Protein AF-A0A415HVF3-F1 (afdb_monomer_lite)

Radius of gyration: 43.11 Å; chains: 1; bounding box: 100×75×102 Å

Organism: NCBI:txid40520

Structure (mmCIF, N/CA/C/O backbone):
data_AF-A0A415HVF3-F1
#
_entry.id   AF-A0A415HVF3-F1
#
loop_
_atom_site.group_PDB
_atom_site.id
_atom_site.type_symbol
_atom_site.label_atom_id
_atom_site.label_alt_id
_atom_site.label_comp_id
_atom_site.label_asym_id
_atom_site.label_entity_id
_atom_site.label_seq_id
_atom_site.pdbx_PDB_ins_code
_atom_site.Cartn_x
_atom_site.Cartn_y
_atom_site.Cartn_z
_atom_site.occupancy
_atom_site.B_iso_or_equiv
_atom_site.auth_seq_id
_atom_site.auth_comp_id
_atom_site.auth_asym_id
_atom_site.auth_atom_id
_atom_site.pdbx_PDB_model_num
ATOM 1 N N . MET A 1 1 ? 8.511 21.213 41.682 1.00 61.94 1 MET A N 1
ATOM 2 C CA . MET A 1 1 ? 8.901 22.628 41.387 1.00 61.94 1 MET A CA 1
ATOM 3 C C . MET A 1 1 ? 9.906 22.662 40.232 1.00 61.94 1 MET A C 1
ATOM 5 O O . MET A 1 1 ? 10.912 21.968 40.329 1.00 61.94 1 MET A O 1
ATOM 9 N N . LEU A 1 2 ? 9.627 23.378 39.136 1.00 66.12 2 LEU A N 1
ATOM 10 C CA . LEU A 1 2 ? 10.558 23.532 38.000 1.00 66.12 2 LEU A CA 1
ATOM 11 C C . LEU A 1 2 ? 11.789 24.334 38.426 1.00 66.12 2 LEU A C 1
ATOM 13 O O . LEU A 1 2 ? 11.639 25.290 39.182 1.00 66.12 2 LEU A O 1
ATOM 17 N N . LEU A 1 3 ? 12.976 23.903 37.994 1.00 66.12 3 LEU A N 1
ATOM 18 C CA . LEU A 1 3 ? 14.241 24.513 38.423 1.00 66.12 3 LEU A CA 1
ATOM 19 C C . LEU A 1 3 ? 14.867 25.398 37.347 1.00 66.12 3 LEU A C 1
ATOM 21 O O . LEU A 1 3 ? 15.449 26.421 37.690 1.00 66.12 3 LEU A O 1
ATOM 25 N N . ASN A 1 4 ? 14.679 25.054 36.072 1.00 69.50 4 ASN A N 1
ATOM 26 C CA . ASN A 1 4 ? 15.221 25.836 34.967 1.00 69.50 4 ASN A CA 1
ATOM 27 C C . ASN A 1 4 ? 14.101 26.672 34.353 1.00 69.50 4 ASN A C 1
ATOM 29 O O . ASN A 1 4 ? 13.130 26.127 33.819 1.00 69.50 4 ASN A O 1
ATOM 33 N N . GLU A 1 5 ? 14.223 27.996 34.443 1.00 78.44 5 GLU A N 1
ATOM 34 C CA . GLU A 1 5 ? 13.314 28.898 33.733 1.00 78.44 5 GLU A CA 1
ATOM 35 C C . GLU A 1 5 ? 13.506 28.800 32.220 1.00 78.44 5 GLU A C 1
ATOM 37 O O . GLU A 1 5 ? 12.521 28.796 31.477 1.00 78.44 5 GLU A O 1
ATOM 42 N N . ASP A 1 6 ? 14.763 28.653 31.799 1.00 88.94 6 ASP A N 1
ATOM 43 C CA . ASP A 1 6 ? 15.177 28.582 30.407 1.00 88.94 6 ASP A CA 1
ATOM 44 C C . ASP A 1 6 ? 15.636 27.164 30.051 1.00 88.94 6 ASP A C 1
ATOM 46 O O . ASP A 1 6 ? 16.325 26.488 30.815 1.00 88.94 6 ASP A O 1
ATOM 50 N N . VAL A 1 7 ? 15.236 26.699 28.872 1.00 89.31 7 VAL A N 1
ATOM 51 C CA . VAL A 1 7 ? 15.532 25.369 28.343 1.00 89.31 7 VAL A CA 1
ATOM 52 C C . VAL A 1 7 ? 16.171 25.539 26.975 1.00 89.31 7 VAL A C 1
ATOM 54 O O . VAL A 1 7 ? 15.633 26.237 26.113 1.00 89.31 7 VAL A O 1
ATOM 57 N N . GLU A 1 8 ? 17.305 24.879 26.762 1.00 91.94 8 GLU A N 1
ATOM 58 C CA . GLU A 1 8 ? 17.964 24.868 25.462 1.00 91.94 8 GLU A CA 1
ATOM 59 C C . GLU A 1 8 ? 17.148 24.036 24.463 1.00 91.94 8 GLU A C 1
ATOM 61 O O . GLU A 1 8 ? 16.829 22.865 24.697 1.00 91.94 8 GLU A O 1
ATOM 66 N N . VAL A 1 9 ? 16.788 24.649 23.337 1.00 92.38 9 VAL A N 1
ATOM 67 C CA . VAL A 1 9 ? 15.988 24.030 22.285 1.00 92.38 9 VAL A CA 1
ATOM 68 C C . VAL A 1 9 ? 16.709 24.111 20.950 1.00 92.38 9 VAL A C 1
ATOM 70 O O . VAL A 1 9 ? 17.182 25.159 20.514 1.00 92.38 9 VAL A O 1
ATOM 73 N N . LYS A 1 10 ? 16.699 22.977 20.250 1.00 93.69 10 LYS A N 1
ATOM 74 C CA . LYS A 1 10 ? 17.095 22.863 18.849 1.00 93.69 10 LYS A CA 1
ATOM 75 C C . LYS A 1 10 ? 16.050 23.501 17.937 1.00 93.69 10 LYS A C 1
ATOM 77 O O . LYS A 1 10 ? 14.918 23.014 17.842 1.00 93.69 10 LYS A O 1
ATOM 82 N N . ILE A 1 11 ? 16.458 24.522 17.194 1.00 94.00 11 ILE A N 1
ATOM 83 C CA . ILE A 1 11 ? 15.639 25.147 16.159 1.00 94.00 11 ILE A CA 1
ATOM 84 C C . ILE A 1 11 ? 15.889 24.476 14.813 1.00 94.00 11 ILE A C 1
ATOM 86 O O . ILE A 1 11 ? 17.016 24.156 14.432 1.00 94.00 11 ILE A O 1
ATOM 90 N N . CYS A 1 12 ? 14.799 24.224 14.100 1.00 90.06 12 CYS A N 1
ATOM 91 C CA . CYS A 1 12 ? 14.784 23.664 12.764 1.00 90.06 12 CYS A CA 1
ATOM 92 C C . CYS A 1 12 ? 13.654 24.285 11.937 1.00 90.06 12 CYS A C 1
ATOM 94 O O . CYS A 1 12 ? 12.760 24.963 12.451 1.00 90.06 12 CYS A O 1
ATOM 96 N N . HIS A 1 13 ? 13.640 23.977 10.642 1.00 88.62 13 HIS A N 1
ATOM 97 C CA . HIS A 1 13 ? 12.599 24.451 9.731 1.00 88.62 13 HIS A CA 1
ATOM 98 C C . HIS A 1 13 ? 11.165 24.094 10.183 1.00 88.62 13 HIS A C 1
ATOM 100 O O . HIS A 1 13 ? 10.224 24.821 9.883 1.00 88.62 13 HIS A O 1
ATOM 106 N N . GLY A 1 14 ? 10.985 23.003 10.935 1.00 89.06 14 GLY A N 1
ATOM 107 C CA . GLY A 1 14 ? 9.668 22.562 11.403 1.00 89.06 14 GLY A CA 1
ATOM 108 C C . GLY A 1 14 ? 9.120 23.310 12.624 1.00 89.06 14 GLY A C 1
ATOM 109 O O . GLY A 1 14 ? 7.910 23.296 12.829 1.00 89.06 14 GLY A O 1
ATOM 110 N N . ASN A 1 15 ? 9.968 23.947 13.441 1.00 92.00 15 ASN A N 1
ATOM 111 C CA . ASN A 1 15 ? 9.543 24.556 14.711 1.00 92.00 15 ASN A CA 1
ATOM 112 C C . ASN A 1 15 ? 9.862 26.053 14.842 1.00 92.00 15 ASN A C 1
ATOM 114 O O . ASN A 1 15 ? 9.304 26.694 15.726 1.00 92.00 15 ASN A O 1
ATOM 118 N N . TYR A 1 16 ? 10.700 26.631 13.975 1.00 92.75 16 TYR A N 1
ATOM 119 C CA . TYR A 1 16 ? 11.174 28.008 14.149 1.00 92.75 16 TYR A CA 1
ATOM 120 C C . TYR A 1 16 ? 10.051 29.049 14.239 1.00 92.75 16 TYR A C 1
ATOM 122 O O . TYR A 1 16 ? 10.127 29.943 15.075 1.00 92.75 16 TYR A O 1
ATOM 130 N N . LYS A 1 17 ? 8.981 28.903 13.439 1.00 94.31 17 LYS A N 1
ATOM 131 C CA . LYS A 1 17 ? 7.837 29.832 13.441 1.00 94.31 17 LYS A CA 1
ATOM 132 C C . LYS A 1 17 ? 7.174 29.927 14.810 1.00 94.31 17 LYS A C 1
ATOM 134 O O . LYS A 1 17 ? 6.712 30.992 15.192 1.00 94.31 17 LYS A O 1
ATOM 139 N N . HIS A 1 18 ? 7.118 28.816 15.546 1.00 94.88 18 HIS A N 1
ATOM 140 C CA . HIS A 1 18 ? 6.539 28.794 16.887 1.00 94.88 18 HIS A CA 1
ATOM 141 C C . HIS A 1 18 ? 7.308 29.726 17.828 1.00 94.88 18 HIS A C 1
ATOM 143 O O . HIS A 1 18 ? 6.697 30.525 18.529 1.00 94.88 18 HIS A O 1
ATOM 149 N N . TYR A 1 19 ? 8.638 29.648 17.807 1.00 95.06 19 TYR A N 1
ATOM 150 C CA . TYR A 1 19 ? 9.503 30.457 18.665 1.00 95.06 19 TYR A CA 1
ATOM 151 C C . TYR A 1 19 ? 9.615 31.906 18.176 1.00 95.06 19 TYR A C 1
ATOM 153 O O . TYR A 1 19 ? 9.553 32.828 18.980 1.00 95.06 19 TYR A O 1
ATOM 161 N N . GLU A 1 20 ? 9.658 32.133 16.866 1.00 93.88 20 GLU A N 1
ATOM 162 C CA . GLU A 1 20 ? 9.591 33.481 16.293 1.00 93.88 20 GLU A CA 1
ATOM 163 C C . GLU A 1 20 ? 8.304 34.214 16.709 1.00 93.88 20 GLU A C 1
ATOM 165 O O . GLU A 1 20 ? 8.360 35.340 17.193 1.00 93.88 20 GLU A O 1
ATOM 170 N N . ASN A 1 21 ? 7.147 33.547 16.634 1.00 95.81 21 ASN A N 1
ATOM 171 C CA . ASN A 1 21 ? 5.867 34.116 17.074 1.00 95.81 21 ASN A CA 1
ATOM 172 C C . ASN A 1 21 ? 5.821 34.422 18.582 1.00 95.81 21 ASN A C 1
ATOM 174 O O . ASN A 1 21 ? 4.965 35.180 19.031 1.00 95.81 21 ASN A O 1
ATOM 178 N N . LYS A 1 22 ? 6.711 33.810 19.369 1.00 94.81 22 LYS A N 1
ATOM 179 C CA . LYS A 1 22 ? 6.885 34.066 20.803 1.00 94.81 22 LYS A CA 1
ATOM 180 C C . LYS A 1 22 ? 7.918 35.159 21.100 1.00 94.81 22 LYS A C 1
ATOM 182 O O . LYS A 1 22 ? 8.121 35.480 22.264 1.00 94.81 22 LYS A O 1
ATOM 187 N N . GLY A 1 23 ? 8.529 35.744 20.068 1.00 94.50 23 GLY A N 1
ATOM 188 C CA . GLY A 1 23 ? 9.486 36.845 20.183 1.00 94.50 23 GLY A CA 1
ATOM 189 C C . GLY A 1 23 ? 10.951 36.415 20.267 1.00 94.50 23 GLY A C 1
ATOM 190 O O . GLY A 1 23 ? 11.811 37.262 20.492 1.00 94.50 23 GLY A O 1
ATOM 191 N N . TYR A 1 24 ? 11.266 35.129 20.079 1.00 95.00 24 TYR A N 1
ATOM 192 C CA . TYR A 1 24 ? 12.655 34.669 20.060 1.00 95.00 24 TYR A CA 1
ATOM 193 C C . TYR A 1 24 ? 13.323 35.015 18.724 1.00 95.00 24 TYR A C 1
ATOM 195 O O . TYR A 1 24 ? 12.756 34.789 17.653 1.00 95.00 24 TYR A O 1
ATOM 203 N N . ILE A 1 25 ? 14.550 35.535 18.789 1.00 93.00 25 ILE A N 1
ATOM 204 C CA . ILE A 1 25 ? 15.347 35.873 17.605 1.00 93.00 25 ILE A CA 1
ATOM 205 C C . ILE A 1 25 ? 15.875 34.579 16.986 1.00 93.00 25 ILE A C 1
ATOM 207 O O . ILE A 1 25 ? 16.650 33.859 17.611 1.00 93.00 25 ILE A O 1
ATOM 211 N N . ILE A 1 26 ? 15.454 34.292 15.752 1.00 94.00 26 ILE A N 1
ATOM 212 C CA . ILE A 1 26 ? 15.896 33.122 14.992 1.00 94.00 26 ILE A CA 1
ATOM 213 C C . ILE A 1 26 ? 16.718 33.574 13.788 1.00 94.00 26 ILE A C 1
ATOM 215 O O . ILE A 1 26 ? 16.206 34.288 12.924 1.00 94.00 26 ILE A O 1
ATOM 219 N N . HIS A 1 27 ? 17.963 33.105 13.691 1.00 91.69 27 HIS A N 1
ATOM 220 C CA . HIS A 1 27 ? 18.811 33.351 12.523 1.00 91.69 27 HIS A CA 1
ATOM 221 C C . HIS A 1 27 ? 18.274 32.635 11.273 1.00 91.69 27 HIS A C 1
ATOM 223 O O . HIS A 1 27 ? 17.834 31.483 11.354 1.00 91.69 27 HIS A O 1
ATOM 229 N N . LYS A 1 28 ? 18.301 33.316 10.123 1.00 91.75 28 LYS A N 1
ATOM 230 C CA . LYS A 1 28 ? 17.758 32.853 8.836 1.00 91.75 28 LYS A CA 1
ATOM 231 C C . LYS A 1 28 ? 18.736 33.180 7.714 1.00 91.75 28 LYS A C 1
ATOM 233 O O . LYS A 1 28 ? 19.333 34.250 7.710 1.00 91.75 28 LYS A O 1
ATOM 238 N N . GLU A 1 29 ? 18.834 32.294 6.733 1.00 91.44 29 GLU A N 1
ATOM 239 C CA . GLU A 1 29 ? 19.743 32.429 5.590 1.00 91.44 29 GLU A CA 1
ATOM 240 C C . GLU A 1 29 ? 18.997 32.186 4.280 1.00 91.44 29 GLU A C 1
ATOM 242 O O . GLU A 1 29 ? 17.962 31.519 4.263 1.00 91.44 29 GLU A O 1
ATOM 247 N N . LEU A 1 30 ? 19.515 32.702 3.168 1.00 90.19 30 LEU A N 1
ATOM 248 C CA . LEU A 1 30 ? 18.990 32.394 1.840 1.00 90.19 30 LEU A CA 1
ATOM 249 C C . LEU A 1 30 ? 19.782 31.237 1.226 1.00 90.19 30 LEU A C 1
ATOM 251 O O . LEU A 1 30 ? 21.009 31.240 1.259 1.00 90.19 30 LEU A O 1
ATOM 255 N N . ASP A 1 31 ? 19.087 30.252 0.656 1.00 87.50 31 ASP A N 1
ATOM 256 C CA . ASP A 1 31 ? 19.746 29.212 -0.137 1.00 87.50 31 ASP A CA 1
ATOM 257 C C . ASP A 1 31 ? 20.167 29.719 -1.527 1.00 87.50 31 ASP A C 1
ATOM 259 O O . ASP A 1 31 ? 19.835 30.829 -1.942 1.00 87.50 31 ASP A O 1
ATOM 263 N N . SER A 1 32 ? 20.847 28.864 -2.300 1.00 86.81 32 SER A N 1
ATOM 264 C CA . SER A 1 32 ? 21.274 29.153 -3.680 1.00 86.81 32 SER A CA 1
ATOM 265 C C . SER A 1 32 ? 20.131 29.466 -4.660 1.00 86.81 32 SER A C 1
ATOM 267 O O . SER A 1 32 ? 20.386 29.802 -5.814 1.00 86.81 32 SER A O 1
ATOM 269 N N . LYS A 1 33 ? 18.871 29.349 -4.224 1.00 89.38 33 LYS A N 1
ATOM 270 C CA . LYS A 1 33 ? 17.656 29.671 -4.978 1.00 89.38 33 LYS A CA 1
ATOM 271 C C . LYS A 1 33 ? 16.876 30.836 -4.349 1.00 89.38 33 LYS A C 1
ATOM 273 O O . LYS A 1 33 ? 15.692 30.985 -4.647 1.00 89.38 33 LYS A O 1
ATOM 278 N N . ASN A 1 34 ? 17.507 31.644 -3.490 1.00 87.69 34 ASN A N 1
ATOM 279 C CA . ASN A 1 34 ? 16.900 32.771 -2.771 1.00 87.69 34 ASN A CA 1
ATOM 280 C C . ASN A 1 34 ? 15.699 32.390 -1.884 1.00 87.69 34 ASN A C 1
ATOM 282 O O . ASN A 1 34 ? 14.787 33.193 -1.679 1.00 87.69 34 ASN A O 1
ATOM 286 N N . ARG A 1 35 ? 15.666 31.170 -1.339 1.00 86.75 35 ARG A N 1
ATOM 287 C CA . ARG A 1 35 ? 14.622 30.735 -0.398 1.00 86.75 35 ARG A CA 1
ATOM 288 C C . ARG A 1 35 ? 15.118 30.853 1.034 1.00 86.75 35 ARG A C 1
ATOM 290 O O . ARG A 1 35 ? 16.257 30.500 1.322 1.00 86.75 35 ARG A O 1
ATOM 297 N N . ILE A 1 36 ? 14.238 31.279 1.941 1.00 85.19 36 ILE A N 1
ATOM 298 C CA . ILE A 1 36 ? 14.538 31.348 3.375 1.00 85.19 36 ILE A CA 1
ATOM 299 C C . ILE A 1 36 ? 14.767 29.935 3.918 1.00 85.19 36 ILE A C 1
ATOM 301 O O . ILE A 1 36 ? 13.895 29.066 3.852 1.00 85.19 36 ILE A O 1
ATOM 305 N N . THR A 1 37 ? 15.926 29.741 4.522 1.00 90.44 37 THR A N 1
ATOM 306 C CA . THR A 1 37 ? 16.332 28.552 5.257 1.00 90.44 37 THR A CA 1
ATOM 307 C C . THR A 1 37 ? 16.635 28.926 6.699 1.00 90.44 37 THR A C 1
ATOM 309 O O . THR A 1 37 ? 17.010 30.055 7.011 1.00 90.44 37 THR A O 1
ATOM 312 N N . VAL A 1 38 ? 16.409 27.973 7.600 1.00 90.25 38 VAL A N 1
ATOM 313 C CA . VAL A 1 38 ? 16.701 28.139 9.023 1.00 90.25 38 VAL A CA 1
ATOM 314 C C . VAL A 1 38 ? 17.802 27.145 9.354 1.00 90.25 38 VAL A C 1
ATOM 316 O O . VAL A 1 38 ? 17.497 25.947 9.455 1.00 90.25 38 VAL A O 1
ATOM 319 N N . PRO A 1 39 ? 19.065 27.594 9.449 1.00 87.06 39 PRO A N 1
ATOM 320 C CA . PRO A 1 39 ? 20.159 26.713 9.811 1.00 87.06 39 PRO A CA 1
ATOM 321 C C . PRO A 1 39 ? 19.951 26.167 11.223 1.00 87.06 39 PRO A C 1
ATOM 323 O O . PRO A 1 39 ? 19.211 26.720 12.045 1.00 87.06 39 PRO A O 1
ATOM 326 N N . TYR A 1 40 ? 20.605 25.040 11.487 1.00 87.81 40 TYR A N 1
ATOM 327 C CA . TYR A 1 40 ? 20.618 24.446 12.813 1.00 87.81 40 TYR A CA 1
ATOM 328 C C . TYR A 1 40 ? 21.210 25.436 13.819 1.00 87.81 40 TYR A C 1
ATOM 330 O O . TYR A 1 40 ? 22.352 25.861 13.669 1.00 87.81 40 TYR A O 1
ATOM 338 N N . GLN A 1 41 ? 20.440 25.765 14.853 1.00 92.19 41 GLN A N 1
ATOM 339 C CA . GLN A 1 41 ? 20.883 26.612 15.956 1.00 92.19 41 GLN A CA 1
ATOM 340 C C . GLN A 1 41 ? 20.239 26.153 17.266 1.00 92.19 41 GLN A C 1
ATOM 342 O O . GLN A 1 41 ? 19.148 25.567 17.270 1.00 92.19 41 GLN A O 1
ATOM 347 N N . LEU A 1 42 ? 20.936 26.409 18.366 1.00 94.44 42 LEU A N 1
ATOM 348 C CA . LEU A 1 42 ? 20.447 26.208 19.724 1.00 94.44 42 LEU A CA 1
ATOM 349 C C . LEU A 1 42 ? 20.096 27.576 20.299 1.00 94.44 42 LEU A C 1
ATOM 351 O O . LEU A 1 42 ? 20.889 28.509 20.190 1.00 94.44 42 LEU A O 1
ATOM 355 N N . ILE A 1 43 ? 18.911 27.692 20.889 1.00 94.00 43 ILE A N 1
ATOM 356 C CA . ILE A 1 43 ? 18.493 28.890 21.621 1.00 94.00 43 ILE A CA 1
ATOM 357 C C . ILE A 1 43 ? 17.988 28.494 23.006 1.00 94.00 43 ILE A C 1
ATOM 359 O O . ILE A 1 43 ? 17.483 27.386 23.192 1.00 94.00 43 ILE A O 1
ATOM 363 N N . TYR A 1 44 ? 18.068 29.415 23.957 1.00 93.25 44 TYR A N 1
ATOM 364 C CA . TYR A 1 44 ? 17.438 29.275 25.266 1.00 93.25 44 TYR A CA 1
ATOM 365 C C . TYR A 1 44 ? 16.046 29.901 25.217 1.00 93.25 44 TYR A C 1
ATOM 367 O O . TYR A 1 44 ? 15.895 31.059 24.830 1.00 93.25 44 TYR A O 1
ATOM 375 N N . VAL A 1 45 ? 15.025 29.123 25.575 1.00 93.50 45 VAL A N 1
ATOM 376 C CA . VAL A 1 45 ? 13.628 29.581 25.612 1.00 93.50 45 VAL A CA 1
ATOM 377 C C . VAL A 1 45 ? 13.016 29.319 26.969 1.00 93.50 45 VAL A C 1
ATOM 379 O O . VAL A 1 45 ? 13.348 28.328 27.618 1.00 93.50 45 VAL A O 1
ATOM 382 N N . LYS A 1 46 ? 12.051 30.144 27.366 1.00 91.75 46 LYS A N 1
ATOM 383 C CA . LYS A 1 46 ? 11.261 29.883 28.565 1.00 91.75 46 LYS A CA 1
ATOM 384 C C . LYS A 1 46 ? 10.534 28.549 28.422 1.00 91.75 46 LYS A C 1
ATOM 386 O O . LYS A 1 46 ? 9.910 28.273 27.394 1.00 91.75 46 LYS A O 1
ATOM 391 N N . TRP A 1 47 ? 10.574 27.714 29.459 1.00 88.19 47 TRP A N 1
ATOM 392 C CA . TRP A 1 47 ? 10.009 26.358 29.389 1.00 88.19 47 TRP A CA 1
ATOM 393 C C . TRP A 1 47 ? 8.511 26.353 29.023 1.00 88.19 47 TRP A C 1
ATOM 395 O O . TRP A 1 47 ? 8.047 25.456 28.317 1.00 88.19 47 TRP A O 1
ATOM 405 N N . TYR A 1 48 ? 7.759 27.369 29.464 1.00 87.81 48 TYR A N 1
ATOM 406 C CA . TYR A 1 48 ? 6.323 27.526 29.199 1.00 87.81 48 TYR A CA 1
ATOM 407 C C . TYR A 1 48 ? 6.008 28.020 27.781 1.00 87.81 48 TYR A C 1
ATOM 409 O O . TYR A 1 48 ? 4.854 27.962 27.354 1.00 87.81 48 TYR A O 1
ATOM 417 N N . ASP A 1 49 ? 7.014 28.471 27.031 1.00 93.25 49 ASP A N 1
ATOM 418 C CA . ASP A 1 49 ? 6.877 28.754 25.605 1.00 93.25 49 ASP A CA 1
ATOM 419 C C . ASP A 1 49 ? 7.115 27.515 24.745 1.00 93.25 49 ASP A C 1
ATOM 421 O O . ASP A 1 49 ? 6.879 27.565 23.543 1.00 93.25 49 ASP A O 1
ATOM 425 N N . ILE A 1 50 ? 7.523 26.376 25.312 1.00 92.44 50 ILE A N 1
ATOM 426 C CA . ILE A 1 50 ? 7.670 25.131 24.556 1.00 92.44 50 ILE A CA 1
ATOM 427 C C . ILE A 1 50 ? 6.280 24.529 24.276 1.00 92.44 50 ILE A C 1
ATOM 429 O O . ILE A 1 50 ? 5.457 24.420 25.189 1.00 92.44 50 ILE A O 1
ATOM 433 N N . PRO A 1 51 ? 5.995 24.053 23.045 1.00 92.81 51 PRO A N 1
ATOM 434 C CA . PRO A 1 51 ? 4.727 23.397 22.742 1.00 92.81 51 PRO A CA 1
ATOM 435 C C . PRO A 1 51 ? 4.414 22.245 23.706 1.00 92.81 51 PRO A C 1
ATOM 437 O O . PRO A 1 51 ? 5.256 21.375 23.940 1.00 92.81 51 PRO A O 1
ATOM 440 N N . HIS A 1 52 ? 3.167 22.158 24.183 1.00 92.19 52 HIS A N 1
ATOM 441 C CA . HIS A 1 52 ? 2.746 21.125 25.142 1.00 92.19 52 HIS A CA 1
ATOM 442 C C . HIS A 1 52 ? 2.974 19.688 24.639 1.00 92.19 52 HIS A C 1
ATOM 444 O O . HIS A 1 52 ? 3.089 18.769 25.440 1.00 92.19 52 HIS A O 1
ATOM 450 N N . GLY A 1 53 ? 3.018 19.466 23.321 1.00 91.50 53 GLY A N 1
ATOM 451 C CA . GLY A 1 53 ? 3.301 18.164 22.705 1.00 91.50 53 GLY A CA 1
ATOM 452 C C . GLY A 1 53 ? 4.791 17.828 22.557 1.00 91.50 53 GLY A C 1
ATOM 453 O 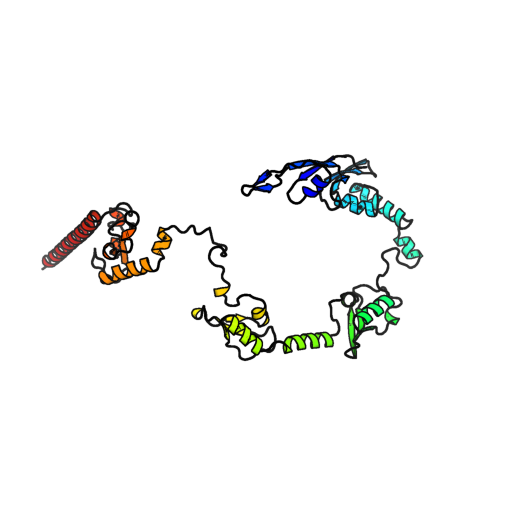O . GLY A 1 53 ? 5.119 16.771 22.022 1.00 91.50 53 GLY A O 1
ATOM 454 N N . SER A 1 54 ? 5.697 18.705 22.995 1.00 91.56 54 SER A N 1
ATOM 455 C CA . SER A 1 54 ? 7.135 18.551 22.776 1.00 91.56 54 SER A CA 1
ATOM 456 C C . SER A 1 54 ? 7.752 17.435 23.623 1.00 91.56 54 SER A C 1
ATOM 458 O O . SER A 1 54 ? 7.413 17.232 24.792 1.00 91.56 54 SER A O 1
ATOM 460 N N . SER A 1 55 ? 8.717 16.729 23.029 1.00 93.38 55 SER A N 1
ATOM 461 C CA . SER A 1 55 ? 9.566 15.756 23.727 1.00 93.38 55 SER A CA 1
ATOM 462 C C . SER A 1 55 ? 10.810 16.379 24.368 1.00 93.38 55 SER A C 1
ATOM 464 O O . SER A 1 55 ? 11.622 15.626 24.901 1.00 93.38 55 SER A O 1
ATOM 466 N N . GLN A 1 56 ? 10.953 17.709 24.325 1.00 92.12 56 GLN A N 1
ATOM 467 C CA . GLN A 1 56 ? 12.044 18.432 24.977 1.00 92.12 56 GLN A CA 1
ATOM 468 C C . GLN A 1 56 ? 12.106 18.090 26.470 1.00 92.12 56 GLN A C 1
ATOM 470 O O . GLN A 1 56 ? 11.065 17.994 27.128 1.00 92.12 56 GLN A O 1
ATOM 475 N N . MET A 1 57 ? 13.319 17.884 26.975 1.00 91.69 57 MET A N 1
ATOM 476 C CA . MET A 1 57 ? 13.584 17.566 28.377 1.00 91.69 57 MET A CA 1
ATOM 477 C C . MET A 1 57 ? 13.751 18.851 29.188 1.00 91.69 57 MET A C 1
ATOM 479 O O . MET A 1 57 ? 14.276 19.840 28.682 1.00 91.69 57 MET A O 1
ATOM 483 N N . MET A 1 58 ? 13.294 18.819 30.436 1.00 90.06 58 MET A N 1
ATOM 484 C CA . MET A 1 58 ? 13.474 19.884 31.419 1.00 90.06 58 MET A CA 1
ATOM 485 C C . MET A 1 58 ? 13.708 19.285 32.806 1.00 90.06 58 MET A C 1
ATOM 487 O O . MET A 1 58 ? 13.178 18.210 33.117 1.00 90.06 58 MET A O 1
ATOM 491 N N . GLU A 1 59 ? 14.462 19.998 33.636 1.00 91.12 59 GLU A N 1
ATOM 492 C CA . GLU A 1 59 ? 14.774 19.597 35.005 1.00 91.12 59 GLU A CA 1
ATOM 493 C C . GLU A 1 59 ? 13.668 20.019 35.973 1.00 91.12 59 GLU A C 1
ATOM 495 O O . GLU A 1 59 ? 13.227 21.174 36.016 1.00 91.12 59 GLU A O 1
ATOM 500 N N . ILE A 1 60 ? 13.213 19.065 36.785 1.00 90.00 60 ILE A N 1
ATOM 501 C CA . ILE A 1 60 ? 12.175 19.297 37.785 1.00 90.00 60 ILE A CA 1
ATOM 502 C C . ILE A 1 60 ? 12.606 18.740 39.137 1.00 90.00 60 ILE A C 1
ATOM 504 O O . ILE A 1 60 ? 13.138 17.634 39.245 1.00 90.00 60 ILE A O 1
ATOM 508 N N . LYS A 1 61 ? 12.290 19.472 40.204 1.00 91.69 61 LYS A N 1
ATOM 509 C CA . LYS A 1 61 ? 12.407 18.993 41.580 1.00 91.69 61 LYS A CA 1
ATOM 510 C C . LYS A 1 61 ? 11.227 18.097 41.937 1.00 91.69 61 LYS A C 1
ATOM 512 O O . LYS A 1 61 ? 10.075 18.520 41.821 1.00 91.69 61 LYS A O 1
ATOM 517 N N . CYS A 1 62 ? 11.520 16.891 42.420 1.00 92.62 62 CYS A N 1
ATOM 518 C CA . CYS A 1 62 ? 10.532 15.969 42.967 1.00 92.62 62 CYS A CA 1
ATOM 519 C C . CYS A 1 62 ? 9.886 16.542 44.236 1.00 92.62 62 CYS A C 1
ATOM 521 O O . CYS A 1 62 ? 10.575 16.775 45.226 1.00 92.62 62 CYS A O 1
ATOM 523 N N . ASP A 1 63 ? 8.562 16.665 44.256 1.00 91.12 63 ASP A N 1
ATOM 524 C CA . ASP A 1 63 ? 7.805 17.162 45.410 1.00 91.12 63 ASP A CA 1
ATOM 525 C C . ASP A 1 63 ? 7.786 16.160 46.584 1.00 91.12 63 ASP A C 1
ATOM 527 O O . ASP A 1 63 ? 7.465 16.523 47.709 1.00 91.12 63 ASP A O 1
ATOM 531 N N . GLY A 1 64 ? 8.113 14.883 46.342 1.00 90.19 64 GLY A N 1
ATOM 532 C CA . GLY A 1 64 ? 8.079 13.830 47.364 1.00 90.19 64 GLY A CA 1
ATOM 533 C C . GLY A 1 64 ? 9.400 13.576 48.091 1.00 90.19 64 GLY A C 1
ATOM 534 O O . GLY A 1 64 ? 9.379 13.147 49.241 1.00 90.19 64 GLY A O 1
ATOM 535 N N . CYS A 1 65 ? 10.539 13.780 47.425 1.00 93.62 65 CYS A N 1
ATOM 536 C CA . CYS A 1 65 ? 11.867 13.530 48.004 1.00 93.62 65 CYS A CA 1
ATOM 537 C C . CYS A 1 65 ? 12.897 14.628 47.715 1.00 93.62 65 CYS A C 1
ATOM 539 O O . CYS A 1 65 ? 14.045 14.494 48.118 1.00 93.62 65 CYS A O 1
ATOM 541 N N . GLY A 1 66 ? 12.532 15.680 46.979 1.00 91.62 66 GLY A N 1
ATOM 542 C CA . GLY A 1 66 ? 13.427 16.791 46.656 1.00 91.62 66 GLY A CA 1
ATOM 543 C C . GLY A 1 66 ? 14.486 16.508 45.586 1.00 91.62 66 GLY A C 1
ATOM 544 O O . GLY A 1 66 ? 15.105 17.462 45.128 1.00 91.62 66 GLY A O 1
ATOM 545 N N . LYS A 1 67 ? 14.681 15.250 45.154 1.00 93.25 67 LYS A N 1
ATOM 546 C CA . LYS A 1 67 ? 15.627 14.896 44.078 1.00 93.25 67 LYS A CA 1
ATOM 547 C C . LYS A 1 67 ? 15.278 15.619 42.771 1.00 93.25 67 LYS A C 1
ATOM 549 O O . LYS A 1 67 ? 14.104 15.673 42.394 1.00 93.25 67 LYS A O 1
ATOM 554 N N . ILE A 1 68 ? 16.299 16.116 42.078 1.00 92.56 68 ILE A N 1
ATOM 555 C CA . ILE A 1 68 ? 16.192 16.688 40.731 1.00 92.56 68 ILE A CA 1
ATOM 556 C C . ILE A 1 68 ? 16.144 15.541 39.721 1.00 92.56 68 ILE A C 1
ATOM 558 O O . ILE A 1 68 ? 16.849 14.544 39.882 1.00 92.56 68 ILE A O 1
ATOM 562 N N . PHE A 1 69 ? 15.259 15.632 38.731 1.00 91.56 69 PHE A N 1
ATOM 563 C CA . PHE A 1 69 ? 15.167 14.648 37.659 1.00 91.56 69 PHE A CA 1
ATOM 564 C C . PHE A 1 69 ? 14.604 15.268 36.380 1.00 91.56 69 PHE A C 1
ATOM 566 O O . PHE A 1 69 ? 13.802 16.205 36.426 1.00 91.56 69 PHE A O 1
ATOM 573 N N . ASP A 1 70 ? 14.949 14.666 35.246 1.00 91.31 70 ASP A N 1
ATOM 574 C CA . ASP A 1 70 ? 14.479 15.135 33.949 1.00 91.31 70 ASP A CA 1
ATOM 575 C C . ASP A 1 70 ? 13.086 14.619 33.603 1.00 91.31 70 ASP A C 1
ATOM 577 O O . ASP A 1 70 ? 12.697 13.476 33.886 1.00 91.31 70 ASP A O 1
ATOM 581 N N . ARG A 1 71 ? 12.329 15.443 32.882 1.00 90.25 71 ARG A N 1
ATOM 582 C CA . ARG A 1 71 ? 11.049 15.042 32.307 1.00 90.25 71 ARG A CA 1
ATOM 583 C C . ARG A 1 71 ? 10.797 15.743 30.984 1.00 90.25 71 ARG A C 1
ATOM 585 O O . ARG A 1 71 ? 11.115 16.908 30.804 1.00 90.25 71 ARG A O 1
ATOM 592 N N . LYS A 1 72 ? 10.110 15.040 30.084 1.00 93.94 72 LYS A N 1
ATOM 593 C CA . LYS A 1 72 ? 9.591 15.631 28.848 1.00 93.94 72 LYS A CA 1
ATOM 594 C C . LYS A 1 72 ? 8.459 16.621 29.123 1.00 93.94 72 LYS A C 1
ATOM 596 O O . LYS A 1 72 ? 7.535 16.279 29.870 1.00 93.94 72 LYS A O 1
ATOM 601 N N . VAL A 1 73 ? 8.443 17.750 28.420 1.00 91.94 73 VAL A N 1
ATOM 602 C CA . VAL A 1 73 ? 7.361 18.755 28.466 1.00 91.94 73 VAL A CA 1
ATOM 603 C C . VAL A 1 73 ? 5.977 18.112 28.278 1.00 91.94 73 VAL A C 1
ATOM 605 O O . VAL A 1 73 ? 5.076 18.307 29.097 1.00 91.94 73 VAL A O 1
ATOM 608 N N . ILE A 1 74 ? 5.819 17.220 27.294 1.00 93.62 74 ILE A N 1
ATOM 609 C CA . ILE A 1 74 ? 4.557 16.492 27.072 1.00 93.62 74 ILE A CA 1
ATOM 610 C C . ILE A 1 74 ? 4.087 15.671 28.276 1.00 93.62 74 ILE A C 1
ATOM 612 O O . ILE A 1 74 ? 2.892 15.616 28.580 1.00 93.62 74 ILE A O 1
ATOM 616 N N . ASN A 1 75 ? 5.013 15.044 28.998 1.00 91.50 75 ASN A N 1
ATOM 617 C CA . ASN A 1 75 ? 4.681 14.229 30.162 1.00 91.50 75 ASN A CA 1
ATOM 618 C C . ASN A 1 75 ? 4.324 15.099 31.368 1.00 91.50 75 ASN A C 1
ATOM 620 O O . ASN A 1 75 ? 3.477 14.706 32.171 1.00 91.50 75 ASN A O 1
ATOM 624 N N . TYR A 1 76 ? 4.936 16.279 31.483 1.00 90.56 76 TYR A N 1
ATOM 625 C CA . TYR A 1 76 ? 4.583 17.263 32.496 1.00 90.56 76 TYR A CA 1
ATOM 626 C C . TYR A 1 76 ? 3.132 17.726 32.336 1.00 90.56 76 TYR A C 1
ATOM 628 O O . TYR A 1 76 ? 2.339 17.506 33.254 1.00 90.56 76 TYR A O 1
ATOM 636 N N . TYR A 1 77 ? 2.743 18.233 31.162 1.00 89.81 77 TYR A N 1
ATOM 637 C CA . TYR A 1 77 ? 1.371 18.700 30.926 1.00 89.81 77 TYR A CA 1
ATOM 638 C C . TYR A 1 77 ? 0.332 17.577 31.064 1.00 89.81 77 TYR A C 1
ATOM 640 O O . TYR A 1 77 ? -0.695 17.750 31.723 1.00 89.81 77 TYR A O 1
ATOM 648 N N . ARG A 1 78 ? 0.606 16.384 30.508 1.00 88.88 78 ARG A N 1
ATOM 649 C CA . ARG A 1 78 ? -0.297 15.221 30.630 1.00 88.88 78 ARG A CA 1
ATOM 650 C C . ARG A 1 78 ? -0.521 14.803 32.079 1.00 88.88 78 ARG A C 1
ATOM 652 O O . ARG A 1 78 ? -1.643 14.470 32.455 1.00 88.88 78 ARG A O 1
ATOM 659 N N . SER A 1 79 ? 0.538 14.810 32.883 1.00 85.94 79 SER A N 1
ATOM 660 C CA . SER A 1 79 ? 0.448 14.503 34.307 1.00 85.94 79 SER A CA 1
ATOM 661 C C . SER A 1 79 ? -0.388 15.549 35.048 1.00 85.94 79 SER A C 1
ATOM 663 O O . SER A 1 79 ? -1.310 15.183 35.779 1.00 85.94 79 SER A O 1
ATOM 665 N N . HIS A 1 80 ? -0.092 16.834 34.830 1.00 86.94 80 HIS A N 1
ATOM 666 C CA . HIS A 1 80 ? -0.721 17.956 35.532 1.00 86.94 80 HIS A CA 1
ATOM 667 C C . HIS A 1 80 ? -2.215 18.102 35.261 1.00 86.94 80 HIS A C 1
ATOM 669 O O . HIS A 1 80 ? -2.928 18.637 36.105 1.00 86.94 80 HIS A O 1
ATOM 675 N N . LYS A 1 81 ? -2.715 17.549 34.148 1.00 83.00 81 LYS A N 1
ATOM 676 C CA . LYS A 1 81 ? -4.156 17.484 33.867 1.00 83.00 81 LYS A CA 1
ATOM 677 C C . LYS A 1 81 ? -4.947 16.751 34.958 1.00 83.00 81 LYS A C 1
ATOM 679 O O . LYS A 1 81 ? -6.076 17.128 35.242 1.00 83.00 81 LYS A O 1
ATOM 684 N N . ASN A 1 82 ? -4.367 15.703 35.548 1.00 75.69 82 ASN A N 1
ATOM 685 C CA . ASN A 1 82 ? -5.037 14.872 36.557 1.00 75.69 82 ASN A CA 1
ATOM 686 C C . ASN A 1 82 ? -4.433 15.023 37.959 1.00 75.69 82 ASN A C 1
ATOM 688 O O . ASN A 1 82 ? -5.106 14.746 38.948 1.00 75.69 82 ASN A O 1
ATOM 692 N N . ASN A 1 83 ? -3.149 15.378 38.052 1.00 82.12 83 ASN A N 1
ATOM 693 C CA . ASN A 1 83 ? -2.424 15.492 39.311 1.00 82.12 83 ASN A CA 1
ATOM 694 C C . ASN A 1 83 ? -1.259 16.490 39.179 1.00 82.12 83 ASN A C 1
ATOM 696 O O . ASN A 1 83 ? -0.329 16.249 38.405 1.00 82.12 83 ASN A O 1
ATOM 700 N N . LYS A 1 84 ? -1.291 17.550 39.998 1.00 87.12 84 LYS A N 1
ATOM 701 C CA . LYS A 1 84 ? -0.307 18.645 40.026 1.00 87.12 84 LYS A CA 1
ATOM 702 C C . LYS A 1 84 ? 1.043 18.309 40.684 1.00 87.12 84 LYS A C 1
ATOM 704 O O . LYS A 1 84 ? 1.928 19.145 40.667 1.00 87.12 84 LYS A O 1
ATOM 709 N N . PHE A 1 85 ? 1.209 17.129 41.282 1.00 88.88 85 PHE A N 1
ATOM 710 C CA . PHE A 1 85 ? 2.466 16.746 41.932 1.00 88.88 85 PHE A CA 1
ATOM 711 C C . PHE A 1 85 ? 3.487 16.192 40.935 1.00 88.88 85 PHE A C 1
ATOM 713 O O . PHE A 1 85 ? 3.211 15.230 40.210 1.00 88.88 85 PHE A O 1
ATOM 720 N N . ASP A 1 86 ? 4.715 16.688 40.976 1.00 90.06 86 ASP A N 1
ATOM 721 C CA . ASP A 1 86 ? 5.862 16.171 40.244 1.00 90.06 86 ASP A CA 1
ATOM 722 C C . ASP A 1 86 ? 6.671 15.201 41.092 1.00 90.06 86 ASP A C 1
ATOM 724 O O . ASP A 1 86 ? 7.410 15.579 41.987 1.00 90.06 86 ASP A O 1
ATOM 728 N N . MET A 1 87 ? 6.552 13.906 40.800 1.00 90.69 87 MET A N 1
ATOM 729 C CA . MET A 1 87 ? 7.226 12.858 41.572 1.00 90.69 87 MET A CA 1
ATOM 730 C C . MET A 1 87 ? 8.239 12.122 40.692 1.00 90.69 87 MET A C 1
ATOM 732 O O . MET A 1 87 ? 7.917 11.755 39.556 1.00 90.69 87 MET A O 1
ATOM 736 N N . CYS A 1 88 ? 9.448 11.891 41.204 1.00 91.25 88 CYS A N 1
ATOM 737 C CA . CYS A 1 88 ? 10.446 11.034 40.562 1.00 91.25 88 CYS A CA 1
ATOM 738 C C . CYS A 1 88 ? 9.947 9.578 40.502 1.00 91.25 88 CYS A C 1
ATOM 740 O O . CYS A 1 88 ? 8.936 9.233 41.122 1.00 91.25 88 CYS A O 1
ATOM 742 N N . LYS A 1 89 ? 10.659 8.706 39.777 1.00 91.06 89 LYS A N 1
ATOM 743 C CA . LYS A 1 89 ? 10.283 7.290 39.596 1.00 91.06 89 LYS A CA 1
ATOM 744 C C . LYS A 1 89 ? 10.046 6.564 40.929 1.00 91.06 89 LYS A C 1
ATOM 746 O O . LYS A 1 89 ? 9.029 5.894 41.077 1.00 91.06 89 LYS A O 1
ATOM 751 N N . GLU A 1 90 ? 10.924 6.769 41.910 1.00 93.44 90 GLU A N 1
ATOM 752 C CA . GLU A 1 90 ? 10.828 6.174 43.255 1.00 93.44 90 GLU A CA 1
ATOM 753 C C . GLU A 1 90 ? 9.604 6.676 44.043 1.00 93.44 90 GLU A C 1
ATOM 755 O O . GLU A 1 90 ? 9.030 5.945 44.846 1.00 93.44 90 GLU A O 1
ATOM 760 N N . CYS A 1 91 ? 9.160 7.913 43.797 1.00 93.50 91 CYS A N 1
ATOM 761 C CA . CYS A 1 91 ? 8.023 8.528 44.490 1.00 93.50 91 CYS A CA 1
ATOM 762 C C . CYS A 1 91 ? 6.676 8.338 43.765 1.00 93.50 91 CYS A C 1
ATOM 764 O O . CYS A 1 91 ? 5.632 8.732 44.293 1.00 93.50 91 CYS A O 1
ATOM 766 N N . GLN A 1 92 ? 6.649 7.709 42.583 1.00 90.56 92 GLN A N 1
ATOM 767 C CA . GLN A 1 92 ? 5.406 7.423 41.850 1.00 90.56 92 GLN A CA 1
ATOM 768 C C . GLN A 1 92 ? 4.364 6.622 42.658 1.00 90.56 92 GLN A C 1
ATOM 770 O O . GLN A 1 92 ? 3.178 6.955 42.563 1.00 90.56 92 GLN A O 1
ATOM 775 N N . PRO A 1 93 ? 4.729 5.629 43.498 1.00 91.69 93 PRO A N 1
ATOM 776 C CA . PRO A 1 93 ? 3.755 4.942 44.348 1.00 91.69 93 PRO A CA 1
ATOM 777 C C . PRO A 1 93 ? 3.015 5.901 45.292 1.00 91.69 93 PRO A C 1
ATOM 779 O O . PRO A 1 93 ? 1.786 5.855 45.377 1.00 91.69 93 PRO A O 1
ATOM 782 N N . LYS A 1 94 ? 3.735 6.844 45.922 1.00 90.69 94 LYS A N 1
ATOM 783 C CA . LYS A 1 94 ? 3.142 7.891 46.774 1.00 90.69 94 LYS A CA 1
ATOM 784 C C . LYS A 1 94 ? 2.199 8.781 45.965 1.00 90.69 94 LYS A C 1
ATOM 786 O O . LYS A 1 94 ? 1.069 9.028 46.385 1.00 90.69 94 LYS A O 1
ATOM 791 N N . LYS A 1 95 ? 2.617 9.184 44.759 1.00 89.50 95 LYS A N 1
ATOM 792 C CA . LYS A 1 95 ? 1.789 9.967 43.830 1.00 89.50 95 LYS A CA 1
ATOM 793 C C . LYS A 1 95 ? 0.456 9.287 43.519 1.00 89.50 95 LYS A C 1
ATOM 795 O O . LYS A 1 95 ? -0.587 9.937 43.550 1.00 89.50 95 LYS A O 1
ATOM 800 N N . SER A 1 96 ? 0.491 7.983 43.245 1.00 88.62 96 SER A N 1
ATOM 801 C CA . SER A 1 96 ? -0.698 7.177 42.951 1.00 88.62 96 SER A CA 1
ATOM 802 C C . SER A 1 96 ? -1.668 7.145 44.134 1.00 88.62 96 SER A C 1
ATOM 804 O O . SER A 1 96 ? -2.870 7.330 43.945 1.00 88.62 96 SER A O 1
ATOM 806 N N . LEU A 1 97 ? -1.162 6.989 45.362 1.00 90.06 97 LEU A N 1
ATOM 807 C CA . LEU A 1 97 ? -1.983 7.032 46.578 1.00 90.06 97 LEU A CA 1
ATOM 808 C C . LEU A 1 97 ? -2.646 8.400 46.773 1.00 90.06 97 LEU A C 1
ATOM 810 O O . LEU A 1 97 ? -3.842 8.451 47.057 1.00 90.06 97 LEU A O 1
ATOM 814 N N . ILE A 1 98 ? -1.906 9.492 46.552 1.00 88.19 98 ILE A N 1
ATOM 815 C CA . ILE A 1 98 ? -2.447 10.858 46.608 1.00 88.19 98 ILE A CA 1
ATOM 816 C C . ILE A 1 98 ? -3.551 11.037 45.561 1.00 88.19 98 ILE A C 1
ATOM 818 O O . ILE A 1 98 ? -4.639 11.491 45.898 1.00 88.19 98 ILE A O 1
ATOM 822 N N . THR A 1 99 ? -3.326 10.612 44.311 1.00 87.31 99 THR A N 1
ATOM 823 C CA . THR A 1 99 ? -4.350 10.686 43.251 1.00 87.31 99 THR A CA 1
ATOM 824 C C . THR A 1 99 ? -5.595 9.879 43.598 1.00 87.31 99 THR A C 1
ATOM 826 O O . THR A 1 99 ? -6.705 10.359 43.387 1.00 87.31 99 THR A O 1
ATOM 829 N N . LYS A 1 100 ? -5.440 8.667 44.148 1.00 87.06 100 LYS A N 1
ATOM 830 C CA . LYS A 1 100 ? -6.577 7.845 44.589 1.00 87.06 100 LYS A CA 1
ATOM 831 C C . LYS A 1 100 ? -7.365 8.545 45.693 1.00 87.06 100 LYS A C 1
ATOM 833 O O . LYS A 1 100 ? -8.583 8.628 45.588 1.00 87.06 100 LYS A O 1
ATOM 838 N N . LYS A 1 101 ? -6.673 9.105 46.689 1.00 87.44 101 LYS A N 1
ATOM 839 C CA . LYS A 1 101 ? -7.299 9.828 47.800 1.00 87.44 101 LYS A CA 1
ATOM 840 C C . LYS A 1 101 ? -8.015 11.096 47.322 1.00 87.44 101 LYS A C 1
ATOM 842 O O . LYS A 1 101 ? -9.146 11.318 47.724 1.00 87.44 101 LYS A O 1
ATOM 847 N N . MET A 1 102 ? -7.411 11.861 46.409 1.00 83.88 102 MET A N 1
ATOM 848 C CA . MET A 1 102 ? -8.035 13.037 45.785 1.00 83.88 102 MET A CA 1
ATOM 849 C C . MET A 1 102 ? -9.270 12.676 44.954 1.00 83.88 102 MET A C 1
ATOM 851 O O . MET A 1 102 ? -10.278 13.366 45.024 1.00 83.88 102 MET A O 1
ATOM 855 N N . LYS A 1 103 ? -9.199 11.601 44.160 1.00 80.88 103 LYS A N 1
ATOM 856 C CA . LYS A 1 103 ? -10.266 11.233 43.221 1.00 80.88 103 LYS A CA 1
ATOM 857 C C . LYS A 1 103 ? -11.421 10.467 43.868 1.00 80.88 103 LYS A C 1
ATOM 859 O O . LYS A 1 103 ? -12.554 10.599 43.425 1.00 80.88 103 LYS A O 1
ATOM 864 N N . TYR A 1 104 ? -11.132 9.625 44.856 1.00 81.69 104 TYR A N 1
ATOM 865 C CA . TYR A 1 104 ? -12.093 8.673 45.423 1.00 81.69 104 TYR A CA 1
ATOM 866 C C . TYR A 1 104 ? -12.273 8.821 46.940 1.00 81.69 104 TYR A C 1
ATOM 868 O O . TYR A 1 104 ? -12.928 7.984 47.551 1.00 81.69 104 TYR A O 1
ATOM 876 N N . GLY A 1 105 ? -11.626 9.798 47.584 1.00 83.25 105 GLY A N 1
ATOM 877 C CA . GLY A 1 105 ? -11.639 9.965 49.045 1.00 83.25 105 GLY A CA 1
ATOM 878 C C . GLY A 1 105 ? -10.861 8.891 49.821 1.00 83.25 105 GLY A C 1
ATOM 879 O O . GLY A 1 105 ? -10.712 8.986 51.034 1.00 83.25 105 GLY A O 1
ATOM 880 N N . THR A 1 106 ? -10.320 7.873 49.143 1.00 84.12 106 THR A N 1
ATOM 881 C CA . THR A 1 106 ? -9.646 6.723 49.759 1.00 84.12 106 THR A CA 1
ATOM 882 C C . THR A 1 106 ? -8.386 6.316 49.004 1.00 84.12 106 THR A C 1
ATOM 884 O O . THR A 1 106 ? -8.280 6.469 47.787 1.00 84.12 106 THR A O 1
ATOM 887 N N . THR A 1 107 ? -7.423 5.731 49.713 1.00 86.44 107 THR A N 1
ATOM 888 C CA . THR A 1 107 ? -6.255 5.079 49.101 1.00 86.44 107 THR A CA 1
ATOM 889 C C . THR A 1 107 ? -6.587 3.699 48.529 1.00 86.44 107 THR A C 1
ATOM 891 O O . THR A 1 107 ? -5.846 3.203 47.675 1.00 86.44 107 THR A O 1
ATOM 894 N N . ASN A 1 108 ? -7.718 3.101 48.931 1.00 85.69 108 ASN A N 1
ATOM 895 C CA . ASN A 1 108 ? -8.178 1.795 48.464 1.00 85.69 108 ASN A CA 1
ATOM 896 C C . ASN A 1 108 ? -9.618 1.842 47.903 1.00 85.69 108 ASN A C 1
ATOM 898 O O . ASN A 1 108 ? -10.558 1.389 48.563 1.00 85.69 108 ASN A O 1
ATOM 902 N N . PRO A 1 109 ? -9.806 2.347 46.666 1.00 81.12 109 PRO A N 1
ATOM 903 C CA . PRO A 1 109 ? -11.120 2.410 46.017 1.00 81.12 109 PRO A CA 1
ATOM 904 C C . PRO A 1 109 ? -11.804 1.045 45.872 1.00 81.12 109 PRO A C 1
ATOM 906 O O . PRO A 1 109 ? -13.027 0.969 45.890 1.00 81.12 109 PRO A O 1
ATOM 909 N N . ALA A 1 110 ? -11.034 -0.045 45.781 1.00 78.56 110 ALA A N 1
ATOM 910 C CA . ALA A 1 110 ? -11.579 -1.395 45.659 1.00 78.56 110 ALA A CA 1
ATOM 911 C C . ALA A 1 110 ? -12.337 -1.846 46.919 1.00 78.56 110 ALA A C 1
ATOM 913 O O . ALA A 1 110 ? -13.298 -2.603 46.814 1.00 78.56 110 ALA A O 1
ATOM 914 N N . LYS A 1 111 ? -11.941 -1.370 48.109 1.00 80.12 111 LYS A N 1
ATOM 915 C CA . LYS A 1 111 ? -12.653 -1.674 49.359 1.00 80.12 111 LYS A CA 1
ATOM 916 C C . LYS A 1 111 ? -14.036 -1.021 49.381 1.00 80.12 111 LYS A C 1
ATOM 918 O O . LYS A 1 111 ? -15.007 -1.697 49.700 1.00 80.12 111 LYS A O 1
ATOM 923 N N . ILE A 1 112 ? -14.127 0.250 48.985 1.00 74.94 112 ILE A N 1
ATOM 924 C CA . ILE A 1 112 ? -15.414 0.955 48.903 1.00 74.94 112 ILE A CA 1
ATOM 925 C C . ILE A 1 112 ? -16.281 0.336 47.798 1.00 74.94 112 ILE A C 1
ATOM 927 O O . ILE A 1 112 ? -17.457 0.091 48.027 1.00 74.94 112 ILE A O 1
ATOM 931 N N . ALA A 1 113 ? -15.697 -0.018 46.646 1.00 72.25 113 ALA A N 1
ATOM 932 C CA . ALA A 1 113 ? -16.405 -0.687 45.550 1.00 72.25 113 ALA A CA 1
ATOM 933 C C . ALA A 1 113 ? -17.099 -1.984 46.015 1.00 72.25 113 ALA A C 1
ATOM 935 O O . ALA A 1 113 ? -18.270 -2.205 45.722 1.00 72.25 113 ALA A O 1
ATOM 936 N N . LYS A 1 114 ? -16.407 -2.797 46.827 1.00 76.25 114 LYS A N 1
ATOM 937 C CA . LYS A 1 114 ? -16.994 -3.992 47.455 1.00 76.25 114 LYS A CA 1
ATOM 938 C C . LYS A 1 114 ? -18.121 -3.659 48.440 1.00 76.25 114 LYS A C 1
ATOM 940 O O . LYS A 1 114 ? -19.117 -4.367 48.454 1.00 76.25 114 LYS A O 1
ATOM 945 N N . GLN A 1 115 ? -17.973 -2.606 49.248 1.00 77.25 115 GLN A N 1
ATOM 946 C CA . GLN A 1 115 ? -18.977 -2.207 50.247 1.00 77.25 115 GLN A CA 1
ATOM 947 C C . GLN A 1 115 ? -20.286 -1.722 49.617 1.00 77.25 115 GLN A C 1
ATOM 949 O O . GLN A 1 115 ? -21.350 -1.999 50.153 1.00 77.25 115 GLN A O 1
ATOM 954 N N . ILE A 1 116 ? -20.214 -1.036 48.476 1.00 71.81 116 ILE A N 1
ATOM 955 C CA . ILE A 1 116 ? -21.400 -0.540 47.759 1.00 71.81 116 ILE A CA 1
ATOM 956 C C . ILE A 1 116 ? -21.947 -1.545 46.734 1.00 71.81 116 ILE A C 1
ATOM 958 O O . ILE A 1 116 ? -22.796 -1.181 45.928 1.00 71.81 116 ILE A O 1
ATOM 962 N N . ASN A 1 117 ? -21.416 -2.776 46.714 1.00 62.12 117 ASN A N 1
ATOM 963 C CA . ASN A 1 117 ? -21.693 -3.795 45.698 1.00 62.12 117 ASN A CA 1
ATOM 964 C C . ASN A 1 117 ? -21.658 -3.233 44.255 1.00 62.12 117 ASN A C 1
ATOM 966 O O . ASN A 1 117 ? -22.532 -3.507 43.435 1.00 62.12 117 ASN A O 1
ATOM 970 N N . GLY A 1 118 ? -20.658 -2.394 43.951 1.00 61.81 118 GLY A N 1
ATOM 971 C CA . GLY A 1 118 ? -20.597 -1.596 42.722 1.00 61.81 118 GLY A CA 1
ATOM 972 C C . GLY A 1 118 ? -19.171 -1.326 42.235 1.00 61.81 118 GLY A C 1
ATOM 973 O O . GLY A 1 118 ? -18.189 -1.739 42.844 1.00 61.81 118 GLY A O 1
ATOM 974 N N . ASN A 1 119 ? -19.022 -0.626 41.106 1.00 59.22 119 ASN A N 1
ATOM 975 C CA . ASN A 1 119 ? -17.711 -0.263 40.552 1.00 59.22 119 ASN A CA 1
ATOM 976 C C . ASN A 1 119 ? -17.378 1.207 40.839 1.00 59.22 119 ASN A C 1
ATOM 978 O O . ASN A 1 119 ? -18.059 2.104 40.356 1.00 59.22 119 ASN A O 1
ATOM 982 N N . ILE A 1 120 ? -16.263 1.464 41.527 1.00 56.94 120 ILE A N 1
ATOM 983 C CA . ILE A 1 120 ? -15.694 2.814 41.674 1.00 56.94 120 ILE A CA 1
ATOM 984 C C . ILE A 1 120 ? -14.633 2.984 40.583 1.00 56.94 120 ILE A C 1
ATOM 986 O O . ILE A 1 120 ? -13.450 2.699 40.772 1.00 56.94 120 ILE A O 1
ATOM 990 N N . GLY A 1 121 ? -15.082 3.333 39.375 1.00 61.50 121 GLY A N 1
ATOM 991 C CA . GLY A 1 121 ? -14.254 3.359 38.167 1.00 61.50 121 GLY A CA 1
ATOM 992 C C . GLY A 1 121 ? -15.023 3.812 36.923 1.00 61.50 121 GLY A C 1
ATOM 993 O O . GLY A 1 121 ? -16.075 4.427 37.045 1.00 61.50 121 GLY A O 1
ATOM 994 N N . ARG A 1 122 ? -14.484 3.538 35.719 1.00 51.84 122 ARG A N 1
ATOM 995 C CA . ARG A 1 122 ? -15.145 3.857 34.433 1.00 51.84 122 ARG A CA 1
ATOM 996 C C . ARG A 1 122 ? -16.595 3.357 34.461 1.00 51.84 122 ARG A C 1
ATOM 998 O O . ARG A 1 122 ? -16.804 2.163 34.670 1.00 51.84 122 ARG A O 1
ATOM 1005 N N . SER A 1 123 ? -17.549 4.255 34.222 1.00 51.62 123 SER A N 1
ATOM 1006 C CA . SER A 1 123 ? -18.943 3.893 33.975 1.00 51.62 123 SER A CA 1
ATOM 1007 C C . SER A 1 123 ? -19.018 2.870 32.838 1.00 51.62 123 SER A C 1
ATOM 1009 O O . SER A 1 123 ? -18.216 2.895 31.896 1.00 51.62 123 SER A O 1
ATOM 1011 N N . THR A 1 124 ? -19.958 1.932 32.929 1.00 53.22 124 THR A N 1
ATOM 1012 C CA . THR A 1 124 ? -20.359 1.122 31.776 1.00 53.22 124 THR A CA 1
ATOM 1013 C C . THR A 1 124 ? -20.907 2.076 30.720 1.00 53.22 124 THR A C 1
ATOM 1015 O O . THR A 1 124 ? -21.994 2.612 30.884 1.00 53.22 124 THR A O 1
ATOM 1018 N N . LYS A 1 125 ? -20.123 2.339 29.665 1.00 63.06 125 LYS A N 1
ATOM 1019 C CA . LYS A 1 125 ? -20.510 3.249 28.570 1.00 63.06 125 LYS A CA 1
ATOM 1020 C C . LYS A 1 125 ? -21.800 2.795 27.873 1.00 63.06 125 LYS A C 1
ATOM 1022 O O . LYS A 1 125 ? -22.534 3.634 27.378 1.00 63.06 125 LYS A O 1
ATOM 1027 N N . TYR A 1 126 ? -22.049 1.487 27.825 1.00 74.06 126 TYR A N 1
ATOM 1028 C CA . TYR A 1 126 ? -23.154 0.897 27.075 1.00 74.06 126 TYR A CA 1
ATOM 1029 C C . TYR A 1 126 ? -24.239 0.409 28.040 1.00 74.06 126 TYR A C 1
ATOM 1031 O O . TYR A 1 126 ? -24.010 -0.527 28.806 1.00 74.06 126 TYR A O 1
ATOM 1039 N N . THR A 1 127 ? -25.393 1.072 28.008 1.00 85.62 127 THR A N 1
ATOM 1040 C CA . THR A 1 127 ? -26.656 0.642 28.634 1.00 85.62 127 THR A CA 1
ATOM 1041 C C . THR A 1 127 ? -27.529 -0.100 27.615 1.00 85.62 127 THR A C 1
ATOM 1043 O O . THR A 1 127 ? -27.200 -0.116 26.428 1.00 85.62 127 THR A O 1
ATOM 1046 N N . ILE A 1 128 ? -28.658 -0.678 28.040 1.00 85.56 128 ILE A N 1
ATOM 1047 C CA . ILE A 1 128 ? -29.659 -1.221 27.102 1.00 85.56 128 ILE A CA 1
ATOM 1048 C C . ILE A 1 128 ? -30.156 -0.129 26.153 1.00 85.56 128 ILE A C 1
ATOM 1050 O O . ILE A 1 128 ? -30.179 -0.351 24.946 1.00 85.56 128 ILE A O 1
ATOM 1054 N N . ASP A 1 129 ? -30.435 1.074 26.658 1.00 86.69 129 ASP A N 1
ATOM 1055 C CA . ASP A 1 129 ? -30.810 2.214 25.810 1.00 86.69 129 ASP A CA 1
ATOM 1056 C C . ASP A 1 129 ? -29.732 2.535 24.773 1.00 86.69 129 ASP A C 1
ATOM 1058 O O . ASP A 1 129 ? -30.030 2.804 23.610 1.00 86.69 129 ASP A O 1
ATOM 1062 N N . SER A 1 130 ? -28.458 2.439 25.167 1.00 86.88 130 SER A N 1
ATOM 1063 C CA . SER A 1 130 ? -27.338 2.614 24.238 1.00 86.88 130 SER A CA 1
ATOM 1064 C C . SER A 1 130 ? -27.351 1.544 23.143 1.00 86.88 130 SER A C 1
ATOM 1066 O O . SER A 1 130 ? -27.149 1.869 21.978 1.00 86.88 130 SER A O 1
ATOM 1068 N N . LEU A 1 131 ? -27.609 0.277 23.490 1.00 89.69 131 LEU A N 1
ATOM 1069 C CA . LEU A 1 131 ? -27.713 -0.811 22.512 1.00 89.69 131 LEU A CA 1
ATOM 1070 C C . LEU A 1 131 ? -28.900 -0.620 21.570 1.00 89.69 131 LEU A C 1
ATOM 1072 O O . LEU A 1 131 ? -28.740 -0.800 20.365 1.00 89.69 131 LEU A O 1
ATOM 1076 N N . ASN A 1 132 ? -30.061 -0.232 22.097 1.00 91.25 132 ASN A N 1
ATOM 1077 C CA . ASN A 1 132 ? -31.254 0.042 21.301 1.00 91.25 132 ASN A CA 1
ATOM 1078 C C . ASN A 1 132 ? -31.005 1.174 20.303 1.00 91.25 132 ASN A C 1
ATOM 1080 O O . ASN A 1 132 ? -31.359 1.039 19.133 1.00 91.25 132 ASN A O 1
ATOM 1084 N N . ASN A 1 133 ? -30.331 2.246 20.726 1.00 91.56 133 ASN A N 1
ATOM 1085 C CA . ASN A 1 133 ? -29.951 3.341 19.836 1.00 91.56 133 ASN A CA 1
ATOM 1086 C C . ASN A 1 133 ? -28.981 2.880 18.739 1.00 91.56 133 ASN A C 1
ATOM 1088 O O . ASN A 1 133 ? -29.240 3.140 17.568 1.00 91.56 133 ASN A O 1
ATOM 1092 N N . LEU A 1 134 ? -27.927 2.128 19.087 1.00 91.94 134 LEU A N 1
ATOM 1093 C CA . LEU A 1 134 ? -26.988 1.568 18.103 1.00 91.94 134 LEU A CA 1
ATOM 1094 C C . LEU A 1 134 ? -27.687 0.646 17.092 1.00 91.94 134 LEU A C 1
ATOM 1096 O O . LEU A 1 134 ? -27.425 0.714 15.892 1.00 91.94 134 LEU A O 1
ATOM 1100 N N . CYS A 1 135 ? -28.600 -0.207 17.567 1.00 93.12 135 CYS A N 1
ATOM 1101 C CA . CYS A 1 135 ? -29.391 -1.075 16.700 1.00 93.12 135 CYS A CA 1
ATOM 1102 C C . CYS A 1 135 ? -30.275 -0.240 15.767 1.00 93.12 135 CYS A C 1
ATOM 1104 O O . CYS A 1 135 ? -30.242 -0.445 14.555 1.00 93.12 135 CYS A O 1
ATOM 1106 N N . LYS A 1 136 ? -30.994 0.752 16.305 1.00 92.19 136 LYS A N 1
ATOM 1107 C CA . LYS A 1 136 ? -31.886 1.627 15.538 1.00 92.19 136 LYS A CA 1
ATOM 1108 C C . LYS A 1 136 ? -31.144 2.416 14.458 1.00 92.19 136 LYS A C 1
ATOM 1110 O O . LYS A 1 136 ? -31.624 2.460 13.329 1.00 92.19 136 LYS A O 1
ATOM 1115 N N . GLU A 1 137 ? -29.970 2.973 14.764 1.00 91.38 137 GLU A N 1
ATOM 1116 C CA . GLU A 1 137 ? -29.117 3.675 13.789 1.00 91.38 137 GLU A CA 1
ATOM 1117 C C . GLU A 1 137 ? -28.725 2.781 12.601 1.00 91.38 137 GLU A C 1
ATOM 1119 O O . GLU A 1 137 ? -28.605 3.262 11.476 1.00 91.38 137 GLU A O 1
ATOM 1124 N N . LYS A 1 138 ? -28.583 1.469 12.826 1.00 91.06 138 LYS A N 1
ATOM 1125 C CA . LYS A 1 138 ? -28.270 0.478 11.784 1.00 91.06 138 LYS A CA 1
ATOM 1126 C C . LYS A 1 138 ? -29.496 -0.189 11.149 1.00 91.06 138 LYS A C 1
ATOM 1128 O O . LYS A 1 138 ? -29.336 -1.063 10.296 1.00 91.06 138 LYS A O 1
ATOM 1133 N N . GLY A 1 139 ? -30.713 0.194 11.541 1.00 93.81 139 GLY A N 1
ATOM 1134 C CA . GLY A 1 139 ? -31.940 -0.463 11.083 1.00 93.81 139 GLY A CA 1
ATOM 1135 C C . GLY A 1 139 ? -32.085 -1.896 11.608 1.00 93.81 139 GLY A C 1
ATOM 1136 O O . GLY A 1 139 ? -32.570 -2.777 10.894 1.00 93.81 139 GLY A O 1
ATOM 1137 N N . TYR A 1 140 ? -31.619 -2.142 12.831 1.00 95.62 140 TYR A N 1
ATOM 1138 C CA . TYR A 1 140 ? -31.745 -3.400 13.557 1.00 95.62 140 TYR A CA 1
ATOM 1139 C C . TYR A 1 140 ? -32.641 -3.231 14.787 1.00 95.62 140 TYR A C 1
ATOM 1141 O O . TYR A 1 140 ? -32.786 -2.133 15.324 1.00 95.62 140 TYR A O 1
ATOM 1149 N N . THR A 1 141 ? -33.178 -4.345 15.270 1.00 95.88 141 THR A N 1
ATOM 1150 C CA . THR A 1 141 ? -33.934 -4.430 16.522 1.00 95.88 141 THR A CA 1
ATOM 1151 C C . THR A 1 141 ? -33.219 -5.386 17.472 1.00 95.88 141 THR A C 1
ATOM 1153 O O . THR A 1 141 ? -32.879 -6.501 17.075 1.00 95.88 141 THR A O 1
ATOM 1156 N N . LEU A 1 142 ? -32.952 -4.959 18.709 1.00 94.44 142 LEU A N 1
ATOM 1157 C CA . LEU A 1 142 ? -32.378 -5.822 19.744 1.00 94.44 142 LEU A CA 1
ATOM 1158 C C . LEU A 1 142 ? -33.403 -6.889 20.146 1.00 94.44 142 LEU A C 1
ATOM 1160 O O . LEU A 1 142 ? -34.567 -6.568 20.372 1.00 94.44 142 LEU A O 1
ATOM 1164 N N . THR A 1 143 ? -32.979 -8.146 20.249 1.00 92.44 143 THR A N 1
ATOM 1165 C CA . THR A 1 143 ? -33.834 -9.230 20.752 1.00 92.44 143 THR A CA 1
ATOM 1166 C C . THR A 1 143 ? -33.440 -9.603 22.168 1.00 92.44 143 THR A C 1
ATOM 1168 O O . THR A 1 143 ? -32.247 -9.633 22.476 1.00 92.44 143 THR A O 1
ATOM 1171 N N . ASP A 1 144 ? -34.430 -9.986 22.970 1.00 87.19 144 ASP A N 1
ATOM 1172 C CA . ASP A 1 144 ? -34.246 -10.507 24.325 1.00 87.19 144 ASP A CA 1
ATOM 1173 C C . ASP A 1 144 ? -33.505 -9.498 25.255 1.00 87.19 144 ASP A C 1
ATOM 1175 O O . ASP A 1 144 ? -32.482 -9.845 25.862 1.00 87.19 144 ASP A O 1
ATOM 1179 N N . PRO A 1 145 ? -33.933 -8.210 25.322 1.00 85.00 145 PRO A N 1
ATOM 1180 C CA . PRO A 1 145 ? -33.253 -7.153 26.087 1.00 85.00 145 PRO A CA 1
ATOM 1181 C C . PRO A 1 145 ? -33.090 -7.484 27.580 1.00 85.00 145 PRO A C 1
ATOM 1183 O O . PRO A 1 145 ? -32.078 -7.114 28.184 1.00 85.00 145 PRO A O 1
ATOM 1186 N N . GLU A 1 146 ? -34.024 -8.245 28.149 1.00 85.75 146 GLU A N 1
ATOM 1187 C CA . GLU A 1 146 ? -34.018 -8.713 29.536 1.00 85.75 146 GLU A CA 1
ATOM 1188 C C . GLU A 1 146 ? -32.759 -9.526 29.892 1.00 85.75 146 GLU A C 1
ATOM 1190 O O . GLU A 1 146 ? -32.288 -9.501 31.031 1.00 85.75 146 GLU A O 1
ATOM 1195 N N . LEU A 1 147 ? -32.117 -10.178 28.911 1.00 83.75 147 LEU A N 1
ATOM 1196 C CA . LEU A 1 147 ? -30.870 -10.926 29.123 1.00 83.75 147 LEU A CA 1
ATOM 1197 C C . LEU A 1 147 ? -29.679 -10.034 29.509 1.00 83.75 147 LEU A C 1
ATOM 1199 O O . LEU A 1 147 ? -28.638 -10.554 29.944 1.00 83.75 147 LEU A O 1
ATOM 1203 N N . TYR A 1 148 ? -29.808 -8.717 29.327 1.00 82.62 148 TYR A N 1
ATOM 1204 C CA . TYR A 1 148 ? -28.733 -7.742 29.481 1.00 82.62 148 TYR A CA 1
ATOM 1205 C C . TYR A 1 148 ? -28.941 -6.758 30.644 1.00 82.62 148 TYR A C 1
ATOM 1207 O O . TYR A 1 148 ? -27.979 -6.079 31.001 1.00 82.62 148 TYR A O 1
ATOM 1215 N N . GLU A 1 149 ? -30.120 -6.712 31.281 1.00 77.44 149 GLU A N 1
ATOM 1216 C CA . GLU A 1 149 ? -30.484 -5.701 32.301 1.00 77.44 149 GLU A CA 1
ATOM 1217 C C . GLU A 1 149 ? -29.540 -5.683 33.506 1.00 77.44 149 GLU A C 1
ATOM 1219 O O . GLU A 1 149 ? -29.145 -4.623 33.984 1.00 77.44 149 GLU A O 1
ATOM 1224 N N . ASN A 1 150 ? -29.095 -6.863 33.939 1.00 73.12 150 ASN A N 1
ATOM 1225 C CA . ASN A 1 150 ? -28.239 -7.028 35.116 1.00 73.12 150 ASN A CA 1
ATOM 1226 C C . ASN A 1 150 ? -26.813 -7.481 34.767 1.00 73.12 150 ASN A C 1
ATOM 1228 O O . ASN A 1 150 ? -26.064 -7.942 35.632 1.00 73.12 150 ASN A O 1
ATOM 1232 N N . LYS A 1 151 ? -26.412 -7.380 33.490 1.00 76.00 151 LYS A N 1
ATOM 1233 C CA . LYS A 1 151 ? -25.079 -7.793 33.030 1.00 76.00 151 LYS A CA 1
ATOM 1234 C C . LYS A 1 151 ? -24.212 -6.601 32.671 1.00 76.00 151 LYS A C 1
ATOM 1236 O O . LYS A 1 151 ? -24.643 -5.613 32.089 1.00 76.00 151 LYS A O 1
ATOM 1241 N N . LYS A 1 152 ? -22.914 -6.737 32.941 1.00 79.75 152 LYS A N 1
ATOM 1242 C CA . LYS A 1 152 ? -21.918 -5.773 32.475 1.00 79.75 152 LYS A CA 1
ATOM 1243 C C . LYS A 1 152 ? -21.774 -5.865 30.953 1.00 79.75 152 LYS A C 1
ATOM 1245 O O . LYS A 1 152 ? -21.186 -6.816 30.438 1.00 79.75 152 LYS A O 1
ATOM 1250 N N . ILE A 1 153 ? -22.254 -4.847 30.245 1.00 84.38 153 ILE A N 1
ATOM 1251 C CA . ILE A 1 153 ? -22.131 -4.734 28.789 1.00 84.38 153 ILE A CA 1
ATOM 1252 C C . ILE A 1 153 ? -20.769 -4.119 28.442 1.00 84.38 153 ILE A C 1
ATOM 1254 O O . ILE A 1 153 ? -20.349 -3.096 28.989 1.00 84.38 153 ILE A O 1
ATOM 1258 N N . THR A 1 154 ? -20.046 -4.769 27.535 1.00 84.75 154 THR A N 1
ATOM 1259 C CA . THR A 1 154 ? -18.734 -4.339 27.044 1.00 84.75 154 THR A CA 1
ATOM 1260 C C . THR A 1 154 ? -18.714 -4.369 25.520 1.00 84.75 154 THR A C 1
ATOM 1262 O O . THR A 1 154 ? -19.557 -5.009 24.904 1.00 84.75 154 THR A O 1
ATOM 1265 N N . LEU A 1 155 ? -17.700 -3.761 24.902 1.00 85.56 155 LEU A N 1
ATOM 1266 C CA . LEU A 1 155 ? -17.482 -3.819 23.449 1.00 85.56 155 LEU A CA 1
ATOM 1267 C C . LEU A 1 155 ? -17.448 -5.253 22.883 1.00 85.56 155 LEU A C 1
ATOM 1269 O O . LEU A 1 155 ? -17.843 -5.477 21.745 1.00 85.56 155 LEU A O 1
ATOM 1273 N N . LYS A 1 156 ? -17.001 -6.235 23.676 1.00 87.31 156 LYS A N 1
ATOM 1274 C CA . LYS A 1 156 ? -16.911 -7.647 23.265 1.00 87.31 156 LYS A CA 1
ATOM 1275 C C . LYS A 1 156 ? -18.194 -8.440 23.513 1.00 87.31 156 LYS A C 1
ATOM 1277 O O . LYS A 1 156 ? -18.264 -9.606 23.137 1.00 87.31 156 LYS A O 1
ATOM 1282 N N . THR A 1 157 ? -19.181 -7.852 24.186 1.00 89.75 157 THR A N 1
ATOM 1283 C CA . THR A 1 157 ? -20.448 -8.525 24.470 1.00 89.75 157 THR A CA 1
ATOM 1284 C C . THR A 1 157 ? -21.168 -8.804 23.153 1.00 89.75 157 THR A C 1
ATOM 1286 O O . THR A 1 157 ? -21.319 -7.900 22.336 1.00 89.75 157 THR A O 1
ATOM 1289 N N . ASN A 1 158 ? -21.589 -10.053 22.945 1.00 92.56 158 ASN A N 1
ATOM 1290 C CA . ASN A 1 158 ? -22.436 -10.427 21.816 1.00 92.56 158 ASN A CA 1
ATOM 1291 C C . ASN A 1 158 ? -23.900 -10.178 22.166 1.00 92.56 158 ASN A C 1
ATOM 1293 O O . ASN A 1 158 ? -24.380 -10.638 23.206 1.00 92.56 158 ASN A O 1
ATOM 1297 N N . VAL A 1 159 ? -24.595 -9.490 21.272 1.00 93.19 159 VAL A N 1
ATOM 1298 C CA . VAL A 1 159 ? -26.024 -9.222 21.361 1.00 93.19 159 VAL A CA 1
ATOM 1299 C C . VAL A 1 159 ? -26.748 -9.865 20.187 1.00 93.19 159 VAL A C 1
ATOM 1301 O O . VAL A 1 159 ? -26.214 -9.928 19.076 1.00 93.19 159 VAL A O 1
ATOM 1304 N N . SER A 1 160 ? -27.938 -10.391 20.452 1.00 94.88 160 SER A N 1
ATOM 1305 C CA . SER A 1 160 ? -28.813 -10.933 19.417 1.00 94.88 160 SER A CA 1
ATOM 1306 C C . SER A 1 160 ? -29.669 -9.797 18.857 1.00 94.88 160 SER A C 1
ATOM 1308 O O . SER A 1 160 ? -30.254 -9.028 19.616 1.00 94.88 160 SER A O 1
ATOM 1310 N N . VAL A 1 161 ? -29.709 -9.663 17.536 1.00 95.69 161 VAL A N 1
ATOM 1311 C CA . VAL A 1 161 ? -30.411 -8.583 16.836 1.00 95.69 161 VAL A CA 1
ATOM 1312 C C . VAL A 1 161 ? -31.141 -9.131 15.613 1.00 95.69 161 VAL A C 1
ATOM 1314 O O . VAL A 1 161 ? -30.752 -10.158 15.056 1.00 95.69 161 VAL A O 1
ATOM 1317 N N . VAL A 1 162 ? -32.184 -8.439 15.170 1.00 96.81 162 VAL A N 1
ATOM 1318 C CA . VAL A 1 162 ? -32.910 -8.715 13.925 1.00 96.81 162 VAL A CA 1
ATOM 1319 C C . VAL A 1 162 ? -32.680 -7.568 12.957 1.00 96.81 162 VAL A C 1
ATOM 1321 O O . VAL A 1 162 ? -32.766 -6.404 13.337 1.00 96.81 162 VAL A O 1
ATOM 1324 N N . CYS A 1 163 ? -32.370 -7.882 11.700 1.00 96.56 163 CYS A N 1
ATOM 1325 C CA . CYS A 1 163 ? -32.307 -6.871 10.652 1.00 96.56 163 CYS A CA 1
ATOM 1326 C C . CYS A 1 163 ? -33.706 -6.512 10.153 1.00 96.56 163 CYS A C 1
ATOM 1328 O O . CYS A 1 163 ? -34.380 -7.376 9.600 1.00 96.56 163 CYS A O 1
ATOM 1330 N N . ASN A 1 164 ? -34.098 -5.238 10.240 1.00 95.62 164 ASN A N 1
ATOM 1331 C CA . ASN A 1 164 ? -35.442 -4.792 9.848 1.00 95.62 164 ASN A CA 1
ATOM 1332 C C . ASN A 1 164 ? -35.692 -4.901 8.334 1.00 95.62 164 ASN A C 1
ATOM 1334 O O . ASN A 1 164 ? -36.834 -4.982 7.903 1.00 95.62 164 ASN A O 1
ATOM 1338 N N . LYS A 1 165 ? -34.631 -4.911 7.515 1.00 94.50 165 LYS A N 1
ATOM 1339 C CA . LYS A 1 165 ? -34.736 -5.067 6.057 1.00 94.50 165 LYS A CA 1
ATOM 1340 C C . LYS A 1 165 ? -35.026 -6.508 5.633 1.00 94.50 165 LYS A C 1
ATOM 1342 O O . LYS A 1 165 ? -35.713 -6.732 4.644 1.00 94.50 165 LYS A O 1
ATOM 1347 N N . HIS A 1 166 ? -34.442 -7.475 6.335 1.00 93.12 166 HIS A N 1
ATOM 1348 C CA . HIS A 1 166 ? -34.419 -8.878 5.907 1.00 93.12 166 HIS A CA 1
ATOM 1349 C C . HIS A 1 166 ? -35.149 -9.832 6.839 1.00 93.12 166 HIS A C 1
ATOM 1351 O O . HIS A 1 166 ? -35.105 -11.041 6.594 1.00 93.12 166 HIS A O 1
ATOM 1357 N N . ASP A 1 167 ? -35.708 -9.291 7.920 1.00 94.56 167 ASP A N 1
ATOM 1358 C CA . ASP A 1 167 ? -36.293 -10.024 9.038 1.00 94.56 167 ASP A CA 1
ATOM 1359 C C . ASP A 1 167 ? -35.423 -11.223 9.458 1.00 94.56 167 ASP A C 1
ATOM 1361 O O . ASP A 1 167 ? -35.836 -12.377 9.526 1.00 94.56 167 ASP A O 1
ATOM 1365 N N . PHE A 1 168 ? -34.122 -10.961 9.615 1.00 94.25 168 PHE A N 1
ATOM 1366 C CA . PHE A 1 168 ? -33.116 -11.995 9.843 1.00 94.25 168 PHE A CA 1
ATOM 1367 C C . PHE A 1 168 ? -32.465 -11.806 11.207 1.00 94.25 168 PHE A C 1
ATOM 1369 O O . PHE A 1 168 ? -31.832 -10.772 11.437 1.00 94.25 168 PHE A O 1
ATOM 1376 N N . LYS A 1 169 ? -32.595 -12.807 12.089 1.00 95.88 169 LYS A N 1
ATOM 1377 C CA . LYS A 1 169 ? -31.961 -12.831 13.417 1.00 95.88 169 LYS A CA 1
ATOM 1378 C C . LYS A 1 169 ? -30.495 -13.256 13.301 1.00 95.88 169 LYS A C 1
ATOM 1380 O O . LYS A 1 169 ? -30.183 -14.293 12.722 1.00 95.88 169 LYS A O 1
ATOM 1385 N N . PHE A 1 170 ? -29.588 -12.472 13.875 1.00 95.38 170 PHE A N 1
ATOM 1386 C CA . PHE A 1 170 ? -28.151 -12.754 13.924 1.00 95.38 170 PHE A CA 1
ATOM 1387 C C . PHE A 1 170 ? -27.529 -12.229 15.225 1.00 95.38 170 PHE A C 1
ATOM 1389 O O . PHE A 1 170 ? -28.188 -11.568 16.025 1.00 95.38 170 PHE A O 1
ATOM 1396 N N . LYS A 1 171 ? -26.253 -12.551 15.466 1.00 95.19 171 LYS A N 1
ATOM 1397 C CA . LYS A 1 171 ? -25.488 -12.043 16.614 1.00 95.19 171 LYS A CA 1
ATOM 1398 C C . LYS A 1 171 ? -24.418 -11.067 16.142 1.00 95.19 171 LYS A C 1
ATOM 1400 O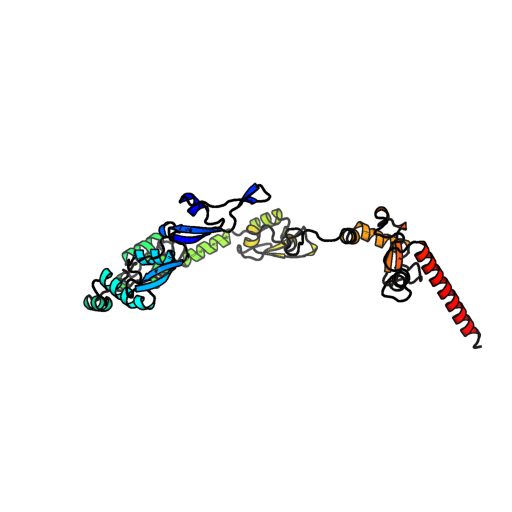 O . LYS A 1 171 ? -23.742 -11.335 15.152 1.00 95.19 171 LYS A O 1
ATOM 1405 N N . ALA A 1 172 ? -24.233 -9.978 16.876 1.00 94.25 172 ALA A N 1
ATOM 1406 C CA . ALA A 1 172 ? -23.168 -9.009 16.642 1.00 94.25 172 ALA A CA 1
ATOM 1407 C C . ALA A 1 172 ? -22.534 -8.580 17.967 1.00 94.25 172 ALA A C 1
ATOM 1409 O O . ALA A 1 172 ? -23.186 -8.578 19.010 1.00 94.25 172 ALA A O 1
ATOM 1410 N N . THR A 1 173 ? -21.258 -8.200 17.937 1.00 93.88 173 THR A N 1
ATOM 1411 C CA . THR A 1 173 ? -20.625 -7.587 19.111 1.00 93.88 173 THR A CA 1
ATOM 1412 C C . THR A 1 173 ? -21.045 -6.126 19.233 1.00 93.88 173 THR A C 1
ATOM 1414 O O . THR A 1 173 ? -21.275 -5.464 18.222 1.00 93.88 173 THR A O 1
ATOM 1417 N N . VAL A 1 174 ? -21.075 -5.584 20.454 1.00 91.38 174 VAL A N 1
ATOM 1418 C CA . VAL A 1 174 ? -21.318 -4.143 20.667 1.00 91.38 174 VAL A CA 1
ATOM 1419 C C . VAL A 1 174 ? -20.307 -3.288 19.900 1.00 91.38 174 VAL A C 1
ATOM 1421 O O . VAL A 1 174 ? -20.671 -2.256 19.359 1.00 91.38 174 VAL A O 1
ATOM 1424 N N . MET A 1 175 ? -19.054 -3.737 19.790 1.00 92.06 175 MET A N 1
ATOM 1425 C CA . MET A 1 175 ? -18.030 -3.083 18.972 1.00 92.06 175 MET A CA 1
ATOM 1426 C C . MET A 1 175 ? -18.415 -3.000 17.494 1.00 92.06 175 MET A C 1
ATOM 1428 O O . MET A 1 175 ? -18.238 -1.954 16.887 1.00 92.06 175 MET A O 1
ATOM 1432 N N . ALA A 1 176 ? -18.947 -4.083 16.927 1.00 92.44 176 ALA A N 1
ATOM 1433 C CA . ALA A 1 176 ? -19.391 -4.100 15.539 1.00 92.44 176 ALA A CA 1
ATOM 1434 C C . ALA A 1 176 ? -20.634 -3.215 15.326 1.00 92.44 176 ALA A C 1
ATOM 1436 O O . ALA A 1 176 ? -20.771 -2.591 14.282 1.00 92.44 176 ALA A O 1
ATOM 1437 N N . LEU A 1 177 ? -21.513 -3.112 16.327 1.00 91.81 177 LEU A N 1
ATOM 1438 C CA . LEU A 1 177 ? -22.660 -2.201 16.282 1.00 91.81 177 LEU A CA 1
ATOM 1439 C C . LEU A 1 177 ? -22.263 -0.721 16.440 1.00 91.81 177 LEU A C 1
ATOM 1441 O O . LEU A 1 177 ? -22.904 0.133 15.842 1.00 91.81 177 LEU A O 1
ATOM 1445 N N . ASP A 1 178 ? -21.218 -0.417 17.215 1.00 90.19 178 ASP A N 1
ATOM 1446 C CA . ASP A 1 178 ? -20.693 0.948 17.428 1.00 90.19 178 ASP A CA 1
ATOM 1447 C C . ASP A 1 178 ? -19.884 1.464 16.220 1.00 90.19 178 ASP A C 1
ATOM 1449 O O . ASP A 1 178 ? -19.678 2.667 16.060 1.00 90.19 178 ASP A O 1
ATOM 1453 N N . ASP A 1 179 ? -19.432 0.565 15.343 1.00 90.62 179 ASP A N 1
ATOM 1454 C CA . ASP A 1 179 ? -18.757 0.918 14.096 1.00 90.62 179 ASP A CA 1
ATOM 1455 C C . ASP A 1 179 ? -19.775 1.314 13.021 1.00 90.62 179 ASP A C 1
ATOM 1457 O O . ASP A 1 179 ? -20.415 0.456 12.405 1.00 90.62 179 ASP A O 1
ATOM 1461 N N . LYS A 1 180 ? -19.901 2.622 12.774 1.00 82.88 180 LYS A N 1
ATOM 1462 C CA . LYS A 1 180 ? -20.858 3.213 11.827 1.00 82.88 180 LYS A CA 1
ATOM 1463 C C . LYS A 1 180 ? -20.699 2.709 10.394 1.00 82.88 180 LYS A C 1
ATOM 1465 O O . LYS A 1 180 ? -21.714 2.549 9.720 1.00 82.88 180 LYS A O 1
ATOM 1470 N N . ASP A 1 181 ? -19.481 2.388 9.966 1.00 83.94 181 ASP A N 1
ATOM 1471 C CA . ASP A 1 181 ? -19.189 2.006 8.581 1.00 83.94 181 ASP A CA 1
ATOM 1472 C C . ASP A 1 181 ? -19.430 0.512 8.316 1.00 83.94 181 ASP A C 1
ATOM 1474 O O . ASP A 1 181 ? -19.498 0.067 7.167 1.00 83.94 181 ASP A O 1
ATOM 1478 N N . SER A 1 182 ? -19.594 -0.288 9.373 1.00 83.56 182 SER A N 1
ATOM 1479 C CA . SER A 1 182 ? -19.782 -1.729 9.236 1.00 83.56 182 SER A CA 1
ATOM 1480 C C . SER A 1 182 ? -21.242 -2.115 8.961 1.00 83.56 182 SER A C 1
ATOM 1482 O O . SER A 1 182 ? -22.182 -1.642 9.602 1.00 83.56 182 SER A O 1
ATOM 1484 N N . CYS A 1 183 ? -21.458 -3.037 8.024 1.00 89.06 183 CYS A N 1
ATOM 1485 C CA . CYS A 1 183 ? -22.726 -3.750 7.899 1.00 89.06 183 CYS A CA 1
ATOM 1486 C C . CYS A 1 183 ? -22.595 -5.095 8.618 1.00 89.06 183 CYS A C 1
ATOM 1488 O O . CYS A 1 183 ? -21.634 -5.81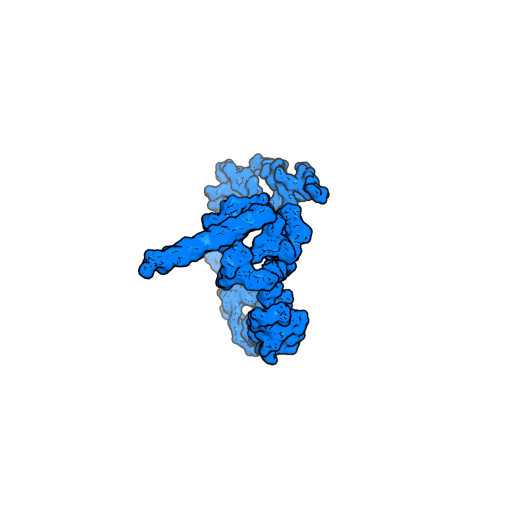8 8.366 1.00 89.06 183 CYS A O 1
ATOM 1490 N N . ASN A 1 184 ? -23.530 -5.438 9.508 1.00 93.12 184 ASN A N 1
ATOM 1491 C CA . ASN A 1 184 ? -23.419 -6.650 10.329 1.00 93.12 184 ASN A CA 1
ATOM 1492 C C . ASN A 1 184 ? -24.393 -7.756 9.899 1.00 93.12 184 ASN A C 1
ATOM 1494 O O . ASN A 1 184 ? -24.137 -8.927 10.165 1.00 93.12 184 ASN A O 1
ATOM 1498 N N . CYS A 1 185 ? -25.491 -7.403 9.223 1.00 94.75 185 CYS A N 1
ATOM 1499 C CA . CYS A 1 185 ? -26.452 -8.379 8.718 1.00 94.75 185 CYS A CA 1
ATOM 1500 C C . CYS A 1 185 ? -25.851 -9.185 7.546 1.00 94.75 185 CYS A C 1
ATOM 1502 O O . CYS A 1 185 ? -25.541 -8.590 6.509 1.00 94.75 185 CYS A O 1
ATOM 1504 N N . PRO A 1 186 ? -25.762 -10.527 7.638 1.00 93.25 186 PRO A N 1
ATOM 1505 C CA . PRO A 1 186 ? -25.210 -11.362 6.567 1.00 93.25 186 PRO A CA 1
ATOM 1506 C C . PRO A 1 186 ? -25.918 -11.206 5.214 1.00 93.25 186 PRO A C 1
ATOM 1508 O O . PRO A 1 186 ? -25.264 -11.200 4.172 1.00 93.25 186 PRO A O 1
ATOM 1511 N N . LYS A 1 187 ? -27.245 -11.017 5.216 1.00 93.50 187 LYS A N 1
ATOM 1512 C CA . LYS A 1 187 ? -28.030 -10.809 3.990 1.00 93.50 187 LYS A CA 1
ATOM 1513 C C . LYS A 1 187 ? -27.735 -9.451 3.340 1.00 93.50 187 LYS A C 1
ATOM 1515 O O . LYS A 1 187 ? -27.475 -9.408 2.142 1.00 93.50 187 LYS A O 1
ATOM 1520 N N . CYS A 1 188 ? -27.666 -8.362 4.113 1.00 92.38 188 CYS A N 1
ATOM 1521 C CA . CYS A 1 188 ? -27.225 -7.056 3.597 1.00 92.38 188 CYS A CA 1
ATOM 1522 C C . CYS A 1 188 ? -25.809 -7.113 3.006 1.00 92.38 188 CYS A C 1
ATOM 1524 O O . CYS A 1 188 ? -25.553 -6.511 1.964 1.00 92.38 188 CYS A O 1
ATOM 1526 N N . ILE A 1 189 ? -24.888 -7.824 3.666 1.00 90.38 189 ILE A N 1
ATOM 1527 C CA . ILE A 1 189 ? -23.516 -7.996 3.172 1.00 90.38 189 ILE A CA 1
ATOM 1528 C C . ILE A 1 189 ? -23.538 -8.712 1.816 1.00 90.38 189 ILE A C 1
ATOM 1530 O O . ILE A 1 189 ? -22.932 -8.225 0.864 1.00 90.38 189 ILE A O 1
ATOM 1534 N N . SER A 1 190 ? -24.280 -9.817 1.708 1.00 87.06 190 SER A N 1
ATOM 1535 C CA . SER A 1 190 ? -24.425 -10.575 0.460 1.00 87.06 190 SER A CA 1
ATOM 1536 C C . SER A 1 190 ? -25.030 -9.740 -0.677 1.00 87.06 190 SER A C 1
ATOM 1538 O O . SER A 1 190 ? -24.499 -9.750 -1.788 1.00 87.06 190 SER A O 1
ATOM 1540 N N . GLU A 1 191 ? -26.073 -8.949 -0.412 1.00 86.19 191 GLU A N 1
ATOM 1541 C CA . GLU A 1 191 ? -26.659 -8.051 -1.415 1.00 86.19 191 GLU A CA 1
ATOM 1542 C C . GLU A 1 191 ? -25.670 -6.983 -1.893 1.00 86.19 191 GLU A C 1
ATOM 1544 O O . GLU A 1 191 ? -25.587 -6.705 -3.089 1.00 86.19 191 GLU A O 1
ATOM 1549 N N . ASN A 1 192 ? -24.905 -6.382 -0.978 1.00 83.62 192 ASN A N 1
ATOM 1550 C CA . ASN A 1 192 ? -23.897 -5.383 -1.331 1.00 83.62 192 ASN A CA 1
ATOM 1551 C C . ASN A 1 192 ? -22.771 -5.989 -2.178 1.00 83.62 192 ASN A C 1
ATOM 1553 O O . ASN A 1 192 ? -22.340 -5.364 -3.148 1.00 83.62 192 ASN A O 1
ATOM 1557 N N . SER A 1 193 ? -22.328 -7.206 -1.855 1.00 79.44 193 SER A N 1
ATOM 1558 C CA . SER A 1 193 ? -21.386 -7.959 -2.687 1.00 79.44 193 SER A CA 1
ATOM 1559 C C . SER A 1 193 ? -21.976 -8.240 -4.069 1.00 79.44 193 SER A C 1
ATOM 1561 O O . SER A 1 193 ? -21.340 -7.930 -5.072 1.00 79.44 193 SER A O 1
ATOM 1563 N N . SER A 1 194 ? -23.221 -8.715 -4.136 1.00 76.31 194 SER A N 1
ATOM 1564 C CA . SER A 1 194 ? -23.907 -9.031 -5.397 1.00 76.31 194 SER A CA 1
ATOM 1565 C C . SER A 1 194 ? -24.075 -7.798 -6.291 1.00 76.31 194 SER A C 1
ATOM 1567 O O . SER A 1 194 ? -23.843 -7.876 -7.490 1.00 76.31 194 SER A O 1
ATOM 1569 N N . LYS A 1 195 ? -24.397 -6.626 -5.722 1.00 72.31 195 LYS A N 1
ATOM 1570 C CA . LYS A 1 195 ? -24.461 -5.355 -6.471 1.00 72.31 195 LYS A CA 1
ATOM 1571 C C . LYS A 1 195 ? -23.112 -4.939 -7.062 1.00 72.31 195 LYS A C 1
ATOM 1573 O O . LYS A 1 195 ? -23.066 -4.391 -8.157 1.00 72.31 195 LYS A O 1
ATOM 1578 N N . ARG A 1 196 ? -22.008 -5.172 -6.343 1.00 67.19 196 ARG A N 1
ATOM 1579 C CA . ARG A 1 196 ? -20.655 -4.908 -6.870 1.00 67.19 196 ARG A CA 1
ATOM 1580 C C . ARG A 1 196 ? -20.313 -5.862 -8.014 1.00 67.19 196 ARG A C 1
ATOM 1582 O O . ARG A 1 196 ? -19.707 -5.441 -8.998 1.00 67.19 196 ARG A O 1
ATOM 1589 N N . GLN A 1 197 ? -20.735 -7.120 -7.900 1.00 66.75 197 GLN A N 1
ATOM 1590 C CA . GLN A 1 197 ? -20.585 -8.111 -8.964 1.00 66.75 197 GLN A CA 1
ATOM 1591 C C . GLN A 1 197 ? -21.435 -7.730 -10.189 1.00 66.75 197 GLN A C 1
ATOM 1593 O O . GLN A 1 197 ? -20.894 -7.669 -11.284 1.00 66.75 197 GLN A O 1
ATOM 1598 N N . SER A 1 198 ? -22.699 -7.323 -10.014 1.00 61.97 198 SER A N 1
ATOM 1599 C CA . SER A 1 198 ? -23.590 -6.962 -11.130 1.00 61.97 198 SER A CA 1
ATOM 1600 C C . SER A 1 198 ? -23.215 -5.674 -11.872 1.00 61.97 198 SER A C 1
ATOM 1602 O O . SER A 1 198 ? -23.565 -5.517 -13.038 1.00 61.97 198 SER A O 1
ATOM 1604 N N . GLN A 1 199 ? -22.499 -4.745 -11.231 1.00 66.19 199 GLN A N 1
ATOM 1605 C CA . GLN A 1 199 ? -21.936 -3.569 -11.911 1.00 66.19 199 GLN A CA 1
ATOM 1606 C C . GLN A 1 199 ? -20.729 -3.903 -12.795 1.00 66.19 199 GLN A C 1
ATOM 1608 O O . GLN A 1 199 ? -20.365 -3.106 -13.659 1.00 66.19 199 GLN A O 1
ATOM 1613 N N . SER A 1 200 ? -20.080 -5.044 -12.572 1.00 77.19 200 SER A N 1
ATOM 1614 C CA . SER A 1 200 ? -18.901 -5.445 -13.334 1.00 77.19 200 SER A CA 1
ATOM 1615 C C . SER A 1 200 ? -19.355 -6.049 -14.656 1.00 77.19 200 SER A C 1
ATOM 1617 O O . SER A 1 200 ? -19.915 -7.138 -14.679 1.00 77.19 200 SER A O 1
ATOM 1619 N N . THR A 1 201 ? -19.145 -5.334 -15.762 1.00 84.75 201 THR A N 1
ATOM 1620 C CA . THR A 1 201 ? -19.582 -5.793 -17.088 1.00 84.75 201 THR A CA 1
ATOM 1621 C C . THR A 1 201 ? -18.406 -5.943 -18.037 1.00 84.75 201 THR A C 1
ATOM 1623 O O . THR A 1 201 ? -17.456 -5.156 -18.016 1.00 84.75 201 THR A O 1
ATOM 1626 N N . ILE A 1 202 ? -18.492 -6.919 -18.941 1.00 89.69 202 ILE A N 1
ATOM 1627 C CA . ILE A 1 202 ? -17.493 -7.081 -19.998 1.00 89.69 202 ILE A CA 1
ATOM 1628 C C . ILE A 1 202 ? -17.432 -5.861 -20.937 1.00 89.69 202 ILE A C 1
ATOM 1630 O O . ILE A 1 202 ? -16.373 -5.531 -21.467 1.00 89.69 202 ILE A O 1
ATOM 1634 N N . ASN A 1 203 ? -18.537 -5.129 -21.111 1.00 90.00 203 ASN A N 1
ATOM 1635 C CA . ASN A 1 203 ? -18.558 -3.910 -21.926 1.00 90.00 203 ASN A CA 1
ATOM 1636 C C . ASN A 1 203 ? -17.637 -2.828 -21.350 1.00 90.00 203 ASN A C 1
ATOM 1638 O O . ASN A 1 203 ? -16.876 -2.209 -22.091 1.00 90.00 203 ASN A O 1
ATOM 1642 N N . GLU A 1 204 ? -17.619 -2.675 -20.027 1.00 89.88 204 GLU A N 1
ATOM 1643 C CA . GLU A 1 204 ? -16.696 -1.761 -19.359 1.00 89.88 204 GLU A CA 1
ATOM 1644 C C . GLU A 1 204 ? -15.229 -2.183 -19.555 1.00 89.88 204 GLU A C 1
ATOM 1646 O O . GLU A 1 204 ? -14.368 -1.347 -19.845 1.00 89.88 204 GLU A O 1
ATOM 1651 N N . VAL A 1 205 ? -14.937 -3.487 -19.469 1.00 93.19 205 VAL A N 1
ATOM 1652 C CA . VAL A 1 205 ? -13.600 -4.030 -19.766 1.00 93.19 205 VAL A CA 1
ATOM 1653 C C . VAL A 1 205 ? -13.176 -3.669 -21.193 1.00 93.19 205 VAL A C 1
ATOM 1655 O O . VAL A 1 205 ? -12.063 -3.175 -21.396 1.00 93.19 205 VAL A O 1
ATOM 1658 N N . ARG A 1 206 ? -14.063 -3.867 -22.179 1.00 95.12 206 ARG A N 1
ATOM 1659 C CA . ARG A 1 206 ? -13.809 -3.546 -23.595 1.00 95.12 206 ARG A CA 1
ATOM 1660 C C . ARG A 1 206 ? -13.462 -2.073 -23.781 1.00 95.12 206 ARG A C 1
ATOM 1662 O O . ARG A 1 206 ? -12.442 -1.773 -24.403 1.00 95.12 206 ARG A O 1
ATOM 1669 N N . GLU A 1 207 ? -14.243 -1.165 -23.202 1.00 95.06 207 GLU A N 1
ATOM 1670 C CA . GLU A 1 207 ? -13.984 0.276 -23.288 1.00 95.06 207 GLU A CA 1
ATOM 1671 C C . GLU A 1 207 ? -12.626 0.667 -22.689 1.00 95.06 207 GLU A C 1
ATOM 1673 O O . GLU A 1 207 ? -11.874 1.447 -23.283 1.00 95.06 207 GLU A O 1
ATOM 1678 N N . ILE A 1 208 ? -12.281 0.130 -21.513 1.00 95.00 208 ILE A N 1
ATOM 1679 C CA . ILE A 1 208 ? -11.004 0.437 -20.856 1.00 95.00 208 ILE A CA 1
ATOM 1680 C C . ILE A 1 208 ? -9.827 -0.128 -21.663 1.00 95.00 208 ILE A C 1
ATOM 1682 O O . ILE A 1 208 ? -8.827 0.570 -21.862 1.00 95.00 208 ILE A O 1
ATOM 1686 N N . CYS A 1 209 ? -9.937 -1.364 -22.159 1.00 95.81 209 CYS A N 1
ATOM 1687 C CA . CYS A 1 209 ? -8.915 -1.982 -23.001 1.00 95.81 209 CYS A CA 1
ATOM 1688 C C . CYS A 1 209 ? -8.691 -1.185 -24.291 1.00 95.81 209 CYS A C 1
ATOM 1690 O O . CYS A 1 209 ? -7.540 -0.901 -24.628 1.00 95.81 209 CYS A O 1
ATOM 1692 N N . GLN A 1 210 ? -9.756 -0.725 -24.955 1.00 95.25 210 GLN A N 1
ATOM 1693 C CA . GLN A 1 210 ? -9.649 0.150 -26.128 1.00 95.25 210 GLN A CA 1
ATOM 1694 C C . GLN A 1 210 ? -8.896 1.446 -25.800 1.00 95.25 210 GLN A C 1
ATOM 1696 O O . GLN A 1 210 ? -7.904 1.760 -26.462 1.00 95.25 210 GLN A O 1
ATOM 1701 N N . LYS A 1 211 ? -9.284 2.153 -24.726 1.00 95.88 211 LYS A N 1
ATOM 1702 C CA . LYS A 1 211 ? -8.619 3.394 -24.274 1.00 95.88 211 LYS A CA 1
ATOM 1703 C C . LYS A 1 211 ? -7.131 3.189 -23.968 1.00 95.88 211 LYS A C 1
ATOM 1705 O O . LYS A 1 211 ? -6.310 4.059 -24.249 1.00 95.88 211 LYS A O 1
ATOM 1710 N N . LYS A 1 212 ? -6.760 2.033 -23.413 1.00 94.94 212 LYS A N 1
ATOM 1711 C CA . LYS A 1 212 ? -5.368 1.681 -23.072 1.00 94.94 212 LYS A CA 1
ATOM 1712 C C . LYS A 1 212 ? -4.581 1.058 -24.228 1.00 94.94 212 LYS A C 1
ATOM 1714 O O . LYS A 1 212 ? -3.403 0.733 -24.055 1.00 94.94 212 LYS A O 1
ATOM 1719 N N . ASN A 1 213 ? -5.192 0.929 -25.406 1.00 96.19 213 ASN A N 1
ATOM 1720 C CA . ASN A 1 213 ? -4.619 0.274 -26.580 1.00 96.19 213 ASN A CA 1
ATOM 1721 C C . ASN A 1 213 ? -4.228 -1.195 -26.312 1.00 96.19 213 ASN A C 1
ATOM 1723 O O . ASN A 1 213 ? -3.143 -1.661 -26.685 1.00 96.19 213 ASN A O 1
ATOM 1727 N N . TYR A 1 214 ? -5.104 -1.906 -25.607 1.00 97.44 214 TYR A N 1
ATOM 1728 C CA . TYR A 1 214 ? -5.030 -3.338 -25.346 1.00 97.44 214 TYR A CA 1
ATOM 1729 C C . TYR A 1 214 ? -6.007 -4.080 -26.259 1.00 97.44 214 TYR A C 1
ATOM 1731 O O . TYR A 1 214 ? -7.102 -3.607 -26.554 1.00 97.44 214 TYR A O 1
ATOM 1739 N N . GLU A 1 215 ? -5.578 -5.237 -26.737 1.00 97.25 215 GLU A N 1
ATOM 1740 C CA . GLU A 1 215 ? -6.388 -6.207 -27.458 1.00 97.25 215 GLU A CA 1
ATOM 1741 C C . GLU A 1 215 ? -6.912 -7.208 -26.431 1.00 97.25 215 GLU A C 1
ATOM 1743 O O . GLU A 1 215 ? -6.127 -7.937 -25.831 1.00 97.25 215 GLU A O 1
ATOM 1748 N N . LEU A 1 216 ? -8.210 -7.139 -26.144 1.00 97.31 216 LEU A N 1
ATOM 1749 C CA . LEU A 1 216 ? -8.870 -7.975 -25.145 1.00 97.31 216 LEU A CA 1
ATOM 1750 C C . LEU A 1 216 ? -9.032 -9.401 -25.685 1.00 97.31 216 LEU A C 1
ATOM 1752 O O . LEU A 1 216 ? -9.451 -9.557 -26.828 1.00 97.31 216 LEU A O 1
ATOM 1756 N N . LEU A 1 217 ? -8.714 -10.400 -24.859 1.00 96.62 217 LEU A N 1
ATOM 1757 C CA . LEU A 1 217 ? -8.889 -11.823 -25.173 1.00 96.62 217 LEU A CA 1
ATOM 1758 C C . LEU A 1 217 ? -10.002 -12.485 -24.351 1.00 96.62 217 LEU A C 1
ATOM 1760 O O . LEU A 1 217 ? -10.486 -13.542 -24.728 1.00 96.62 217 LEU A O 1
ATOM 1764 N N . THR A 1 218 ? -10.390 -11.882 -23.228 1.00 94.31 218 THR A N 1
ATOM 1765 C CA . THR A 1 218 ? -11.479 -12.376 -22.379 1.00 94.31 218 THR A CA 1
ATOM 1766 C C . THR A 1 218 ? -12.846 -11.970 -22.930 1.00 94.31 218 THR A C 1
ATOM 1768 O O . THR A 1 218 ? -13.061 -10.794 -23.242 1.00 94.31 218 THR A O 1
ATOM 1771 N N . ASP A 1 219 ? -13.777 -12.923 -22.985 1.00 91.75 219 ASP A N 1
ATOM 1772 C CA . ASP A 1 219 ? -15.120 -12.740 -23.551 1.00 91.75 219 ASP A CA 1
ATOM 1773 C C . ASP A 1 219 ? -16.198 -12.387 -22.516 1.00 91.75 219 ASP A C 1
ATOM 1775 O O . ASP A 1 219 ? -17.201 -11.758 -22.870 1.00 91.75 219 ASP A O 1
ATOM 1779 N N . ASP A 1 220 ? -15.982 -12.736 -21.248 1.00 89.12 220 ASP A N 1
ATOM 1780 C CA . ASP A 1 220 ? -16.896 -12.519 -20.129 1.00 89.12 220 ASP A CA 1
ATOM 1781 C C . ASP A 1 220 ? -16.161 -12.351 -18.786 1.00 89.12 220 ASP A C 1
ATOM 1783 O O . ASP A 1 220 ? -14.986 -12.671 -18.632 1.00 89.12 220 ASP A O 1
ATOM 1787 N N . ILE A 1 221 ? -16.848 -11.767 -17.802 1.00 88.25 221 ILE A N 1
ATOM 1788 C CA . ILE A 1 221 ? -16.358 -11.650 -16.424 1.00 88.25 221 ILE A CA 1
ATOM 1789 C C . ILE A 1 221 ? -17.522 -11.843 -15.450 1.00 88.25 221 ILE A C 1
ATOM 1791 O O . ILE A 1 221 ? -18.611 -11.319 -15.679 1.00 88.25 221 ILE A O 1
ATOM 1795 N N . ASP A 1 222 ? -17.275 -12.533 -14.340 1.00 81.19 222 ASP A N 1
ATOM 1796 C CA . ASP A 1 222 ? -18.270 -12.735 -13.278 1.00 81.19 222 ASP A CA 1
ATOM 1797 C C . ASP A 1 222 ? -18.328 -11.555 -12.300 1.00 81.19 222 ASP A C 1
ATOM 1799 O O . ASP A 1 222 ? -19.361 -11.265 -11.696 1.00 81.19 222 ASP A O 1
ATOM 1803 N N . ASN A 1 223 ? -17.185 -10.903 -12.062 1.00 80.81 223 ASN A N 1
ATOM 1804 C CA . ASN A 1 223 ? -17.051 -9.812 -11.103 1.00 80.81 223 ASN A CA 1
ATOM 1805 C C . ASN A 1 223 ? -15.804 -8.947 -11.370 1.00 80.81 223 ASN A C 1
ATOM 1807 O O . ASN A 1 223 ? -15.046 -9.170 -12.313 1.00 80.81 223 ASN A O 1
ATOM 1811 N N . CYS A 1 224 ? -15.578 -7.932 -10.530 1.00 83.88 224 CYS A N 1
ATOM 1812 C CA . CYS A 1 224 ? -14.477 -6.984 -10.707 1.00 83.88 224 CYS A CA 1
ATOM 1813 C C . CYS A 1 224 ? -13.078 -7.588 -10.523 1.00 83.88 224 CYS A C 1
ATOM 1815 O O . CYS A 1 224 ? -12.100 -6.981 -10.969 1.00 83.88 224 CYS A O 1
ATOM 1817 N N . ASP A 1 225 ? -12.989 -8.748 -9.875 1.00 84.81 225 ASP A N 1
ATOM 1818 C CA . ASP A 1 225 ? -11.751 -9.472 -9.594 1.00 84.81 225 ASP A CA 1
ATOM 1819 C C . ASP A 1 225 ? -11.501 -10.615 -10.587 1.00 84.81 225 ASP A C 1
ATOM 1821 O O . ASP A 1 225 ? -10.420 -11.205 -10.565 1.00 84.81 225 ASP A O 1
ATOM 1825 N N . SER A 1 226 ? -12.452 -10.891 -11.492 1.00 86.50 226 SER A N 1
ATOM 1826 C CA . SER A 1 226 ? -12.281 -11.852 -12.583 1.00 86.50 226 SER A CA 1
ATOM 1827 C C . SER A 1 226 ? -11.031 -11.539 -13.403 1.00 86.50 226 SER A C 1
ATOM 1829 O O . SER A 1 226 ? -10.686 -10.378 -13.647 1.00 86.50 226 SER A O 1
ATOM 1831 N N . ASN A 1 227 ? -10.353 -12.603 -13.828 1.00 92.75 227 ASN A N 1
ATOM 1832 C CA . ASN A 1 227 ? -9.131 -12.512 -14.605 1.00 92.75 227 ASN A CA 1
ATOM 1833 C C . ASN A 1 227 ? -9.439 -12.041 -16.033 1.00 92.75 227 ASN A C 1
ATOM 1835 O O . ASN A 1 227 ? -10.167 -12.695 -16.769 1.00 92.75 227 ASN A O 1
ATOM 1839 N N . VAL A 1 228 ? -8.858 -10.911 -16.416 1.00 95.56 228 VAL A N 1
ATOM 1840 C CA . VAL A 1 228 ? -8.964 -10.296 -17.736 1.00 95.56 228 VAL A CA 1
ATOM 1841 C C . VAL A 1 228 ? -7.637 -10.447 -18.460 1.00 95.56 228 VAL A C 1
ATOM 1843 O O . VAL A 1 228 ? -6.636 -9.833 -18.079 1.00 95.56 228 VAL A O 1
ATOM 1846 N N . GLU A 1 229 ? -7.646 -11.218 -19.537 1.00 97.81 229 GLU A N 1
ATOM 1847 C CA . GLU A 1 229 ? -6.518 -11.468 -20.419 1.00 97.81 229 GLU A CA 1
ATOM 1848 C C . GLU A 1 229 ? -6.518 -10.503 -21.604 1.00 97.81 229 GLU A C 1
ATOM 1850 O O . GLU A 1 229 ? -7.543 -10.220 -22.228 1.00 97.81 229 GLU A O 1
ATOM 1855 N N . TYR A 1 230 ? -5.345 -9.962 -21.915 1.00 97.50 230 TYR A N 1
ATOM 1856 C CA . TYR A 1 230 ? -5.174 -8.986 -22.980 1.00 97.50 230 TYR A CA 1
ATOM 1857 C C . TYR A 1 230 ? -3.752 -9.004 -23.548 1.00 97.50 230 TYR A C 1
ATOM 1859 O O . TYR A 1 230 ? -2.781 -9.361 -22.878 1.00 97.50 230 TYR A O 1
ATOM 1867 N N . ILE A 1 231 ? -3.603 -8.517 -24.778 1.00 97.69 231 ILE A N 1
ATOM 1868 C CA . ILE A 1 231 ? -2.313 -8.237 -25.412 1.00 97.69 231 ILE A CA 1
ATOM 1869 C C . ILE A 1 231 ? -2.137 -6.724 -25.511 1.00 97.69 231 ILE A C 1
ATOM 1871 O O . ILE A 1 231 ? -2.979 -5.994 -26.032 1.00 97.69 231 ILE A O 1
ATOM 1875 N N . CYS A 1 232 ? -1.009 -6.207 -25.031 1.00 97.44 232 CYS A N 1
ATOM 1876 C CA . CYS A 1 232 ? -0.692 -4.796 -25.217 1.00 97.44 232 CYS A CA 1
ATOM 1877 C C . CYS A 1 232 ? -0.220 -4.551 -26.653 1.00 97.44 232 CYS A C 1
ATOM 1879 O O . CYS A 1 232 ? 0.863 -5.006 -27.020 1.00 97.44 232 CYS A O 1
ATOM 1881 N N . LYS A 1 233 ? -0.952 -3.756 -27.445 1.00 95.56 233 LYS A N 1
ATOM 1882 C CA . LYS A 1 233 ? -0.590 -3.509 -28.853 1.00 95.56 233 LYS A CA 1
ATOM 1883 C C . LYS A 1 233 ? 0.783 -2.842 -29.027 1.00 95.56 233 LYS A C 1
ATOM 1885 O O . LYS A 1 233 ? 1.439 -3.065 -30.035 1.00 95.56 233 LYS A O 1
ATOM 1890 N N . LYS A 1 234 ? 1.259 -2.079 -28.031 1.00 93.31 234 LYS A N 1
ATOM 1891 C CA . LYS A 1 234 ? 2.616 -1.486 -28.024 1.00 93.31 234 LYS A CA 1
ATOM 1892 C C . LYS A 1 234 ? 3.733 -2.510 -27.783 1.00 93.31 234 LYS A C 1
ATOM 1894 O O . LYS A 1 234 ? 4.874 -2.256 -28.142 1.00 93.31 234 LYS A O 1
ATOM 1899 N N . HIS A 1 235 ? 3.421 -3.637 -27.146 1.00 93.25 235 HIS A N 1
ATOM 1900 C CA . HIS A 1 235 ? 4.393 -4.647 -26.730 1.00 93.25 235 HIS A CA 1
ATOM 1901 C C . HIS A 1 235 ? 3.877 -6.052 -27.072 1.00 93.25 235 HIS A C 1
ATOM 1903 O O . HIS A 1 235 ? 3.844 -6.925 -26.208 1.00 93.25 235 HIS A O 1
ATOM 1909 N N . ARG A 1 236 ? 3.459 -6.264 -28.332 1.00 93.00 236 ARG A N 1
ATOM 1910 C CA . ARG A 1 236 ? 2.900 -7.549 -28.799 1.00 93.00 236 ARG A CA 1
ATOM 1911 C C . ARG A 1 236 ? 3.838 -8.731 -28.547 1.00 93.00 236 ARG A C 1
ATOM 1913 O O . ARG A 1 236 ? 3.377 -9.789 -28.147 1.00 93.00 236 ARG A O 1
ATOM 1920 N N . TYR A 1 237 ? 5.147 -8.523 -28.698 1.00 91.06 237 TYR A N 1
ATOM 1921 C CA . TYR A 1 237 ? 6.179 -9.537 -28.444 1.00 91.06 237 TYR A CA 1
ATOM 1922 C C . TYR A 1 237 ? 6.207 -10.047 -26.994 1.00 91.06 237 TYR A C 1
ATOM 1924 O O . TYR A 1 237 ? 6.766 -11.104 -26.735 1.00 91.06 237 TYR A O 1
ATOM 1932 N N . TYR A 1 238 ? 5.642 -9.294 -26.042 1.00 91.69 238 TYR A N 1
ATOM 1933 C CA . TYR A 1 238 ? 5.561 -9.713 -24.643 1.00 91.69 238 TYR A CA 1
ATOM 1934 C C . TYR A 1 238 ? 4.457 -10.759 -24.412 1.00 91.69 238 TYR A C 1
ATOM 1936 O O . TYR A 1 238 ? 4.442 -11.411 -23.375 1.00 91.69 238 TYR A O 1
ATOM 1944 N N . GLY A 1 239 ? 3.551 -10.926 -25.380 1.00 95.06 239 GLY A N 1
ATOM 1945 C CA . GLY A 1 239 ? 2.477 -11.907 -25.329 1.00 95.06 239 GLY A CA 1
ATOM 1946 C C . GLY A 1 239 ? 1.306 -11.504 -24.433 1.00 95.06 239 GLY A C 1
ATOM 1947 O O . GLY A 1 239 ? 1.084 -10.320 -24.137 1.00 95.06 239 GLY A O 1
ATOM 1948 N N . VAL A 1 240 ? 0.537 -12.524 -24.052 1.00 97.50 240 VAL A N 1
ATOM 1949 C CA . VAL A 1 240 ? -0.668 -12.404 -23.227 1.00 97.50 240 VAL A CA 1
ATOM 1950 C C . VAL A 1 240 ? -0.295 -11.973 -21.814 1.00 97.50 240 VAL A C 1
ATOM 1952 O O . VAL A 1 240 ? 0.639 -12.484 -21.200 1.00 97.50 240 VAL A O 1
ATOM 1955 N N . GLN A 1 241 ? -1.034 -10.999 -21.304 1.00 96.75 241 GLN A N 1
ATOM 1956 C CA . GLN A 1 241 ? -0.947 -10.511 -19.938 1.00 96.75 241 GLN A CA 1
ATOM 1957 C C . GLN A 1 241 ? -2.323 -10.574 -19.304 1.00 96.75 241 GLN A C 1
ATOM 1959 O O . GLN A 1 241 ? -3.331 -10.558 -20.004 1.00 96.75 241 GLN A O 1
ATOM 1964 N N . ASN A 1 242 ? -2.357 -10.598 -17.978 1.00 96.69 242 ASN A N 1
ATOM 1965 C CA . ASN A 1 242 ? -3.601 -10.654 -17.242 1.00 96.69 242 ASN A CA 1
ATOM 1966 C C . ASN A 1 242 ? -3.659 -9.611 -16.122 1.00 96.69 242 ASN A C 1
ATOM 1968 O O . ASN A 1 242 ? -2.645 -9.062 -15.679 1.00 96.69 242 ASN A O 1
ATOM 1972 N N . THR A 1 243 ? -4.876 -9.254 -15.736 1.00 95.50 243 THR A N 1
ATOM 1973 C CA . THR A 1 243 ? -5.187 -8.321 -14.651 1.00 95.50 243 THR A CA 1
ATOM 1974 C C . THR A 1 243 ? -6.646 -8.527 -14.232 1.00 95.50 243 THR A C 1
ATOM 1976 O O . THR A 1 243 ? -7.309 -9.387 -14.784 1.00 95.50 243 THR A O 1
ATOM 1979 N N . SER A 1 244 ? -7.175 -7.745 -13.295 1.00 93.94 244 SER A N 1
ATOM 1980 C CA . SER A 1 244 ? -8.615 -7.725 -13.004 1.00 93.94 244 SER A CA 1
ATOM 1981 C C . SER A 1 244 ? -9.278 -6.462 -13.557 1.00 93.94 244 SER A C 1
ATOM 1983 O O . SER A 1 244 ? -8.587 -5.482 -13.862 1.00 93.94 244 SER A O 1
ATOM 1985 N N . LEU A 1 245 ? -10.612 -6.427 -13.646 1.00 90.81 245 LEU A N 1
ATOM 1986 C CA . LEU A 1 245 ? -11.334 -5.191 -13.978 1.00 90.81 245 LEU A CA 1
ATOM 1987 C C . LEU A 1 245 ? -11.023 -4.080 -12.957 1.00 90.81 245 LEU A C 1
ATOM 1989 O O . LEU A 1 245 ? -10.793 -2.936 -13.351 1.00 90.81 245 LEU A O 1
ATOM 1993 N N . TYR A 1 246 ? -10.914 -4.406 -11.664 1.00 89.12 246 TYR A N 1
ATOM 1994 C CA . TYR A 1 246 ? -10.416 -3.467 -10.652 1.00 89.12 246 TYR A CA 1
ATOM 1995 C C . TYR A 1 246 ? -9.036 -2.915 -11.045 1.00 89.12 246 TYR A C 1
ATOM 1997 O O . TYR A 1 246 ? -8.820 -1.701 -11.099 1.00 89.12 246 TYR A O 1
ATOM 2005 N N . GLY A 1 247 ? -8.104 -3.797 -11.412 1.00 92.75 247 GLY A N 1
ATOM 2006 C CA . GLY A 1 247 ? -6.786 -3.390 -11.882 1.00 92.75 247 GLY A CA 1
ATOM 2007 C C . GLY A 1 247 ? -6.846 -2.480 -13.113 1.00 92.75 247 GLY A C 1
ATOM 2008 O O . GLY A 1 247 ? -6.097 -1.504 -13.195 1.00 92.75 247 GLY A O 1
ATOM 2009 N N . LEU A 1 248 ? -7.716 -2.769 -14.080 1.00 92.69 248 LEU A N 1
ATOM 2010 C CA . LEU A 1 248 ? -7.901 -1.941 -15.277 1.00 92.69 248 LEU A CA 1
ATOM 2011 C C . LEU A 1 248 ? -8.396 -0.531 -14.940 1.00 92.69 248 LEU A C 1
ATOM 2013 O O . LEU A 1 248 ? -7.913 0.431 -15.542 1.00 92.69 248 LEU A O 1
ATOM 2017 N N . LYS A 1 249 ? -9.303 -0.400 -13.965 1.00 90.00 249 LYS A N 1
ATOM 2018 C CA . LYS A 1 249 ? -9.855 0.889 -13.519 1.00 90.00 249 LYS A CA 1
ATOM 2019 C C . LYS A 1 249 ? -8.841 1.743 -12.767 1.00 90.00 249 LYS A C 1
ATOM 2021 O O . LYS A 1 249 ? -8.769 2.948 -12.988 1.00 90.00 249 LYS A O 1
ATOM 2026 N N . HIS A 1 250 ? -8.068 1.132 -11.872 1.00 90.94 250 HIS A N 1
ATOM 2027 C CA . HIS A 1 250 ? -7.293 1.886 -10.884 1.00 90.94 250 HIS A CA 1
ATOM 2028 C C . HIS A 1 250 ? -5.840 2.152 -11.281 1.00 90.94 250 HIS A C 1
ATOM 2030 O O . HIS A 1 250 ? -5.242 3.117 -10.805 1.00 90.94 250 HIS A O 1
ATOM 2036 N N . TYR A 1 251 ? -5.245 1.335 -12.151 1.00 91.88 251 TYR A N 1
ATOM 2037 C CA . TYR A 1 251 ? -3.858 1.539 -12.564 1.00 91.88 251 TYR A CA 1
ATOM 2038 C C . TYR A 1 251 ? -3.772 2.313 -13.877 1.00 91.88 251 TYR A C 1
ATOM 2040 O O . TYR A 1 251 ? -4.514 2.032 -14.810 1.00 91.88 251 TYR A O 1
ATOM 2048 N N . ALA A 1 252 ? -2.815 3.238 -14.007 1.00 89.69 252 ALA A N 1
ATOM 2049 C CA . ALA A 1 252 ? -2.630 4.018 -15.239 1.00 89.69 252 ALA A CA 1
ATOM 2050 C C . ALA A 1 252 ? -2.314 3.129 -16.460 1.00 89.69 252 ALA A C 1
ATOM 2052 O O . ALA A 1 252 ? -2.923 3.261 -17.520 1.00 89.69 252 ALA A O 1
ATOM 2053 N N . ASN A 1 253 ? -1.423 2.152 -16.288 1.00 90.75 253 ASN A N 1
ATOM 2054 C CA . ASN A 1 253 ? -1.126 1.097 -17.258 1.00 90.75 253 ASN A CA 1
ATOM 2055 C C . ASN A 1 253 ? -1.214 -0.255 -16.555 1.00 90.75 253 ASN A C 1
ATOM 2057 O O . ASN A 1 253 ? -0.946 -0.316 -15.360 1.00 90.75 253 ASN A O 1
ATOM 2061 N N . ASN A 1 254 ? -1.523 -1.330 -17.275 1.00 94.31 254 ASN A N 1
ATOM 2062 C CA . ASN A 1 254 ? -1.516 -2.709 -16.767 1.00 94.31 254 ASN A CA 1
ATOM 2063 C C . ASN A 1 254 ? -0.394 -3.525 -17.406 1.00 94.31 254 ASN A C 1
ATOM 2065 O O . ASN A 1 254 ? 0.219 -4.351 -16.741 1.00 94.31 254 ASN A O 1
ATOM 2069 N N . CYS A 1 255 ? -0.037 -3.202 -18.652 1.00 95.19 255 CYS A N 1
ATOM 2070 C CA . CYS A 1 255 ? 1.088 -3.822 -19.338 1.00 95.19 255 CYS A CA 1
ATOM 2071 C C . CYS A 1 255 ? 2.403 -3.655 -18.559 1.00 95.19 255 CYS A C 1
ATOM 2073 O O . CYS A 1 255 ? 2.838 -2.529 -18.297 1.00 95.19 255 CYS A O 1
ATOM 2075 N N . ARG A 1 256 ? 3.075 -4.770 -18.255 1.00 92.50 256 ARG A N 1
ATOM 2076 C CA . ARG A 1 256 ? 4.348 -4.818 -17.525 1.00 92.50 256 ARG A CA 1
ATOM 2077 C C . ARG A 1 256 ? 5.427 -3.969 -18.191 1.00 92.50 256 ARG A C 1
ATOM 2079 O O . ARG A 1 256 ? 6.076 -3.177 -17.515 1.00 92.50 256 ARG A O 1
ATOM 2086 N N . MET A 1 257 ? 5.542 -4.037 -19.517 1.00 91.12 257 MET A N 1
ATOM 2087 C CA . MET A 1 257 ? 6.509 -3.233 -20.276 1.00 91.12 257 MET A CA 1
ATOM 2088 C C . MET A 1 257 ? 6.193 -1.730 -20.264 1.00 91.12 257 MET A C 1
ATOM 2090 O O . MET A 1 257 ? 7.109 -0.910 -20.303 1.00 91.12 257 MET A O 1
ATOM 2094 N N . CYS A 1 258 ? 4.912 -1.354 -20.172 1.00 90.25 258 CYS A N 1
ATOM 2095 C CA . CYS A 1 258 ? 4.497 0.044 -20.017 1.00 90.25 258 CYS A CA 1
ATOM 2096 C C . CYS A 1 258 ? 4.702 0.567 -18.589 1.00 90.25 258 CYS A C 1
ATOM 2098 O O . CYS A 1 258 ? 4.842 1.772 -18.406 1.00 90.25 258 CYS A O 1
ATOM 2100 N N . ARG A 1 259 ? 4.686 -0.316 -17.582 1.00 89.75 259 ARG A N 1
ATOM 2101 C CA . ARG A 1 259 ? 4.892 0.040 -16.169 1.00 89.75 259 ARG A CA 1
ATOM 2102 C C . ARG A 1 259 ? 6.359 0.209 -15.794 1.00 89.75 259 ARG A C 1
ATOM 2104 O O . ARG A 1 259 ? 6.640 0.861 -14.794 1.00 89.75 259 ARG A O 1
ATOM 2111 N N . MET A 1 260 ? 7.280 -0.384 -16.555 1.00 85.88 260 MET A N 1
ATOM 2112 C CA . MET A 1 260 ? 8.707 -0.277 -16.265 1.00 85.88 260 MET A CA 1
ATOM 2113 C C . MET A 1 260 ? 9.160 1.188 -16.346 1.00 85.88 260 MET A C 1
ATOM 2115 O O . MET A 1 260 ? 9.031 1.801 -17.412 1.00 85.88 260 MET A O 1
ATOM 2119 N N . PRO A 1 261 ? 9.699 1.757 -15.253 1.00 80.12 261 PRO A N 1
ATOM 2120 C CA . PRO A 1 261 ? 10.231 3.108 -15.283 1.00 80.12 261 PRO A CA 1
ATOM 2121 C C . PRO A 1 261 ? 11.429 3.174 -16.237 1.00 80.12 261 PRO A C 1
ATOM 2123 O O . PRO A 1 261 ? 12.204 2.227 -16.341 1.00 80.12 261 PRO A O 1
ATOM 2126 N N . ARG A 1 262 ? 11.585 4.286 -16.956 1.00 78.06 262 ARG A N 1
ATOM 2127 C CA . ARG A 1 262 ? 12.689 4.510 -17.903 1.00 78.06 262 ARG A CA 1
ATOM 2128 C C . ARG A 1 262 ? 13.358 5.846 -17.618 1.00 78.06 262 ARG A C 1
ATOM 2130 O O . ARG A 1 262 ? 12.729 6.736 -17.041 1.00 78.06 262 ARG A O 1
ATOM 2137 N N . ASN A 1 263 ? 14.602 5.984 -18.072 1.00 77.19 263 ASN A N 1
ATOM 2138 C CA . ASN A 1 263 ? 15.398 7.207 -17.947 1.00 77.19 263 ASN A CA 1
ATOM 2139 C C . ASN A 1 263 ? 15.452 7.670 -16.483 1.00 77.19 263 ASN A C 1
ATOM 2141 O O . ASN A 1 263 ? 15.593 6.840 -15.592 1.00 77.19 263 ASN A O 1
ATOM 2145 N N . GLU A 1 264 ? 15.259 8.963 -16.234 1.00 77.38 264 GLU A N 1
ATOM 2146 C CA . GLU A 1 264 ? 15.221 9.596 -14.909 1.00 77.38 264 GLU A CA 1
ATOM 2147 C C . GLU A 1 264 ? 14.268 8.958 -13.891 1.00 77.38 264 GLU A C 1
ATOM 2149 O O . GLU A 1 264 ? 14.474 9.106 -12.690 1.00 77.38 264 GLU A O 1
ATOM 2154 N N . LYS A 1 265 ? 13.248 8.218 -14.343 1.00 78.81 265 LYS A N 1
ATOM 2155 C CA . LYS A 1 265 ? 12.312 7.524 -13.448 1.00 78.81 265 LYS A CA 1
ATOM 2156 C C . LYS A 1 265 ? 12.843 6.170 -12.972 1.00 78.81 265 LYS A C 1
ATOM 2158 O O . LYS A 1 265 ? 12.272 5.589 -12.053 1.00 78.81 265 LYS A O 1
ATOM 2163 N N . HIS A 1 266 ? 13.874 5.622 -13.619 1.00 77.94 266 HIS A N 1
ATOM 2164 C CA . HIS A 1 266 ? 14.444 4.321 -13.278 1.00 77.94 266 HIS A CA 1
ATOM 2165 C C . HIS A 1 266 ? 15.422 4.453 -12.101 1.00 77.94 266 HIS A C 1
ATOM 2167 O O . HIS A 1 266 ? 16.300 5.305 -12.118 1.00 77.94 266 HIS A O 1
ATOM 2173 N N . PHE A 1 267 ? 15.328 3.573 -11.101 1.00 79.94 267 PHE A N 1
ATOM 2174 C CA . PHE A 1 267 ? 16.120 3.660 -9.861 1.00 79.94 267 PHE A CA 1
ATOM 2175 C C . PHE A 1 267 ? 17.645 3.580 -10.077 1.00 79.94 267 PHE A C 1
ATOM 2177 O O . PHE A 1 267 ? 18.402 4.200 -9.341 1.00 79.94 267 PHE A O 1
ATOM 2184 N N . ASN A 1 268 ? 18.102 2.865 -11.113 1.00 76.56 268 ASN A N 1
ATOM 2185 C CA . ASN A 1 268 ? 19.522 2.823 -11.505 1.00 76.56 268 ASN A CA 1
ATOM 2186 C C . ASN A 1 268 ? 19.980 4.019 -12.365 1.00 76.56 268 ASN A C 1
ATOM 2188 O O . ASN A 1 268 ? 21.120 4.026 -12.832 1.00 76.56 268 ASN A O 1
ATOM 2192 N N . TRP A 1 269 ? 19.122 5.003 -12.644 1.00 72.38 269 TRP A N 1
ATOM 2193 C CA . TRP A 1 269 ? 19.510 6.160 -13.447 1.00 72.38 269 TRP A CA 1
ATOM 2194 C C . TRP A 1 269 ? 20.464 7.069 -12.675 1.00 72.38 269 TRP A C 1
ATOM 2196 O O . TRP A 1 269 ? 20.097 7.687 -11.680 1.00 72.38 269 TRP A O 1
ATOM 2206 N N . LYS A 1 270 ? 21.692 7.188 -13.176 1.00 71.56 270 LYS A N 1
ATOM 2207 C CA . LYS A 1 270 ? 22.742 8.041 -12.608 1.00 71.56 270 LYS A CA 1
ATOM 2208 C C . LYS A 1 270 ? 22.978 9.281 -13.475 1.00 71.56 270 LYS A C 1
ATOM 2210 O O . LYS A 1 270 ? 24.105 9.560 -13.842 1.00 71.56 270 LYS A O 1
ATOM 2215 N N . GLY A 1 271 ? 21.921 9.977 -13.899 1.00 71.50 271 GLY A N 1
ATOM 2216 C CA . GLY A 1 271 ? 22.057 11.245 -14.636 1.00 71.50 271 GLY A CA 1
ATOM 2217 C C . GLY A 1 271 ? 22.578 11.133 -16.077 1.00 71.50 271 GLY A C 1
ATOM 2218 O O . GLY A 1 271 ? 23.045 12.123 -16.625 1.00 71.50 271 GLY A O 1
ATOM 2219 N N . GLY A 1 272 ? 22.513 9.953 -16.706 1.00 67.44 272 GLY A N 1
ATOM 2220 C CA . GLY A 1 272 ? 22.957 9.778 -18.095 1.00 67.44 272 GLY A CA 1
ATOM 2221 C C . GLY A 1 272 ? 24.481 9.740 -18.286 1.00 67.44 272 GLY A C 1
ATOM 2222 O O . GLY A 1 272 ? 24.959 10.141 -19.344 1.00 67.44 272 GLY A O 1
ATOM 2223 N N . ILE A 1 273 ? 25.219 9.228 -17.292 1.00 63.50 273 ILE A N 1
ATOM 2224 C CA . ILE A 1 273 ? 26.693 9.068 -17.246 1.00 63.50 273 ILE A CA 1
ATOM 2225 C C . ILE A 1 273 ? 27.330 8.205 -18.352 1.00 63.50 273 ILE A C 1
ATOM 2227 O O . ILE A 1 273 ? 28.542 8.011 -18.334 1.00 63.50 273 ILE A O 1
ATOM 2231 N N . SER A 1 274 ? 26.556 7.655 -19.292 1.00 71.88 274 SER A N 1
ATOM 2232 C CA . SER A 1 274 ? 27.123 6.936 -20.438 1.00 71.88 274 SER A CA 1
ATOM 2233 C C . SER A 1 274 ? 28.034 7.871 -21.232 1.00 71.88 274 SER A C 1
ATOM 2235 O O . SER A 1 274 ? 27.600 8.961 -21.628 1.00 71.88 274 SER A O 1
ATOM 2237 N N . LEU A 1 275 ? 29.273 7.440 -21.479 1.00 76.81 275 LEU A N 1
ATOM 2238 C CA . LEU A 1 275 ? 30.246 8.217 -22.241 1.00 76.81 275 LEU A CA 1
ATOM 2239 C C . LEU A 1 275 ? 29.727 8.424 -23.673 1.00 76.81 275 LEU A C 1
ATOM 2241 O O . LEU A 1 275 ? 28.980 7.600 -24.203 1.00 76.81 275 LEU A O 1
ATOM 2245 N N . GLU A 1 276 ? 30.111 9.526 -24.322 1.00 80.00 276 GLU A N 1
ATOM 2246 C CA . GLU A 1 276 ? 29.716 9.815 -25.713 1.00 80.00 276 GLU A CA 1
ATOM 2247 C C . GLU A 1 276 ? 30.070 8.651 -26.651 1.00 80.00 276 GLU A C 1
ATOM 2249 O O . GLU A 1 276 ? 29.257 8.240 -27.480 1.00 80.00 276 GLU A O 1
ATOM 2254 N N . ARG A 1 277 ? 31.244 8.047 -26.432 1.00 80.88 277 ARG A N 1
ATOM 2255 C CA . ARG A 1 277 ? 31.694 6.835 -27.120 1.00 80.88 277 ARG A CA 1
ATOM 2256 C C . ARG A 1 277 ? 30.672 5.702 -27.029 1.00 80.88 277 ARG A C 1
ATOM 2258 O O . ARG A 1 277 ? 30.330 5.130 -28.060 1.00 80.88 277 ARG A O 1
ATOM 2265 N N . ASP A 1 278 ? 30.162 5.407 -25.834 1.00 82.00 278 ASP A N 1
ATOM 2266 C CA . ASP A 1 278 ? 29.202 4.318 -25.619 1.00 82.00 278 ASP A CA 1
ATOM 2267 C C . ASP A 1 278 ? 27.884 4.606 -26.344 1.00 82.00 278 ASP A C 1
ATOM 2269 O O . ASP A 1 278 ? 27.307 3.725 -26.980 1.00 82.00 278 ASP A O 1
ATOM 2273 N N . LYS A 1 279 ? 27.420 5.864 -26.307 1.00 83.81 279 LYS A N 1
ATOM 2274 C CA . LYS A 1 279 ? 26.202 6.288 -27.018 1.00 83.81 279 LYS 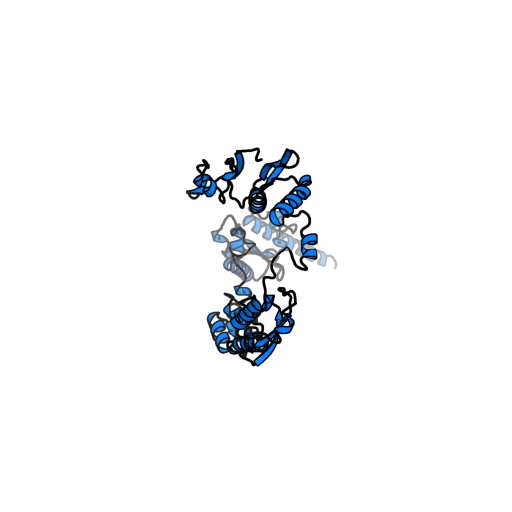A CA 1
ATOM 2275 C C . LYS A 1 279 ? 26.333 6.060 -28.523 1.00 83.81 279 LYS A C 1
ATOM 2277 O O . LYS A 1 279 ? 25.407 5.536 -29.140 1.00 83.81 279 LYS A O 1
ATOM 2282 N N . ILE A 1 280 ? 27.483 6.413 -29.096 1.00 86.19 280 ILE A N 1
ATOM 2283 C CA . ILE A 1 280 ? 27.761 6.228 -30.523 1.00 86.19 280 ILE A CA 1
ATOM 2284 C C . ILE A 1 280 ? 27.889 4.743 -30.856 1.00 86.19 280 ILE A C 1
ATOM 2286 O O . ILE A 1 280 ? 27.221 4.287 -31.777 1.00 86.19 280 ILE A O 1
ATOM 2290 N N . GLN A 1 281 ? 28.657 3.960 -30.094 1.00 83.31 281 GLN A N 1
ATOM 2291 C CA . GLN A 1 281 ? 28.822 2.526 -30.366 1.00 83.31 281 GLN A CA 1
ATOM 2292 C C . GLN A 1 281 ? 27.508 1.735 -30.249 1.00 83.31 281 GLN A C 1
ATOM 2294 O O . GLN A 1 281 ? 27.303 0.750 -30.960 1.00 83.31 281 GLN A O 1
ATOM 2299 N N . HIS A 1 282 ? 26.582 2.176 -29.393 1.00 84.44 282 HIS A N 1
ATOM 2300 C CA . HIS A 1 282 ? 25.252 1.575 -29.268 1.00 84.44 282 HIS A CA 1
ATOM 2301 C C . HIS A 1 282 ? 24.204 2.125 -30.249 1.00 84.44 282 HIS A C 1
ATOM 2303 O O . HIS A 1 282 ? 23.099 1.570 -30.314 1.00 84.44 282 HIS A O 1
ATOM 2309 N N . SER A 1 283 ? 24.534 3.164 -31.023 1.00 88.69 283 SER A N 1
ATOM 2310 C CA . SER A 1 283 ? 23.649 3.743 -32.038 1.00 88.69 283 SER A CA 1
ATOM 2311 C C . SER A 1 283 ? 23.341 2.764 -33.177 1.00 88.69 283 SER A C 1
ATOM 2313 O O . SER A 1 283 ? 24.088 1.821 -33.451 1.00 88.69 283 SER A O 1
ATOM 2315 N N . LEU A 1 284 ? 22.213 2.988 -33.857 1.00 88.94 284 LEU A N 1
ATOM 2316 C CA . LEU A 1 284 ? 21.848 2.216 -35.045 1.00 88.94 284 LEU A CA 1
ATOM 2317 C C . LEU A 1 284 ? 22.847 2.440 -36.191 1.00 8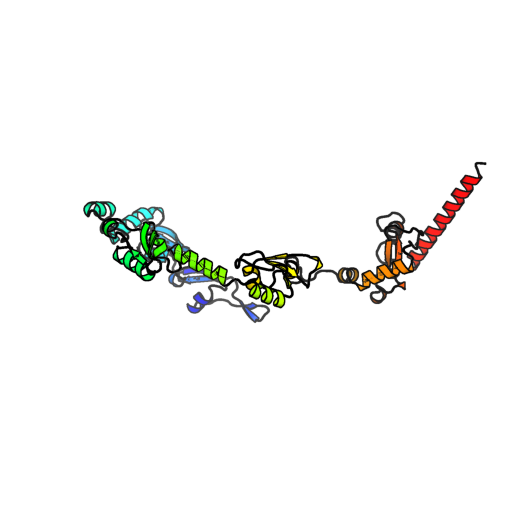8.94 284 LEU A C 1
ATOM 2319 O O . LEU A 1 284 ? 23.234 1.477 -36.846 1.00 88.94 284 LEU A O 1
ATOM 2323 N N . GLU A 1 285 ? 23.292 3.683 -36.382 1.00 91.25 285 GLU A N 1
ATOM 2324 C CA . GLU A 1 285 ? 24.239 4.078 -37.428 1.00 91.25 285 GLU A CA 1
ATOM 2325 C C . GLU A 1 285 ? 25.578 3.340 -37.296 1.00 91.25 285 GLU A C 1
ATOM 2327 O O . GLU A 1 285 ? 26.058 2.751 -38.260 1.00 91.25 285 GLU A O 1
ATOM 2332 N N . TYR A 1 286 ? 26.145 3.267 -36.087 1.00 93.81 286 TYR A N 1
ATOM 2333 C CA . TYR A 1 286 ? 27.393 2.535 -35.855 1.00 93.81 286 TYR A CA 1
ATOM 2334 C C . TYR A 1 286 ? 27.246 1.032 -36.130 1.00 93.81 286 TYR A C 1
ATOM 2336 O O . TYR A 1 286 ? 28.119 0.418 -36.740 1.00 93.81 286 TYR A O 1
ATOM 2344 N N . LYS A 1 287 ? 26.118 0.425 -35.736 1.00 92.75 287 LYS A N 1
ATOM 2345 C CA . LYS A 1 287 ? 25.837 -0.991 -36.033 1.00 92.75 287 LYS A CA 1
ATOM 2346 C C . LYS A 1 287 ? 25.703 -1.246 -37.533 1.00 92.75 287 LYS A C 1
ATOM 2348 O O . LYS A 1 287 ? 26.167 -2.278 -38.015 1.00 92.75 287 LYS A O 1
ATOM 2353 N N . GLN A 1 288 ? 25.075 -0.321 -38.259 1.00 95.25 288 GLN A N 1
ATOM 2354 C CA . GLN A 1 288 ? 24.995 -0.370 -39.716 1.00 95.25 288 GLN A CA 1
ATOM 2355 C C . GLN A 1 288 ? 26.382 -0.233 -40.340 1.00 95.25 288 GLN A C 1
ATOM 2357 O O . GLN A 1 288 ? 26.717 -1.034 -41.201 1.00 95.25 288 GLN A O 1
ATOM 2362 N N . TRP A 1 289 ? 27.217 0.688 -39.855 1.00 97.00 289 TRP A N 1
ATOM 2363 C CA . TRP A 1 289 ? 28.598 0.835 -40.314 1.00 97.00 289 TRP A CA 1
ATOM 2364 C C . TRP A 1 289 ? 29.411 -0.457 -40.148 1.00 97.00 289 TRP A C 1
ATOM 2366 O O . TRP A 1 289 ? 29.985 -0.925 -41.128 1.00 97.00 289 TRP A O 1
ATOM 2376 N N . VAL A 1 290 ? 29.396 -1.090 -38.964 1.00 96.94 290 VAL A N 1
ATOM 2377 C CA . VAL A 1 290 ? 30.081 -2.382 -38.739 1.00 96.94 290 VAL A CA 1
ATOM 2378 C C . VAL A 1 290 ? 29.607 -3.430 -39.746 1.00 96.94 290 VAL A C 1
ATOM 2380 O O . VAL A 1 290 ? 30.421 -4.121 -40.358 1.00 96.94 290 VAL A O 1
ATOM 2383 N N . LYS A 1 291 ? 28.288 -3.531 -39.947 1.00 96.88 291 LYS A N 1
ATOM 2384 C CA . LYS A 1 291 ? 27.701 -4.463 -40.911 1.00 96.88 291 LYS A CA 1
ATOM 2385 C C . LYS A 1 291 ? 28.175 -4.167 -42.339 1.00 96.88 291 LYS A C 1
ATOM 2387 O O . LYS A 1 291 ? 28.611 -5.092 -43.012 1.00 96.88 291 LYS A O 1
ATOM 2392 N N . SER A 1 292 ? 28.157 -2.908 -42.770 1.00 97.44 292 SER A N 1
ATOM 2393 C CA . SER A 1 292 ? 28.593 -2.501 -44.110 1.00 97.44 292 SER A CA 1
ATOM 2394 C C . SER A 1 292 ? 30.081 -2.764 -44.355 1.00 97.44 292 SER A C 1
ATOM 2396 O O . SER A 1 292 ? 30.452 -3.163 -45.454 1.00 97.44 292 SER A O 1
ATOM 2398 N N . VAL A 1 293 ? 30.939 -2.579 -43.343 1.00 98.06 293 VAL A N 1
ATOM 2399 C CA . VAL A 1 293 ? 32.372 -2.920 -43.425 1.00 98.06 293 VAL A CA 1
ATOM 2400 C C . VAL A 1 293 ? 32.549 -4.426 -43.623 1.00 98.06 293 VAL A C 1
ATOM 2402 O O . VAL A 1 293 ? 33.280 -4.842 -44.518 1.00 98.06 293 VAL A O 1
ATOM 2405 N N . PHE A 1 294 ? 31.828 -5.242 -42.848 1.00 97.75 294 PHE A N 1
ATOM 2406 C CA . PHE A 1 294 ? 31.868 -6.697 -42.999 1.00 97.75 294 PHE A CA 1
ATOM 2407 C C . PHE A 1 294 ? 31.321 -7.154 -44.352 1.00 97.75 294 PHE A C 1
ATOM 2409 O O . PHE A 1 294 ? 31.926 -8.012 -44.982 1.00 97.75 294 PHE A O 1
ATOM 2416 N N . GLU A 1 295 ? 30.213 -6.586 -44.828 1.00 97.62 295 GLU A N 1
ATOM 2417 C CA . GLU A 1 295 ? 29.643 -6.913 -46.140 1.00 97.62 295 GLU A CA 1
ATOM 2418 C C . GLU A 1 295 ? 30.605 -6.556 -47.281 1.00 97.62 295 GLU A C 1
ATOM 2420 O O . GLU A 1 295 ? 30.842 -7.393 -48.151 1.00 97.62 295 GLU A O 1
ATOM 2425 N N . ARG A 1 296 ? 31.223 -5.364 -47.241 1.00 97.81 296 ARG A N 1
ATOM 2426 C CA . ARG A 1 296 ? 32.235 -4.926 -48.220 1.00 97.81 296 ARG A CA 1
ATOM 2427 C C . ARG A 1 296 ? 33.418 -5.889 -48.281 1.00 97.81 296 ARG A C 1
ATOM 2429 O O . ARG A 1 296 ? 33.860 -6.258 -49.364 1.00 97.81 296 ARG A O 1
ATOM 2436 N N . ASP A 1 297 ? 33.904 -6.310 -47.119 1.00 97.75 297 ASP A N 1
ATOM 2437 C CA . ASP A 1 297 ? 35.056 -7.205 -46.989 1.00 97.75 297 ASP A CA 1
ATOM 2438 C C . ASP A 1 297 ? 34.669 -8.686 -47.131 1.00 97.75 297 ASP A C 1
ATOM 2440 O O . ASP A 1 297 ? 35.473 -9.577 -46.846 1.00 97.75 297 ASP A O 1
ATOM 2444 N N . ASN A 1 298 ? 33.427 -8.959 -47.547 1.00 97.50 298 ASN A N 1
ATOM 2445 C CA . ASN A 1 298 ? 32.858 -10.291 -47.683 1.00 97.50 298 ASN A CA 1
ATOM 2446 C C . ASN A 1 298 ? 33.096 -11.148 -46.426 1.00 97.50 298 ASN A C 1
ATOM 2448 O O . ASN A 1 298 ? 33.532 -12.289 -46.519 1.00 97.50 298 ASN A O 1
ATOM 2452 N N . TYR A 1 299 ? 32.854 -10.591 -45.238 1.00 97.56 299 TYR A N 1
ATOM 2453 C CA . TYR A 1 299 ? 33.007 -11.246 -43.934 1.00 97.56 299 TYR A CA 1
ATOM 2454 C C . TYR A 1 299 ? 34.354 -11.972 -43.760 1.00 97.56 299 TYR A C 1
ATOM 2456 O O . TYR A 1 299 ? 34.430 -13.020 -43.112 1.00 97.56 299 TYR A O 1
ATOM 2464 N N . THR A 1 300 ? 35.416 -11.426 -44.349 1.00 97.56 300 THR A N 1
ATOM 2465 C CA . THR A 1 300 ? 36.743 -12.037 -44.373 1.00 97.56 300 THR A CA 1
ATOM 2466 C C . THR A 1 300 ? 37.760 -11.091 -43.750 1.00 97.56 300 THR A C 1
ATOM 2468 O O . THR A 1 300 ? 37.788 -9.898 -44.053 1.00 97.56 300 THR A O 1
ATOM 2471 N N . CYS A 1 301 ? 38.619 -11.626 -42.878 1.00 97.56 301 CYS A N 1
ATOM 2472 C CA . CYS A 1 301 ? 39.732 -10.872 -42.313 1.00 97.56 301 CYS A CA 1
ATOM 2473 C C . CYS A 1 301 ? 40.665 -10.394 -43.430 1.00 97.56 301 CYS A C 1
ATOM 2475 O O . CYS A 1 301 ? 41.246 -11.205 -44.148 1.00 97.56 301 CYS A O 1
ATOM 2477 N N . GLN A 1 302 ? 40.862 -9.084 -43.539 1.00 96.94 302 GLN A N 1
ATOM 2478 C CA . GLN A 1 302 ? 41.704 -8.486 -44.572 1.00 96.94 302 GLN A CA 1
ATOM 2479 C C . GLN A 1 302 ? 43.205 -8.652 -44.289 1.00 96.94 302 GLN A C 1
ATOM 2481 O O . GLN A 1 302 ? 44.018 -8.452 -45.187 1.00 96.94 302 GLN A O 1
ATOM 2486 N N . CYS A 1 303 ? 43.593 -9.064 -43.078 1.00 95.81 303 CYS A N 1
ATOM 2487 C CA . CYS A 1 303 ? 44.977 -9.425 -42.770 1.00 95.81 303 CYS A CA 1
ATOM 2488 C C . CYS A 1 303 ? 45.290 -10.870 -43.197 1.00 95.81 303 CYS A C 1
ATOM 2490 O O . CYS A 1 303 ? 46.092 -11.083 -44.105 1.00 95.81 303 CYS A O 1
ATOM 2492 N N . CYS A 1 304 ? 44.607 -11.853 -42.597 1.00 94.31 304 CYS A N 1
ATOM 2493 C CA . CYS A 1 304 ? 44.934 -13.278 -42.738 1.00 94.31 304 CYS A CA 1
ATOM 2494 C C . CYS A 1 304 ? 44.017 -14.082 -43.675 1.00 94.31 304 CYS A C 1
ATOM 2496 O O . CYS A 1 304 ? 44.229 -15.276 -43.855 1.00 94.31 304 CYS A O 1
ATOM 2498 N N . GLY A 1 305 ? 42.959 -13.483 -44.229 1.00 95.00 305 GLY A N 1
ATOM 2499 C CA . GLY A 1 305 ? 42.040 -14.157 -45.156 1.00 95.00 305 GLY A CA 1
ATOM 2500 C C . GLY A 1 305 ? 41.049 -15.139 -44.516 1.00 95.00 305 GLY A C 1
ATOM 2501 O O . GLY A 1 305 ? 40.232 -15.724 -45.225 1.00 95.00 305 GLY A O 1
ATOM 2502 N N . LYS A 1 306 ? 41.062 -15.327 -43.187 1.00 94.69 306 LYS A N 1
ATOM 2503 C CA . LYS A 1 306 ? 40.115 -16.224 -42.498 1.00 94.69 306 LYS A CA 1
ATOM 2504 C C . LYS A 1 306 ? 38.676 -15.687 -42.556 1.00 94.69 306 LYS A C 1
ATOM 2506 O O . LYS A 1 306 ? 38.430 -14.510 -42.274 1.00 94.69 306 LYS A O 1
ATOM 2511 N N . ARG A 1 307 ? 37.723 -16.583 -42.832 1.00 95.88 307 ARG A N 1
ATOM 2512 C CA . ARG A 1 307 ? 36.266 -16.353 -42.812 1.00 95.88 307 ARG A CA 1
ATOM 2513 C C . ARG A 1 307 ? 35.603 -17.215 -41.730 1.00 95.88 307 ARG A C 1
ATOM 2515 O O . ARG A 1 307 ? 36.136 -18.255 -41.362 1.00 95.88 307 ARG A O 1
ATOM 2522 N N . GLY A 1 308 ? 34.444 -16.791 -41.215 1.00 92.69 308 GLY A N 1
ATOM 2523 C CA . GLY A 1 308 ? 33.657 -17.575 -40.244 1.00 92.69 308 GLY A CA 1
ATOM 2524 C C . GLY A 1 308 ? 34.208 -17.558 -38.813 1.00 92.69 308 GLY A C 1
ATOM 2525 O O . GLY A 1 308 ? 33.814 -18.372 -37.985 1.00 92.69 308 GLY A O 1
ATOM 2526 N N . THR A 1 309 ? 35.117 -16.629 -38.521 1.00 94.06 309 THR A N 1
ATOM 2527 C CA . THR A 1 309 ? 35.684 -16.403 -37.187 1.00 94.06 309 THR A CA 1
ATOM 2528 C C . THR A 1 309 ? 35.036 -15.190 -36.512 1.00 94.06 309 THR A C 1
ATOM 2530 O O . THR A 1 309 ? 34.172 -14.523 -37.083 1.00 94.06 309 THR A O 1
ATOM 2533 N N . ARG A 1 310 ? 35.456 -14.878 -35.284 1.00 96.50 310 ARG A N 1
ATOM 2534 C CA . ARG A 1 310 ? 35.075 -13.646 -34.591 1.00 96.50 310 ARG A CA 1
ATOM 2535 C C . ARG A 1 310 ? 35.731 -12.451 -35.287 1.00 96.50 310 ARG A C 1
ATOM 2537 O O . ARG A 1 310 ? 36.942 -12.264 -35.179 1.00 96.50 310 ARG A O 1
ATOM 2544 N N . LEU A 1 311 ? 34.927 -11.669 -36.005 1.00 97.56 311 LEU A N 1
ATOM 2545 C CA . LEU A 1 311 ? 35.357 -10.479 -36.740 1.00 97.56 311 LEU A CA 1
ATOM 2546 C C . LEU A 1 311 ? 35.129 -9.207 -35.930 1.00 97.56 311 LEU A C 1
ATOM 2548 O O . LEU A 1 311 ? 34.156 -9.089 -35.183 1.00 97.56 311 LEU A O 1
ATOM 2552 N N . GLU A 1 312 ? 36.014 -8.242 -36.129 1.00 96.31 312 GLU A N 1
ATOM 2553 C CA . GLU A 1 312 ? 35.982 -6.920 -35.526 1.00 96.31 312 GLU A CA 1
ATOM 2554 C C . GLU A 1 312 ? 36.222 -5.880 -36.632 1.00 96.31 312 GLU A C 1
ATOM 2556 O O . GLU A 1 312 ? 37.070 -6.063 -37.510 1.00 96.31 312 GLU A O 1
ATOM 2561 N N . ALA A 1 313 ? 35.420 -4.812 -36.638 1.00 96.25 313 ALA A N 1
ATOM 2562 C CA . ALA A 1 313 ? 35.599 -3.695 -37.560 1.00 96.25 313 ALA A CA 1
ATOM 2563 C C . ALA A 1 313 ? 36.608 -2.728 -36.939 1.00 96.25 313 ALA A C 1
ATOM 2565 O O . ALA A 1 313 ? 36.289 -2.020 -35.982 1.00 96.25 313 ALA A O 1
ATOM 2566 N N . HIS A 1 314 ? 37.826 -2.743 -37.463 1.00 95.69 314 HIS A N 1
ATOM 2567 C CA . HIS A 1 314 ? 38.902 -1.870 -37.031 1.00 95.69 314 HIS A CA 1
ATOM 2568 C C . HIS A 1 314 ? 38.791 -0.511 -37.729 1.00 95.69 314 HIS A C 1
ATOM 2570 O O . HIS A 1 314 ? 38.524 -0.448 -38.932 1.00 95.69 314 HIS A O 1
ATOM 2576 N N . HIS A 1 315 ? 38.995 0.572 -36.981 1.00 94.00 315 HIS A N 1
ATOM 2577 C CA . HIS A 1 315 ? 39.046 1.927 -37.529 1.00 94.00 315 HIS A CA 1
ATOM 2578 C C . HIS A 1 315 ? 40.432 2.217 -38.104 1.00 94.00 315 HIS A C 1
ATOM 2580 O O . HIS A 1 315 ? 41.405 2.159 -37.366 1.00 94.00 315 HIS A O 1
ATOM 2586 N N . ILE A 1 316 ? 40.521 2.580 -39.386 1.00 94.25 316 ILE A N 1
ATOM 2587 C CA . ILE A 1 316 ? 41.800 2.927 -40.039 1.00 94.25 316 ILE A CA 1
ATOM 2588 C C . ILE A 1 316 ? 42.367 4.252 -39.494 1.00 94.25 316 ILE A C 1
ATOM 2590 O O . ILE A 1 316 ? 43.565 4.382 -39.249 1.00 94.25 316 ILE A O 1
ATOM 2594 N N . TYR A 1 317 ? 41.491 5.234 -39.300 1.00 90.38 317 TYR A N 1
ATOM 2595 C CA . TYR A 1 317 ? 41.731 6.492 -38.606 1.00 90.38 317 TYR A CA 1
ATOM 2596 C C . TYR A 1 317 ? 41.041 6.446 -37.245 1.00 90.38 317 TYR A C 1
ATOM 2598 O O . TYR A 1 317 ? 39.841 6.158 -37.164 1.00 90.38 317 TYR A O 1
ATOM 2606 N N . ASN A 1 318 ? 41.786 6.771 -36.185 1.00 87.75 318 ASN A N 1
ATOM 2607 C CA . ASN A 1 318 ? 41.337 6.640 -34.800 1.00 87.75 318 ASN A CA 1
ATOM 2608 C C . ASN A 1 318 ? 39.964 7.272 -34.544 1.00 87.75 318 ASN A C 1
ATOM 2610 O O . ASN A 1 318 ? 39.693 8.423 -34.892 1.00 87.75 318 ASN A O 1
ATOM 2614 N N . PHE A 1 319 ? 39.127 6.526 -33.819 1.00 87.25 319 PHE A N 1
ATOM 2615 C CA . PHE A 1 319 ? 37.778 6.938 -33.428 1.00 87.25 319 PHE A CA 1
ATOM 2616 C C . PHE A 1 319 ? 37.749 8.267 -32.648 1.00 87.25 319 PHE A C 1
ATOM 2618 O O . PHE A 1 319 ? 36.784 9.033 -32.752 1.00 87.25 319 PHE A O 1
ATOM 2625 N N . SER A 1 320 ? 38.783 8.529 -31.843 1.00 85.75 320 SER A N 1
ATOM 2626 C CA . SER A 1 320 ? 38.902 9.748 -31.033 1.00 85.75 320 SER A CA 1
ATOM 2627 C C . SER A 1 320 ? 39.289 10.966 -31.871 1.00 85.75 320 SER A C 1
ATOM 2629 O O . SER A 1 320 ? 38.661 12.011 -31.720 1.00 85.75 320 SER A O 1
ATOM 2631 N N . ASP A 1 321 ? 40.260 10.811 -32.773 1.00 86.25 321 ASP A N 1
ATOM 2632 C CA . ASP A 1 321 ? 40.896 11.927 -33.487 1.00 86.25 321 ASP A CA 1
ATOM 2633 C C . ASP A 1 321 ? 40.086 12.388 -34.706 1.00 86.25 321 ASP A C 1
ATOM 2635 O O . ASP A 1 321 ? 40.144 13.556 -35.084 1.00 86.25 321 ASP A O 1
ATOM 2639 N N . TYR A 1 322 ? 39.279 11.495 -35.293 1.00 89.12 322 TYR A N 1
ATOM 2640 C CA . TYR A 1 322 ? 38.503 11.779 -36.505 1.00 89.12 322 TYR A CA 1
ATOM 2641 C C . TYR A 1 322 ? 36.994 11.530 -36.318 1.00 89.12 322 TYR A C 1
ATOM 2643 O O . TYR A 1 322 ? 36.441 10.590 -36.900 1.00 89.12 322 TYR A O 1
ATOM 2651 N N . PRO A 1 323 ? 36.273 12.370 -35.542 1.00 89.81 323 PRO A N 1
ATOM 2652 C CA . PRO A 1 323 ? 34.844 12.185 -35.277 1.00 89.81 323 PRO A CA 1
ATOM 2653 C C . PRO A 1 323 ? 33.966 12.087 -36.529 1.00 89.81 323 PRO A C 1
ATOM 2655 O O . PRO A 1 323 ? 33.035 11.284 -36.557 1.00 89.81 323 PRO A O 1
ATOM 2658 N N . SER A 1 324 ? 34.285 12.856 -37.575 1.00 91.19 324 SER A N 1
ATOM 2659 C CA . SER A 1 324 ? 33.562 12.861 -38.855 1.00 91.19 324 SER A CA 1
ATOM 2660 C C . SER A 1 324 ? 33.739 11.576 -39.671 1.00 91.19 324 SER A C 1
ATOM 2662 O O . SER A 1 324 ? 32.957 11.328 -40.584 1.00 91.19 324 SER A O 1
ATOM 2664 N N . LEU A 1 325 ? 34.738 10.745 -39.348 1.00 92.31 325 LEU A N 1
ATOM 2665 C CA . LEU A 1 325 ? 35.034 9.501 -40.063 1.00 92.31 325 LEU A CA 1
ATOM 2666 C C . LEU A 1 325 ? 34.578 8.244 -39.309 1.00 92.31 325 LEU A C 1
ATOM 2668 O O . LEU A 1 325 ? 34.742 7.141 -39.829 1.00 92.31 325 LEU A O 1
ATOM 2672 N N . ARG A 1 326 ? 34.002 8.365 -38.104 1.00 91.94 326 ARG A N 1
ATOM 2673 C CA . ARG A 1 326 ? 33.656 7.222 -37.226 1.00 91.94 326 ARG A CA 1
ATOM 2674 C C . ARG A 1 326 ? 32.771 6.165 -37.898 1.00 91.94 326 ARG A C 1
ATOM 2676 O O . ARG A 1 326 ? 32.939 4.981 -37.616 1.00 91.94 326 ARG A O 1
ATOM 2683 N N . THR A 1 327 ? 31.848 6.597 -38.756 1.00 92.81 327 THR A N 1
ATOM 2684 C CA . THR A 1 327 ? 30.882 5.752 -39.485 1.00 92.81 327 THR A CA 1
ATOM 2685 C C . THR A 1 327 ? 31.074 5.808 -41.003 1.00 92.81 327 THR A C 1
ATOM 2687 O O . THR A 1 327 ? 30.248 5.299 -41.761 1.00 92.81 327 THR A O 1
ATOM 2690 N N . HIS A 1 328 ? 32.187 6.377 -41.480 1.00 95.25 328 HIS A N 1
ATOM 2691 C CA . HIS A 1 328 ? 32.516 6.350 -42.901 1.00 95.25 328 HIS A CA 1
ATOM 2692 C C . HIS A 1 328 ? 32.992 4.943 -43.286 1.00 95.25 328 HIS A C 1
ATOM 2694 O O . HIS A 1 328 ? 33.914 4.402 -42.675 1.00 95.25 328 HIS A O 1
ATOM 2700 N N . ILE A 1 329 ? 32.394 4.333 -44.313 1.00 94.00 329 ILE A N 1
ATOM 2701 C CA . ILE A 1 329 ? 32.691 2.938 -44.693 1.00 94.00 329 ILE A CA 1
ATOM 2702 C C . ILE A 1 329 ? 34.182 2.714 -45.003 1.00 94.00 329 ILE A C 1
ATOM 2704 O O . ILE A 1 329 ? 34.765 1.727 -44.563 1.00 94.00 329 ILE A O 1
ATOM 2708 N N . ASN A 1 330 ? 34.832 3.671 -45.675 1.00 94.94 330 ASN A N 1
ATOM 2709 C CA . ASN A 1 330 ? 36.266 3.603 -45.999 1.00 94.94 330 ASN A CA 1
ATOM 2710 C C . ASN A 1 330 ? 37.187 3.781 -44.785 1.00 94.94 330 ASN A C 1
ATOM 2712 O O . ASN A 1 330 ? 38.383 3.563 -44.913 1.00 94.94 330 ASN A O 1
ATOM 2716 N N . ASN A 1 331 ? 36.648 4.162 -43.624 1.00 95.31 331 ASN A N 1
ATOM 2717 C CA . ASN A 1 331 ? 37.401 4.209 -42.376 1.00 95.31 331 ASN A CA 1
ATOM 2718 C C . ASN A 1 331 ? 37.322 2.886 -41.590 1.00 95.31 331 ASN A C 1
ATOM 2720 O O . ASN A 1 331 ? 37.777 2.811 -40.454 1.00 95.31 331 ASN A O 1
ATOM 2724 N N . GLY A 1 332 ? 36.711 1.844 -42.155 1.00 96.12 332 GLY A N 1
ATOM 2725 C CA . GLY A 1 332 ? 3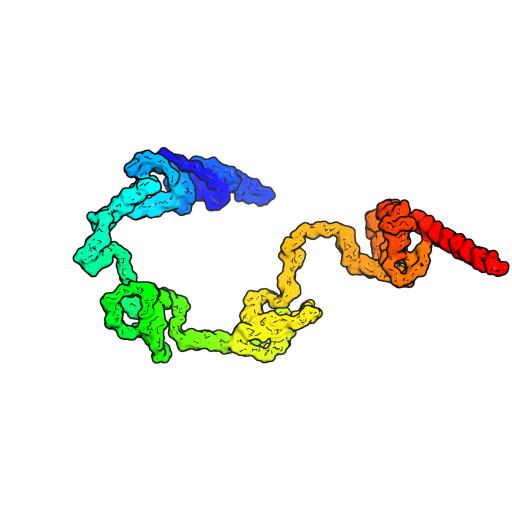6.654 0.519 -41.550 1.00 96.12 332 GLY A CA 1
ATOM 2726 C C . GLY A 1 332 ? 37.459 -0.506 -42.335 1.00 96.12 332 GLY A C 1
ATOM 2727 O O . GLY A 1 332 ? 37.497 -0.456 -43.566 1.00 96.12 332 GLY A O 1
ATOM 2728 N N . ILE A 1 333 ? 38.041 -1.471 -41.628 1.00 97.31 333 ILE A N 1
ATOM 2729 C CA . ILE A 1 333 ? 38.614 -2.700 -42.184 1.00 97.31 333 ILE A CA 1
ATOM 2730 C C . ILE A 1 333 ? 38.234 -3.893 -41.303 1.00 97.31 333 ILE A C 1
ATOM 2732 O O . ILE A 1 333 ? 38.243 -3.812 -40.075 1.00 97.31 333 ILE A O 1
ATOM 2736 N N . THR A 1 334 ? 37.884 -5.011 -41.923 1.00 98.25 334 THR A N 1
ATOM 2737 C CA . THR A 1 334 ? 37.525 -6.239 -41.213 1.00 98.25 334 THR A CA 1
ATOM 2738 C C . THR A 1 334 ? 38.778 -6.993 -40.796 1.00 98.25 334 THR A C 1
ATOM 2740 O O . THR A 1 334 ? 39.547 -7.447 -41.645 1.00 98.25 334 THR A O 1
ATOM 2743 N N . LEU A 1 335 ? 38.965 -7.197 -39.493 1.00 97.62 335 LEU A N 1
ATOM 2744 C CA . LEU A 1 335 ? 40.028 -8.035 -38.938 1.00 97.62 335 LEU A CA 1
ATOM 2745 C C . LEU A 1 335 ? 39.424 -9.126 -38.050 1.00 97.62 335 LEU A C 1
ATOM 2747 O O . LEU A 1 335 ? 38.400 -8.922 -37.404 1.00 97.62 335 LEU A O 1
ATOM 2751 N N . CYS A 1 336 ? 40.033 -10.310 -38.015 1.00 97.44 336 CYS A N 1
ATOM 2752 C CA . CYS A 1 336 ? 39.650 -11.318 -37.031 1.00 97.44 336 CYS A CA 1
ATOM 2753 C C . CYS A 1 336 ? 40.233 -10.976 -35.659 1.00 97.44 336 CYS A C 1
ATOM 2755 O O . CYS A 1 336 ? 41.231 -10.263 -35.551 1.00 97.44 336 CYS A O 1
ATOM 2757 N N . HIS A 1 337 ? 39.646 -11.553 -34.614 1.00 96.25 337 HIS A N 1
ATOM 2758 C CA . HIS A 1 337 ? 40.114 -11.382 -33.245 1.00 96.25 337 HIS A CA 1
ATOM 2759 C C . HIS A 1 337 ? 41.616 -11.689 -33.084 1.00 96.25 337 HIS A C 1
ATOM 2761 O O . HIS A 1 337 ? 42.312 -10.944 -32.404 1.00 96.25 337 HIS A O 1
ATOM 2767 N N . GLU A 1 338 ? 42.133 -12.720 -33.763 1.00 95.88 338 GLU A N 1
ATOM 2768 C CA . GLU A 1 338 ? 43.560 -13.091 -33.724 1.00 95.88 338 GLU A CA 1
ATOM 2769 C C . GLU A 1 338 ? 44.483 -12.022 -34.327 1.00 95.88 338 GLU A C 1
ATOM 2771 O O . GLU A 1 338 ? 45.584 -11.815 -33.831 1.00 95.88 338 GLU A O 1
ATOM 2776 N N . CYS A 1 339 ? 44.042 -11.317 -35.372 1.00 96.50 339 CYS A N 1
ATOM 2777 C CA . CYS A 1 339 ? 44.825 -10.254 -36.007 1.00 96.50 339 CYS A CA 1
ATOM 2778 C C . CYS A 1 339 ? 44.607 -8.883 -35.355 1.00 96.50 339 CYS A C 1
ATOM 2780 O O . CYS A 1 339 ? 45.402 -7.977 -35.581 1.00 96.50 339 CYS A O 1
ATOM 2782 N N . HIS A 1 340 ? 43.535 -8.705 -34.581 1.00 96.50 340 HIS A N 1
ATOM 2783 C CA . HIS A 1 340 ? 43.130 -7.401 -34.053 1.00 96.50 340 HIS A CA 1
ATOM 2784 C C . HIS A 1 340 ? 43.432 -7.216 -32.560 1.00 96.50 340 HIS A C 1
ATOM 2786 O O . HIS A 1 340 ? 43.863 -6.145 -32.152 1.00 96.50 340 HIS A O 1
ATOM 2792 N N . SER A 1 341 ? 43.187 -8.232 -31.733 1.00 94.25 341 SER A N 1
ATOM 2793 C CA . SER A 1 341 ? 43.019 -8.100 -30.279 1.00 94.25 341 SER A CA 1
ATOM 2794 C C . SER A 1 341 ? 44.312 -7.870 -29.502 1.00 94.25 341 SER A C 1
ATOM 2796 O O . SER A 1 341 ? 45.190 -8.717 -29.523 1.00 94.25 341 SER A O 1
ATOM 2798 N N . VAL A 1 342 ? 44.359 -6.850 -28.639 1.00 93.38 342 VAL A N 1
ATOM 2799 C CA . VAL A 1 342 ? 45.488 -6.586 -27.714 1.00 93.38 342 VAL A CA 1
ATOM 2800 C C . VAL A 1 342 ? 45.951 -7.807 -26.898 1.00 93.38 342 VAL A C 1
ATOM 2802 O O . VAL A 1 342 ? 47.123 -7.906 -26.536 1.00 93.38 342 VAL A O 1
ATOM 2805 N N . ASN A 1 343 ? 45.042 -8.751 -26.639 1.00 94.12 343 ASN A N 1
ATOM 2806 C CA . ASN A 1 343 ? 45.296 -9.947 -25.834 1.00 94.12 343 ASN A CA 1
ATOM 2807 C C . ASN A 1 343 ? 45.920 -11.109 -26.623 1.00 94.12 343 ASN A C 1
ATOM 2809 O O . ASN A 1 343 ? 46.187 -12.158 -26.043 1.00 94.12 343 ASN A O 1
ATOM 2813 N N . VAL A 1 344 ? 46.119 -10.959 -27.933 1.00 92.69 344 VAL A N 1
ATOM 2814 C CA . VAL A 1 344 ? 46.743 -11.975 -28.786 1.00 92.69 344 VAL A CA 1
ATOM 2815 C C . VAL A 1 344 ? 48.138 -11.496 -29.164 1.00 92.69 344 VAL A C 1
ATOM 2817 O O . VAL A 1 344 ? 48.285 -10.444 -29.787 1.00 92.69 344 VAL A O 1
ATOM 2820 N N . VAL A 1 345 ? 49.163 -12.259 -28.776 1.00 92.56 345 VAL A N 1
ATOM 2821 C CA . VAL A 1 345 ? 50.569 -11.943 -29.067 1.00 92.56 345 VAL A CA 1
ATOM 2822 C C . VAL A 1 345 ? 50.784 -11.878 -30.580 1.00 92.56 345 VAL A C 1
ATOM 2824 O O . VAL A 1 345 ? 50.394 -12.795 -31.298 1.00 92.56 345 VAL A O 1
ATOM 2827 N N . GLY A 1 346 ? 51.386 -10.789 -31.064 1.00 90.06 346 GLY A N 1
ATOM 2828 C CA . GLY A 1 346 ? 51.630 -10.577 -32.498 1.00 90.06 346 GLY A CA 1
ATOM 2829 C C . GLY A 1 346 ? 50.400 -10.136 -33.305 1.00 90.06 346 GLY A C 1
ATOM 2830 O O . GLY A 1 346 ? 50.449 -10.076 -34.535 1.00 90.06 346 GLY A O 1
ATOM 2831 N N . SER A 1 347 ? 49.288 -9.820 -32.643 1.00 94.38 347 SER A N 1
ATOM 2832 C CA . SER A 1 347 ? 48.172 -9.100 -33.264 1.00 94.38 347 SER A CA 1
ATOM 2833 C C . SER A 1 347 ? 48.473 -7.601 -33.401 1.00 94.38 347 SER A C 1
ATOM 2835 O O . SER A 1 347 ? 49.350 -7.064 -32.722 1.00 94.38 347 SER A O 1
ATOM 2837 N N . PHE A 1 348 ? 47.678 -6.890 -34.201 1.00 96.12 348 PHE A N 1
ATOM 2838 C CA . PHE A 1 348 ? 47.862 -5.461 -34.434 1.00 96.12 348 PHE A CA 1
ATOM 2839 C C . PHE A 1 348 ? 47.892 -4.620 -33.146 1.00 96.12 348 PHE A C 1
ATOM 2841 O O . PHE A 1 348 ? 48.863 -3.903 -32.902 1.00 96.12 348 PHE A O 1
ATOM 2848 N N . HIS A 1 349 ? 46.866 -4.713 -32.287 1.00 93.56 349 HIS A N 1
ATOM 2849 C CA . HIS A 1 349 ? 46.826 -3.915 -31.054 1.00 93.56 349 HIS A CA 1
ATOM 2850 C C . HIS A 1 349 ? 47.779 -4.413 -29.968 1.00 93.56 349 HIS A C 1
ATOM 2852 O O . HIS A 1 349 ? 48.059 -3.665 -29.034 1.00 93.56 349 HIS A O 1
ATOM 2858 N N . ASN A 1 350 ? 48.290 -5.640 -30.071 1.00 94.69 350 ASN A N 1
ATOM 2859 C CA . ASN A 1 350 ? 49.378 -6.094 -29.213 1.00 94.69 350 ASN A CA 1
ATOM 2860 C C . ASN A 1 350 ? 50.709 -5.437 -29.614 1.00 94.69 350 ASN A C 1
ATOM 2862 O O . ASN A 1 350 ? 51.463 -5.027 -28.738 1.00 94.69 350 ASN A O 1
ATOM 2866 N N . THR A 1 351 ? 50.956 -5.268 -30.918 1.00 93.06 351 THR A N 1
ATOM 2867 C CA . THR A 1 351 ? 52.179 -4.646 -31.447 1.00 93.06 351 THR A CA 1
ATOM 2868 C C . THR A 1 351 ? 52.176 -3.115 -31.348 1.00 93.06 351 THR A C 1
ATOM 2870 O O . THR A 1 351 ? 53.152 -2.540 -30.878 1.00 93.06 351 THR A O 1
ATOM 2873 N N . TYR A 1 352 ? 51.095 -2.443 -31.762 1.00 89.25 352 TYR A N 1
ATOM 2874 C CA . TYR A 1 352 ? 51.047 -0.973 -31.903 1.00 89.25 352 TYR A CA 1
ATOM 2875 C C . TYR A 1 352 ? 50.136 -0.266 -30.883 1.00 89.25 352 TYR A C 1
ATOM 2877 O O . TYR A 1 352 ? 49.994 0.955 -30.912 1.00 89.25 352 TYR A O 1
ATOM 2885 N N . THR A 1 353 ? 49.562 -1.011 -29.931 1.00 87.75 353 THR A N 1
ATOM 2886 C CA . THR A 1 353 ? 48.589 -0.542 -28.924 1.00 87.75 353 THR A CA 1
ATOM 2887 C C . THR A 1 353 ? 47.219 -0.136 -29.493 1.00 87.75 353 THR A C 1
ATOM 2889 O O . THR A 1 353 ? 46.989 -0.051 -30.702 1.00 87.75 353 THR A O 1
ATOM 2892 N N . THR A 1 354 ? 46.253 0.105 -28.604 1.00 83.19 354 THR A N 1
ATOM 2893 C CA . THR A 1 354 ? 44.907 0.590 -28.958 1.00 83.19 354 THR A CA 1
ATOM 2894 C C . THR A 1 354 ? 44.826 2.106 -29.140 1.00 83.19 354 THR A C 1
ATOM 2896 O O . THR A 1 354 ? 43.758 2.608 -29.484 1.00 83.19 354 THR A O 1
ATOM 2899 N N . PHE A 1 355 ? 45.912 2.840 -28.883 1.00 78.50 355 PHE A N 1
ATOM 2900 C CA . PHE A 1 355 ? 45.950 4.303 -28.912 1.00 78.50 355 PHE A CA 1
ATOM 2901 C C . PHE A 1 355 ? 46.996 4.791 -29.911 1.00 78.50 355 PHE A C 1
ATOM 2903 O O . PHE A 1 355 ? 48.051 4.181 -30.044 1.00 78.50 355 PHE A O 1
ATOM 2910 N N . ASN A 1 356 ? 46.717 5.910 -30.584 1.00 80.56 356 ASN A N 1
ATOM 2911 C CA . ASN A 1 356 ? 47.646 6.587 -31.497 1.00 80.56 356 ASN A CA 1
ATOM 2912 C C . ASN A 1 356 ? 48.220 5.699 -32.615 1.00 80.56 356 ASN A C 1
ATOM 2914 O O . ASN A 1 356 ? 49.272 6.017 -33.171 1.00 80.56 356 ASN A O 1
ATOM 2918 N N . ASN A 1 357 ? 47.537 4.604 -32.960 1.00 85.25 357 ASN A N 1
ATOM 2919 C CA . ASN A 1 357 ? 47.901 3.836 -34.138 1.00 85.25 357 ASN A CA 1
ATOM 2920 C C . ASN A 1 357 ? 47.471 4.582 -35.409 1.00 85.25 357 ASN A C 1
ATOM 2922 O O . ASN A 1 357 ? 46.607 5.464 -35.366 1.00 85.25 357 ASN A O 1
ATOM 2926 N N . ASN A 1 358 ? 48.130 4.291 -36.526 1.00 88.44 358 ASN A N 1
ATOM 2927 C CA . ASN A 1 358 ? 47.881 4.972 -37.791 1.00 88.44 358 ASN A CA 1
ATOM 2928 C C . ASN A 1 358 ? 47.840 4.003 -38.978 1.00 88.44 358 ASN A C 1
ATOM 2930 O O . ASN A 1 358 ? 48.211 2.832 -38.883 1.00 88.44 358 ASN A O 1
ATOM 2934 N N . TYR A 1 359 ? 47.394 4.529 -40.118 1.00 90.25 359 TYR A N 1
ATOM 2935 C CA . TYR A 1 359 ? 47.242 3.769 -41.353 1.00 90.25 359 TYR A CA 1
ATOM 2936 C C . TYR A 1 359 ? 48.542 3.101 -41.829 1.00 90.25 359 TYR A C 1
ATOM 2938 O O . TYR A 1 359 ? 48.496 1.960 -42.288 1.00 90.25 359 TYR A O 1
ATOM 2946 N N . GLU A 1 360 ? 49.696 3.762 -41.688 1.00 93.00 360 GLU A N 1
ATOM 2947 C CA . GLU A 1 360 ? 50.976 3.195 -42.126 1.00 93.00 360 GLU A CA 1
ATOM 2948 C C . GLU A 1 360 ? 51.367 1.980 -41.279 1.00 93.00 360 GLU A C 1
ATOM 2950 O O . GLU A 1 360 ? 51.752 0.958 -41.838 1.00 93.00 360 GLU A O 1
ATOM 2955 N N . GLN A 1 361 ? 51.162 2.028 -39.959 1.00 93.62 361 GLN A N 1
ATOM 2956 C CA . GLN A 1 361 ? 51.392 0.878 -39.073 1.00 93.62 361 GLN A CA 1
ATOM 2957 C C . GLN A 1 361 ? 50.467 -0.297 -39.401 1.00 93.62 361 GLN A C 1
ATOM 2959 O O . GLN A 1 361 ? 50.893 -1.449 -39.409 1.00 93.62 361 GLN A O 1
ATOM 2964 N N . LEU A 1 362 ? 49.192 -0.025 -39.691 1.00 93.50 362 LEU A N 1
ATOM 2965 C CA . LEU A 1 362 ? 48.239 -1.062 -40.091 1.00 93.50 362 LEU A CA 1
ATOM 2966 C C . LEU A 1 362 ? 48.646 -1.713 -41.420 1.00 93.50 362 LEU A C 1
ATOM 2968 O O . LEU A 1 362 ? 48.585 -2.936 -41.567 1.00 93.50 362 LEU A O 1
ATOM 2972 N N . LYS A 1 363 ? 49.078 -0.903 -42.387 1.00 94.06 363 LYS A N 1
ATOM 2973 C CA . LYS A 1 363 ? 49.547 -1.369 -43.693 1.00 94.06 363 LYS A CA 1
ATOM 2974 C C . LYS A 1 363 ? 50.837 -2.181 -43.571 1.00 94.06 363 LYS A C 1
ATOM 2976 O O . LYS A 1 363 ? 50.927 -3.253 -44.169 1.00 94.06 363 LYS A O 1
ATOM 2981 N N . GLU A 1 364 ? 51.791 -1.702 -42.776 1.00 94.88 364 GLU A N 1
ATOM 2982 C CA . GLU A 1 364 ? 53.031 -2.405 -42.437 1.00 94.88 364 GLU A CA 1
ATOM 2983 C C . GLU A 1 364 ? 52.721 -3.763 -41.796 1.00 94.88 364 GLU A C 1
ATOM 2985 O O . GLU A 1 364 ? 53.189 -4.793 -42.281 1.00 94.88 364 GLU A O 1
ATOM 2990 N N . TYR A 1 365 ? 51.852 -3.788 -40.781 1.00 95.50 365 TYR A N 1
ATOM 2991 C CA . TYR A 1 365 ? 51.423 -5.008 -40.100 1.00 95.50 365 TYR A CA 1
ATOM 2992 C C . TYR A 1 365 ? 50.841 -6.046 -41.067 1.00 95.50 365 TYR A C 1
ATOM 2994 O O . TYR A 1 365 ? 51.275 -7.199 -41.083 1.00 95.50 365 TYR A O 1
ATOM 3002 N N . ILE A 1 366 ? 49.880 -5.639 -41.906 1.00 94.69 366 ILE A N 1
ATOM 3003 C CA . ILE A 1 366 ? 49.236 -6.533 -42.880 1.00 94.69 366 ILE A CA 1
ATOM 3004 C C . ILE A 1 366 ? 50.254 -7.043 -43.908 1.00 94.69 366 ILE A C 1
ATOM 3006 O O . ILE A 1 366 ? 50.224 -8.219 -44.273 1.00 94.69 366 ILE A O 1
ATOM 3010 N N . SER A 1 367 ? 51.162 -6.180 -44.372 1.00 92.88 367 SER A N 1
ATOM 3011 C CA . SER A 1 367 ? 52.218 -6.559 -45.314 1.00 92.88 367 SER A CA 1
ATOM 3012 C C . SER A 1 367 ? 53.169 -7.591 -44.704 1.00 92.88 367 SER A C 1
ATOM 3014 O O . SER A 1 367 ? 53.413 -8.636 -45.306 1.00 92.88 367 SER A O 1
ATOM 3016 N N . ASN A 1 368 ? 53.652 -7.343 -43.486 1.00 91.62 368 ASN A N 1
ATOM 3017 C CA . ASN A 1 368 ? 54.562 -8.242 -42.778 1.00 91.62 368 ASN A CA 1
ATOM 3018 C C . ASN A 1 368 ? 53.903 -9.595 -42.481 1.00 91.62 368 ASN A C 1
ATOM 3020 O O . ASN A 1 368 ? 54.519 -10.642 -42.692 1.00 91.62 368 ASN A O 1
ATOM 3024 N N . TYR A 1 369 ? 52.632 -9.596 -42.065 1.00 90.50 369 TYR A N 1
ATOM 3025 C CA . TYR A 1 369 ? 51.871 -10.826 -41.841 1.00 90.50 369 TYR A CA 1
ATOM 3026 C C . TYR A 1 369 ? 51.770 -11.672 -43.115 1.00 90.50 369 TYR A C 1
ATOM 3028 O O . TYR A 1 369 ? 51.981 -12.882 -43.086 1.00 90.50 369 TYR A O 1
ATOM 3036 N N . ARG A 1 370 ? 51.479 -11.040 -44.259 1.00 86.88 370 ARG A N 1
ATOM 3037 C CA . ARG A 1 370 ? 51.372 -11.741 -45.546 1.00 86.88 370 ARG A CA 1
ATOM 3038 C C . ARG A 1 370 ? 52.720 -12.272 -46.029 1.00 86.88 370 ARG A C 1
ATOM 3040 O O . ARG A 1 370 ? 52.776 -13.410 -46.480 1.00 86.88 370 ARG A O 1
ATOM 3047 N N . ASN A 1 371 ? 53.793 -11.493 -45.900 1.00 85.06 371 ASN A N 1
ATOM 3048 C CA . ASN A 1 371 ? 55.132 -11.911 -46.325 1.00 85.06 371 ASN A CA 1
ATOM 3049 C C . ASN A 1 371 ? 55.640 -13.108 -45.510 1.00 85.06 371 ASN A C 1
ATOM 3051 O O . ASN A 1 371 ? 56.057 -14.107 -46.088 1.00 85.06 371 ASN A O 1
ATOM 3055 N N . THR A 1 372 ? 55.504 -13.054 -44.184 1.00 80.69 372 THR A N 1
ATOM 3056 C CA . THR A 1 372 ? 55.890 -14.161 -43.291 1.00 80.69 372 THR A CA 1
ATOM 3057 C C . THR A 1 372 ? 55.066 -15.429 -43.540 1.00 80.69 372 THR A C 1
ATOM 3059 O O . THR A 1 372 ? 55.617 -16.527 -43.559 1.00 80.69 372 THR A O 1
ATOM 3062 N N . HIS A 1 373 ? 53.758 -15.314 -43.803 1.00 70.81 373 HIS A N 1
ATOM 3063 C CA . HIS A 1 373 ? 52.940 -16.473 -44.188 1.00 70.81 373 HIS A CA 1
ATOM 3064 C C . HIS A 1 373 ? 53.330 -17.067 -45.552 1.00 70.81 373 HIS A C 1
ATOM 3066 O O . HIS A 1 373 ? 53.299 -18.287 -45.706 1.00 70.81 373 HIS A O 1
ATOM 3072 N N . LEU A 1 374 ? 53.706 -16.239 -46.532 1.00 63.84 374 LEU A N 1
ATOM 3073 C CA . LEU A 1 374 ? 54.162 -16.698 -47.851 1.00 63.84 374 LEU A CA 1
ATOM 3074 C C . LEU A 1 374 ? 55.530 -17.396 -47.789 1.00 63.84 374 LEU A C 1
ATOM 3076 O O . LEU A 1 374 ? 55.752 -18.366 -48.511 1.00 63.84 374 LEU A O 1
ATOM 3080 N N . GLU A 1 375 ? 56.442 -16.924 -46.937 1.00 63.06 375 GLU A N 1
ATOM 3081 C CA . GLU A 1 375 ? 57.738 -17.569 -46.694 1.00 63.06 375 GLU A CA 1
ATOM 3082 C C . GLU A 1 375 ? 57.568 -18.929 -46.008 1.00 63.06 375 GLU A C 1
ATOM 3084 O O . GLU A 1 375 ? 58.122 -19.916 -46.491 1.00 63.06 375 GLU A O 1
ATOM 3089 N N . ASN A 1 376 ? 56.714 -19.012 -44.982 1.00 59.88 376 ASN A N 1
ATOM 3090 C CA . ASN A 1 376 ? 56.421 -20.268 -44.283 1.00 59.88 376 ASN A CA 1
ATOM 3091 C C . ASN A 1 376 ? 55.754 -21.316 -45.199 1.00 59.88 376 ASN A C 1
ATOM 3093 O O . ASN A 1 376 ? 56.093 -22.495 -45.148 1.00 59.88 376 ASN A O 1
ATOM 3097 N N . GLN A 1 377 ? 54.863 -20.898 -46.109 1.00 59.03 377 GLN A N 1
ATOM 3098 C CA . GLN A 1 377 ? 54.270 -21.806 -47.104 1.00 59.03 377 GLN A CA 1
ATOM 3099 C C . GLN A 1 377 ? 55.291 -22.317 -48.137 1.00 59.03 377 GLN A C 1
ATOM 3101 O O . GLN A 1 377 ? 55.170 -23.445 -48.616 1.00 59.03 377 GLN A O 1
ATOM 3106 N N . LYS A 1 378 ? 56.314 -21.519 -48.479 1.00 58.50 378 LYS A N 1
ATOM 3107 C CA . LYS A 1 378 ? 57.404 -21.948 -49.372 1.00 58.50 378 LYS A CA 1
ATOM 3108 C C . LYS A 1 378 ? 58.358 -22.927 -48.688 1.00 58.50 378 LYS A C 1
ATOM 3110 O O . LYS A 1 378 ? 58.775 -23.888 -49.329 1.00 58.50 378 LYS A O 1
ATOM 3115 N N . THR A 1 379 ? 58.690 -22.717 -47.414 1.00 57.16 379 THR A N 1
ATOM 3116 C CA . THR A 1 379 ? 59.539 -23.645 -46.649 1.00 57.16 379 THR A CA 1
ATOM 3117 C C . THR A 1 379 ? 58.852 -24.986 -46.410 1.00 57.16 379 THR A C 1
ATOM 3119 O O . THR A 1 379 ? 59.492 -26.021 -46.583 1.00 57.16 379 THR A O 1
ATOM 3122 N N . ASP A 1 380 ? 57.545 -24.990 -46.128 1.00 52.62 380 ASP A N 1
ATOM 3123 C CA . ASP A 1 380 ? 56.769 -26.227 -45.964 1.00 52.62 380 ASP A CA 1
ATOM 3124 C C . ASP A 1 380 ? 56.662 -27.016 -47.284 1.00 52.62 380 ASP A C 1
ATOM 3126 O O . ASP A 1 380 ? 56.754 -28.244 -47.290 1.00 52.62 380 ASP A O 1
ATOM 3130 N N . SER A 1 381 ? 56.561 -26.324 -48.427 1.00 53.94 381 SER A N 1
ATOM 3131 C CA . SER A 1 381 ? 56.570 -26.956 -49.755 1.00 53.94 381 SER A CA 1
ATOM 3132 C C . SER A 1 381 ? 57.946 -27.501 -50.167 1.00 53.94 381 SER A C 1
ATOM 3134 O O . SER A 1 381 ? 58.003 -28.477 -50.910 1.00 53.94 381 SER A O 1
ATOM 3136 N N . LEU A 1 382 ? 59.051 -26.901 -49.709 1.00 54.69 382 LEU A N 1
ATOM 3137 C CA . LEU A 1 382 ? 60.421 -27.383 -49.960 1.00 54.69 382 LEU A CA 1
ATOM 3138 C C . LEU A 1 382 ? 60.789 -28.590 -49.077 1.00 54.69 382 LEU A C 1
ATOM 3140 O O . LEU A 1 382 ? 61.500 -29.488 -49.529 1.00 54.69 382 LEU A O 1
ATOM 3144 N N . LEU A 1 383 ? 60.267 -28.648 -47.847 1.00 52.62 383 LEU A N 1
ATOM 3145 C CA . LEU A 1 383 ? 60.421 -29.793 -46.938 1.00 52.62 383 LEU A CA 1
ATOM 3146 C C . LEU A 1 383 ? 59.671 -31.045 -47.426 1.00 52.62 383 LEU A C 1
ATOM 3148 O O . LEU A 1 383 ? 60.099 -32.161 -47.140 1.00 52.62 383 LEU A O 1
ATOM 3152 N N . LEU A 1 384 ? 58.595 -30.875 -48.200 1.00 50.16 384 LEU A N 1
ATOM 3153 C CA . LEU A 1 384 ? 57.850 -31.976 -48.821 1.00 50.16 384 LEU A CA 1
ATOM 3154 C C . LEU A 1 384 ? 58.537 -32.548 -50.077 1.00 50.16 384 LEU A C 1
ATOM 3156 O O . LEU A 1 384 ? 58.415 -33.741 -50.319 1.00 50.16 384 LEU A O 1
ATOM 3160 N N . CYS A 1 385 ? 59.308 -31.750 -50.826 1.00 48.47 385 CYS A N 1
ATOM 3161 C CA . CYS A 1 385 ? 60.056 -32.217 -52.009 1.00 48.47 385 CYS A CA 1
ATOM 3162 C C . CYS A 1 385 ? 61.465 -32.763 -51.701 1.00 48.47 385 CYS A C 1
ATOM 3164 O O . CYS A 1 385 ? 62.163 -33.184 -52.616 1.00 48.47 385 CYS A O 1
ATOM 3166 N N . SER A 1 386 ? 61.909 -32.726 -50.440 1.00 51.94 386 SER A N 1
ATOM 3167 C CA . SER A 1 386 ? 63.238 -33.215 -50.022 1.00 51.94 386 SER A CA 1
ATOM 3168 C C . SER A 1 386 ? 63.202 -34.623 -49.400 1.00 51.94 386 SER A C 1
ATOM 3170 O O . SER A 1 386 ? 64.224 -35.096 -48.911 1.00 51.94 386 SER A O 1
ATOM 3172 N N . ASN A 1 387 ? 62.028 -35.265 -49.389 1.00 53.34 387 ASN A N 1
ATOM 3173 C CA . ASN A 1 387 ? 61.780 -36.601 -48.833 1.00 53.34 387 ASN A CA 1
ATOM 3174 C C . ASN A 1 387 ? 61.309 -37.614 -49.902 1.00 53.34 387 ASN A C 1
ATOM 3176 O O . ASN A 1 387 ? 60.615 -38.572 -49.560 1.00 53.34 387 ASN A O 1
ATOM 3180 N N . GLU A 1 388 ? 61.674 -37.407 -51.172 1.00 40.47 388 GLU A N 1
ATOM 3181 C CA . GLU A 1 388 ? 61.566 -38.423 -52.237 1.00 40.47 388 GLU A CA 1
ATOM 3182 C C . GLU A 1 388 ? 62.935 -38.988 -52.618 1.00 40.47 388 GLU A C 1
ATOM 3184 O O . GLU A 1 388 ? 63.885 -38.186 -52.788 1.00 40.47 388 GLU A O 1
#

Foldseek 3Di:
DFDDQKAKDKDAPVCVVLVVVVVDDFDWDADPVRDIGGDIDIDIDGLVSDPQCFQGKGWDQAPPPRDIDIDGSVVQVVCCVQANGDHDPVCVLVRLQVSCCVQPVGSCQVVVCVVVVHDPDDDLPDDLVNVQVLQVLLQKGFPPSVVPHPDRADQQDKTWIARNVPRDIDIDGNVQSVPNVHDDDPVVVVVVQVVQQVVDWVVLVVVLCVVQQWAWPDDTARHQFGKTWTARPVCNVVPIDIDGNVCSVPDPHDDPVVPADDAPRHPPHPPPPDDPVNVCCPDPLVVVLFVLQCVVVVQAALQPRDHPAAKDWDFQDDCVPCVVCSSPNVRTHIHHCCQDPCPHPLHLCVVQNPPPDHNVSVVVSSVVSVVVVVVVVVVVVVVVVVPD

InterPro domains:
  IPR002711 HNH endonuclease [PF01844] (301-341)
  IPR003615 HNH nuclease [SM00507] (288-341)
  IPR003615 HNH nuclease [cd00085] (288-341)

Secondary structure (DSSP, 8-state):
-B--SEEEEEE-TTTHHHHHTTT-----EE-TTS-EE---EEEEEEGGGS-TT---EEEEE-TTT--EEEEEHHHHHHHHTT------GGGHHHHHHHHHHHHHSSS-HHHHHHHTTS-SSS--S--HHHHHHHHHHTTEEE--GGGGTTS---TT-EEEEEETTTTEEEEEEHHHHH-TT----HHHHHHHHHHHHHT--HHHHHHHHHHTTEEE-----SSTTSEEEEEEGGGGGG-EEEEEHHHHHH-S---HHHHS--GGGSTT--TT---HHHHHHTSHHHHHHHHHHHHHTTTB-TTT--BSS-EEEEESS-TTT-GGGTT-GGGEEEEEHHHH-TTSTTSHHHHH-SSS--HHHHHHHHHHHHHHHHHHHHHHHHHHTT--

Sequence (388 aa):
MLLNEDVEVKICHGNYKHYENKGYIIHKELDSKNRITVPYQLIYVKWYDIPHGSSQMMEIKCDGCGKIFDRKVINYYRSHKNNKFDMCKECQPKKSLITKKMKYGTTNPAKIAKQINGNIGRSTKYTIDSLNNLCKEKGYTLTDPELYENKKITLKTNVSVVCNKHDFKFKATVMALDDKDSCNCPKCISENSSKRQSQSTINEVREICQKKNYELLTDDIDNCDSNVEYICKKHRYYGVQNTSLYGLKHYANNCRMCRMPRNEKHFNWKGGISLERDKIQHSLEYKQWVKSVFERDNYTCQCCGKRGTRLEAHHIYNFSDYPSLRTHINNGITLCHECHSVNVVGSFHNTYTTFNNNYEQLKEYISNYRNTHLENQKTDSLLLCSNE

pLDDT: mean 87.29, std 10.75, range [40.47, 98.25]